Protein AF-A0A812JA97-F1 (afdb_monomer_lite)

Structure (mmCIF, N/CA/C/O backbone):
data_AF-A0A812JA97-F1
#
_entry.id   AF-A0A812JA97-F1
#
loop_
_atom_site.group_PDB
_atom_site.id
_atom_site.type_symbol
_atom_site.label_atom_id
_atom_site.label_alt_id
_atom_site.label_comp_id
_atom_site.label_asym_id
_atom_site.label_entity_id
_atom_site.label_seq_id
_atom_site.pdbx_PDB_ins_code
_atom_site.Cartn_x
_atom_site.Cartn_y
_atom_site.Cartn_z
_atom_site.occupancy
_atom_site.B_iso_or_equiv
_atom_site.auth_seq_id
_atom_site.auth_comp_id
_atom_site.auth_asym_id
_atom_site.auth_atom_id
_atom_site.pdbx_PDB_model_num
ATOM 1 N N . VAL A 1 1 ? -28.683 -11.176 46.491 1.00 26.56 1 VAL A N 1
ATOM 2 C CA . VAL A 1 1 ? -28.700 -12.509 45.840 1.00 26.56 1 VAL A CA 1
ATOM 3 C C . VAL A 1 1 ? -27.892 -12.469 44.552 1.00 26.56 1 VAL A C 1
ATOM 5 O O . VAL A 1 1 ? -26.890 -13.162 44.531 1.00 26.56 1 VAL A O 1
ATOM 8 N N . ALA A 1 2 ? -28.178 -11.548 43.619 1.00 23.78 2 ALA A N 1
ATOM 9 C CA . ALA A 1 2 ? -27.358 -11.279 42.424 1.00 23.78 2 ALA A CA 1
ATOM 10 C C . ALA A 1 2 ? -25.845 -11.127 42.708 1.00 23.78 2 ALA A C 1
ATOM 12 O O . ALA A 1 2 ? -25.032 -11.790 42.089 1.00 23.78 2 ALA A O 1
ATOM 13 N N . MET A 1 3 ? -25.449 -10.365 43.736 1.00 26.72 3 MET A N 1
ATOM 14 C CA . MET A 1 3 ? -24.030 -10.238 44.122 1.00 26.72 3 MET A CA 1
ATOM 15 C C . MET A 1 3 ? -23.382 -11.517 44.690 1.00 26.72 3 MET A C 1
ATOM 17 O O . MET A 1 3 ? -22.161 -11.626 44.670 1.00 26.72 3 MET A O 1
ATOM 21 N N . ARG A 1 4 ? -24.161 -12.469 45.231 1.00 30.06 4 ARG A N 1
ATOM 22 C CA . ARG A 1 4 ? -23.632 -13.764 45.711 1.00 30.06 4 ARG A CA 1
ATOM 23 C C . ARG A 1 4 ? -23.472 -14.753 44.555 1.00 30.06 4 ARG A C 1
ATOM 25 O O . ARG A 1 4 ? -22.499 -15.493 44.564 1.00 30.06 4 ARG A O 1
ATOM 32 N N . THR A 1 5 ? -24.366 -14.714 43.566 1.00 30.75 5 THR A N 1
ATOM 33 C CA . THR A 1 5 ? -24.211 -15.430 42.289 1.00 30.75 5 THR A CA 1
ATOM 34 C C . THR A 1 5 ? -23.038 -14.878 41.479 1.00 30.75 5 THR A C 1
ATOM 36 O O . THR A 1 5 ? -22.199 -15.660 41.062 1.00 30.75 5 THR A O 1
ATOM 39 N N . VAL A 1 6 ? -22.866 -13.551 41.406 1.00 32.00 6 VAL A N 1
ATOM 40 C CA . VAL A 1 6 ? -21.684 -12.899 40.796 1.00 32.00 6 VAL A CA 1
ATOM 41 C C . VAL A 1 6 ? -20.380 -13.386 41.436 1.00 32.00 6 VAL A C 1
ATOM 43 O O . VAL A 1 6 ? -19.402 -13.657 40.749 1.00 32.00 6 VAL A O 1
ATOM 46 N N . GLN A 1 7 ? -20.363 -13.552 42.761 1.00 31.44 7 GLN A N 1
ATOM 47 C CA . GLN A 1 7 ? -19.176 -14.003 43.483 1.00 31.44 7 GLN A CA 1
ATOM 48 C C . GLN A 1 7 ? -18.918 -15.511 43.319 1.00 31.44 7 GLN A C 1
ATOM 50 O O . GLN A 1 7 ? -17.760 -15.912 43.290 1.00 31.44 7 GLN A O 1
ATOM 55 N N . SER A 1 8 ? -19.953 -16.351 43.185 1.00 32.22 8 SER A N 1
ATOM 56 C CA . SER A 1 8 ? -19.759 -17.780 42.904 1.00 32.22 8 SER A CA 1
ATOM 57 C C . SER A 1 8 ? -19.411 -18.054 41.444 1.00 32.22 8 SER A C 1
ATOM 59 O O . SER A 1 8 ? -18.633 -18.962 41.184 1.00 32.22 8 SER A O 1
ATOM 61 N N . GLU A 1 9 ? -19.946 -17.275 40.502 1.00 32.78 9 GLU A N 1
ATOM 62 C CA . GLU A 1 9 ? -19.693 -17.439 39.067 1.00 32.78 9 GLU A CA 1
ATOM 63 C C . GLU A 1 9 ? -18.337 -16.864 38.651 1.00 32.78 9 GLU A C 1
ATOM 65 O O . GLU A 1 9 ? -17.616 -17.537 37.924 1.00 32.78 9 GLU A O 1
ATOM 70 N N . MET A 1 10 ? -17.897 -15.721 39.199 1.00 31.39 10 MET A N 1
ATOM 71 C CA . MET A 1 10 ? -16.519 -15.242 38.988 1.00 31.39 10 MET A CA 1
ATOM 72 C C . MET A 1 10 ? -15.469 -16.207 39.561 1.00 31.39 10 MET A C 1
ATOM 74 O O . MET A 1 10 ? -14.430 -16.423 38.947 1.00 31.39 10 MET A O 1
ATOM 78 N N . VAL A 1 11 ? -15.737 -16.817 40.723 1.00 33.53 11 VAL A N 1
ATOM 79 C CA . VAL A 1 11 ? -14.834 -17.807 41.348 1.00 33.53 11 VAL A CA 1
ATOM 80 C C . VAL A 1 11 ? -14.889 -19.169 40.641 1.00 33.53 11 VAL A C 1
ATOM 82 O O . VAL A 1 11 ? -13.946 -19.950 40.754 1.00 33.53 11 VAL A O 1
ATOM 85 N N . ALA A 1 12 ? -15.974 -19.470 39.923 1.00 33.94 12 ALA A N 1
ATOM 86 C CA . ALA A 1 12 ? -16.111 -20.687 39.124 1.00 33.94 12 ALA A CA 1
ATOM 87 C C . ALA A 1 12 ? -15.550 -20.540 37.698 1.00 33.94 12 ALA A C 1
ATOM 89 O O . ALA A 1 12 ? -15.085 -21.530 37.140 1.00 33.94 12 ALA A O 1
ATOM 90 N N . ALA A 1 13 ? -15.586 -19.333 37.122 1.00 32.34 13 ALA A N 1
ATOM 91 C CA . ALA A 1 13 ? -15.089 -19.040 35.777 1.00 32.34 13 ALA A CA 1
ATOM 92 C C . ALA A 1 13 ? -13.565 -18.840 35.727 1.00 32.34 13 ALA A C 1
ATOM 94 O O . ALA A 1 13 ? -12.945 -19.121 34.707 1.00 32.34 13 ALA A O 1
ATOM 95 N N . ILE A 1 14 ? -12.955 -18.399 36.831 1.00 35.72 14 ILE A N 1
ATOM 96 C CA . ILE A 1 14 ? -11.503 -18.259 36.961 1.00 35.72 14 ILE A CA 1
ATOM 97 C C . ILE A 1 14 ? -11.001 -19.476 37.756 1.00 35.72 14 ILE A C 1
ATOM 99 O O . ILE A 1 14 ? -11.339 -19.594 38.939 1.00 35.72 14 ILE A O 1
ATOM 103 N N . PRO A 1 15 ? -10.210 -20.399 37.175 1.00 35.12 15 PRO A N 1
ATOM 104 C CA . PRO A 1 15 ? -9.576 -21.478 37.913 1.00 35.12 15 PRO A CA 1
ATOM 105 C C . PRO A 1 15 ? -8.450 -20.870 38.753 1.00 35.12 15 PRO A C 1
ATOM 107 O O . PRO A 1 15 ? -7.276 -20.925 38.414 1.00 35.12 15 PRO A O 1
ATOM 110 N N . LEU A 1 16 ? -8.827 -20.238 39.860 1.00 39.66 16 LEU A N 1
ATOM 111 C CA . LEU A 1 16 ? -7.894 -19.752 40.862 1.00 39.66 16 LEU A CA 1
ATOM 112 C C . LEU A 1 16 ? -7.214 -20.979 41.474 1.00 39.66 16 LEU A C 1
ATOM 114 O O . LEU A 1 16 ? -7.883 -21.805 42.110 1.00 39.66 16 LEU A O 1
ATOM 118 N N . GLU A 1 17 ? -5.901 -21.111 41.270 1.00 41.50 17 GLU A N 1
ATOM 119 C CA . GLU A 1 17 ? -5.087 -22.126 41.939 1.00 41.50 17 GLU A CA 1
ATOM 120 C C . GLU A 1 17 ? -5.355 -22.108 43.452 1.00 41.50 17 GLU A C 1
ATOM 122 O O . GLU A 1 17 ? -5.664 -21.069 44.042 1.00 41.50 17 GLU A O 1
ATOM 127 N N . ALA A 1 18 ? -5.229 -23.264 44.111 1.00 41.28 18 ALA A N 1
ATOM 128 C CA . ALA A 1 18 ? -5.525 -23.410 45.540 1.00 41.28 18 ALA A CA 1
ATOM 129 C C . ALA A 1 18 ? -4.784 -22.382 46.424 1.00 41.28 18 ALA A C 1
ATOM 131 O O . ALA A 1 18 ? -5.320 -21.954 47.447 1.00 41.28 18 ALA A O 1
ATOM 132 N N . ASN A 1 19 ? -3.607 -21.929 45.981 1.00 40.84 19 ASN A N 1
ATOM 133 C CA . ASN A 1 19 ? -2.794 -20.904 46.634 1.00 40.84 19 ASN A CA 1
ATOM 134 C C . ASN A 1 19 ? -3.445 -19.506 46.597 1.00 40.84 19 ASN A C 1
ATOM 136 O O . ASN A 1 19 ? -3.345 -18.752 47.561 1.00 40.84 19 ASN A O 1
ATOM 140 N N . MET A 1 20 ? -4.194 -19.174 45.541 1.00 38.03 20 MET A N 1
ATOM 141 C CA . MET A 1 20 ? -4.829 -17.862 45.367 1.00 38.03 20 MET A CA 1
ATOM 142 C C . MET A 1 20 ? -6.091 -17.695 46.236 1.00 38.03 20 MET A C 1
ATOM 144 O O . MET A 1 20 ? -6.443 -16.586 46.633 1.00 38.03 20 MET A O 1
ATOM 148 N N . ARG A 1 21 ? -6.738 -18.803 46.632 1.00 42.78 21 ARG A N 1
ATOM 149 C CA . ARG A 1 21 ? -7.835 -18.786 47.624 1.00 42.78 21 ARG A CA 1
ATOM 150 C C . ARG A 1 21 ? -7.353 -18.462 49.040 1.00 42.78 21 ARG A C 1
ATOM 152 O O . ARG A 1 21 ? -8.129 -17.912 49.817 1.00 42.78 21 ARG A O 1
ATOM 159 N N . ALA A 1 22 ? -6.098 -18.774 49.371 1.00 44.38 22 ALA A N 1
ATOM 160 C CA . ALA A 1 22 ? -5.508 -18.446 50.670 1.00 44.38 22 ALA A CA 1
ATOM 161 C C . ALA A 1 22 ? -5.220 -16.936 50.817 1.00 44.38 22 ALA A C 1
ATOM 163 O O . ALA A 1 22 ? -5.335 -16.388 51.916 1.00 44.38 22 ALA A O 1
ATOM 164 N N . LEU A 1 23 ? -4.943 -16.254 49.699 1.00 41.06 23 LEU A N 1
ATOM 165 C CA . LEU A 1 23 ? -4.690 -14.809 49.619 1.00 41.06 23 LEU A CA 1
ATOM 166 C C . LEU A 1 23 ? -5.962 -13.948 49.753 1.00 41.06 23 LEU A C 1
ATOM 168 O O . LEU A 1 23 ? -5.874 -12.757 50.012 1.00 41.06 23 LEU A O 1
ATOM 172 N N . LEU A 1 24 ? -7.161 -14.527 49.646 1.00 39.78 24 LEU A N 1
ATOM 173 C CA . LEU A 1 24 ? -8.438 -13.811 49.824 1.00 39.78 24 LEU A CA 1
ATOM 174 C C . LEU A 1 24 ? -8.925 -13.793 51.288 1.00 39.78 24 LEU A C 1
ATOM 176 O O . LEU A 1 24 ? -10.111 -13.582 51.558 1.00 39.78 24 LEU A O 1
ATOM 180 N N . THR A 1 25 ? -8.026 -14.040 52.242 1.00 42.72 25 THR A N 1
ATOM 181 C CA . THR A 1 25 ? -8.313 -13.939 53.677 1.00 42.72 25 THR A CA 1
ATOM 182 C C . THR A 1 25 ? -8.145 -12.493 54.169 1.00 42.72 25 THR A C 1
ATOM 184 O O . THR A 1 25 ? -7.349 -11.745 53.607 1.00 42.72 25 THR A O 1
ATOM 187 N N . PRO A 1 26 ? -8.857 -12.061 55.231 1.00 38.78 26 PRO A N 1
ATOM 188 C CA . PRO A 1 26 ? -8.796 -10.680 55.734 1.00 38.78 26 PRO A CA 1
ATOM 189 C C . PRO A 1 26 ? -7.409 -10.218 56.218 1.00 38.78 26 PRO A C 1
ATOM 191 O O . PRO A 1 26 ? -7.248 -9.052 56.559 1.00 38.78 26 PRO A O 1
ATOM 194 N N . SER A 1 27 ? -6.442 -11.134 56.302 1.00 37.09 27 SER A N 1
ATOM 195 C CA . SER A 1 27 ? -5.092 -10.933 56.834 1.00 37.09 27 SER A CA 1
ATOM 196 C C . SER A 1 27 ? -3.990 -10.936 55.766 1.00 37.09 27 SER A C 1
ATOM 198 O O . SER A 1 27 ? -2.819 -10.910 56.132 1.00 37.09 27 SER A O 1
ATOM 200 N N . ALA A 1 28 ? -4.329 -11.043 54.478 1.00 39.31 28 ALA A N 1
ATOM 201 C CA . ALA A 1 28 ? -3.339 -11.114 53.404 1.00 39.31 28 ALA A CA 1
ATOM 202 C C . ALA A 1 28 ? -2.769 -9.731 53.036 1.00 39.31 28 ALA A C 1
ATOM 204 O O . ALA A 1 28 ? -3.482 -8.726 53.089 1.00 39.31 28 ALA A O 1
ATOM 205 N N . ASP A 1 29 ? -1.491 -9.694 52.646 1.00 38.88 29 ASP A N 1
ATOM 206 C CA . ASP A 1 29 ? -0.810 -8.478 52.193 1.00 38.88 29 ASP A CA 1
ATOM 207 C C . ASP A 1 29 ? -1.490 -7.938 50.915 1.00 38.88 29 ASP A C 1
ATOM 209 O O . ASP A 1 29 ? -1.551 -8.648 49.903 1.00 38.88 29 ASP A O 1
ATOM 213 N N . PRO A 1 30 ? -2.000 -6.690 50.920 1.00 37.53 30 PRO A N 1
ATOM 214 C CA . PRO A 1 30 ? -2.665 -6.080 49.768 1.00 37.53 30 PRO A CA 1
ATOM 215 C C . PRO A 1 30 ? -1.823 -6.096 48.487 1.00 37.53 30 PRO A C 1
ATOM 217 O O . PRO A 1 30 ? -2.378 -6.145 47.389 1.00 37.53 30 PRO A O 1
ATOM 220 N N . THR A 1 31 ? -0.496 -6.066 48.620 1.00 37.41 31 THR A N 1
ATOM 221 C CA . THR A 1 31 ? 0.449 -6.028 47.496 1.00 37.41 31 THR A CA 1
ATOM 222 C C . THR A 1 31 ? 0.553 -7.390 46.805 1.00 37.41 31 THR A C 1
ATOM 224 O O . THR A 1 31 ? 0.578 -7.464 45.577 1.00 37.41 31 THR A O 1
ATOM 227 N N . GLU A 1 32 ? 0.539 -8.482 47.573 1.00 43.84 32 GLU A N 1
ATOM 228 C CA . GLU A 1 32 ? 0.528 -9.851 47.039 1.00 43.84 32 GLU A CA 1
ATOM 229 C C . GLU A 1 32 ? -0.822 -10.197 46.404 1.00 43.84 32 GLU A C 1
ATOM 231 O O . GLU A 1 32 ? -0.867 -10.809 45.338 1.00 43.84 32 GLU A O 1
ATOM 236 N N . VAL A 1 33 ? -1.925 -9.736 47.004 1.00 39.47 33 VAL A N 1
ATOM 237 C CA . VAL A 1 33 ? -3.275 -9.876 46.435 1.00 39.47 33 VAL A CA 1
ATOM 238 C C . VAL A 1 33 ? -3.397 -9.106 45.118 1.00 39.47 33 VAL A C 1
ATOM 240 O O . VAL A 1 33 ? -3.969 -9.619 44.158 1.00 39.47 33 VAL A O 1
ATOM 243 N N . TYR A 1 34 ? -2.837 -7.895 45.047 1.00 40.22 34 TYR A N 1
ATOM 244 C CA . TYR A 1 34 ? -2.812 -7.083 43.830 1.00 40.22 34 TYR A CA 1
ATOM 245 C C . TYR A 1 34 ? -2.015 -7.754 42.705 1.00 40.22 34 TYR A C 1
ATOM 247 O O . TYR A 1 34 ? -2.520 -7.859 41.590 1.00 40.22 34 TYR A O 1
ATOM 255 N N . ASN A 1 35 ? -0.815 -8.263 42.999 1.00 42.81 35 ASN A N 1
ATOM 256 C CA . ASN A 1 35 ? 0.018 -8.949 42.008 1.00 42.81 35 ASN A CA 1
ATOM 257 C C . ASN A 1 35 ? -0.624 -10.262 41.526 1.00 42.81 35 ASN A C 1
ATOM 259 O O . ASN A 1 35 ? -0.650 -10.524 40.327 1.00 42.81 35 ASN A O 1
ATOM 263 N N . ALA A 1 36 ? -1.239 -11.036 42.427 1.00 44.28 36 ALA A N 1
ATOM 264 C CA . ALA A 1 36 ? -1.956 -12.260 42.067 1.00 44.28 36 ALA A CA 1
ATOM 265 C C . ALA A 1 36 ? -3.216 -11.991 41.220 1.00 44.28 36 ALA A C 1
ATOM 267 O O . ALA A 1 36 ? -3.541 -12.769 40.326 1.00 44.28 36 ALA A O 1
ATOM 268 N N . LEU A 1 37 ? -3.920 -10.880 41.464 1.00 39.81 37 LEU A N 1
ATOM 269 C CA . LEU A 1 37 ? -5.043 -10.438 40.628 1.00 39.81 37 LEU A CA 1
ATOM 270 C C . LEU A 1 37 ? -4.587 -9.891 39.269 1.00 39.81 37 LEU A C 1
ATOM 272 O O . LEU A 1 37 ? -5.333 -9.995 38.295 1.00 39.81 37 LEU A O 1
ATOM 276 N N . LEU A 1 38 ? -3.378 -9.326 39.191 1.00 40.16 38 LEU A N 1
ATOM 277 C CA . LEU A 1 38 ? -2.754 -8.918 37.935 1.00 40.16 38 LEU A CA 1
ATOM 278 C C . LEU A 1 38 ? -2.474 -10.146 37.054 1.00 40.16 38 LEU A C 1
ATOM 280 O O . LEU A 1 38 ? -2.889 -10.162 35.895 1.00 40.16 38 LEU A O 1
ATOM 284 N N . ASP A 1 39 ? -1.888 -11.199 37.627 1.00 40.78 39 ASP A N 1
ATOM 285 C CA . ASP A 1 39 ? -1.649 -12.479 36.943 1.00 40.78 39 ASP A CA 1
ATOM 286 C C . ASP A 1 39 ? -2.963 -13.191 36.582 1.00 40.78 39 ASP A C 1
ATOM 288 O O . ASP A 1 39 ? -3.126 -13.694 35.470 1.00 40.78 39 ASP A O 1
ATOM 292 N N . ALA A 1 40 ? -3.964 -13.151 37.469 1.00 40.03 40 ALA A N 1
ATOM 293 C CA . ALA A 1 40 ? -5.302 -13.661 37.171 1.00 40.03 40 ALA A CA 1
ATOM 294 C C . ALA A 1 40 ? -6.017 -12.866 36.064 1.00 40.03 40 ALA A C 1
ATOM 296 O O . ALA A 1 40 ? -6.920 -13.403 35.429 1.00 40.03 40 ALA A O 1
ATOM 297 N N . SER A 1 41 ? -5.636 -11.606 35.815 1.00 40.28 41 SER A N 1
ATOM 298 C CA . SER A 1 41 ? -6.204 -10.807 34.723 1.00 40.28 41 SER A CA 1
ATOM 299 C C . SER A 1 41 ? -5.669 -11.222 33.351 1.00 40.28 41 SER A C 1
ATOM 301 O O . SER A 1 41 ? -6.441 -11.241 32.399 1.00 40.28 41 SER A O 1
ATOM 303 N N . VAL A 1 42 ? -4.408 -11.662 33.277 1.00 40.81 42 VAL A N 1
ATOM 304 C CA . VAL A 1 42 ? -3.832 -12.284 32.071 1.00 40.81 42 VAL A CA 1
ATOM 305 C C . VAL A 1 42 ? -4.483 -13.647 31.820 1.00 40.81 42 VAL A C 1
ATOM 307 O O . VAL A 1 42 ? -4.918 -13.930 30.708 1.00 40.81 42 VAL A O 1
ATOM 310 N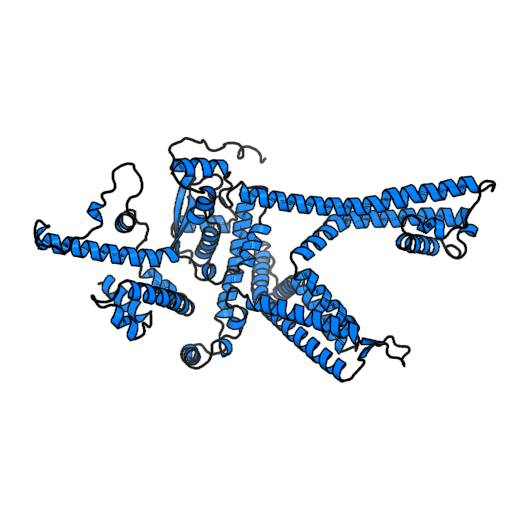 N . LEU A 1 43 ? -4.660 -14.448 32.878 1.00 37.19 43 LEU A N 1
ATOM 311 C CA . LEU A 1 43 ? -5.356 -15.737 32.807 1.00 37.19 43 LEU A CA 1
ATOM 312 C C . LEU A 1 43 ? -6.837 -15.582 32.406 1.00 37.19 43 LEU A C 1
ATOM 314 O O . LEU A 1 43 ? -7.376 -16.404 31.674 1.00 37.19 43 LEU A O 1
ATOM 318 N N . ALA A 1 44 ? -7.516 -14.533 32.880 1.00 41.88 44 ALA A N 1
ATOM 319 C CA . ALA A 1 44 ? -8.905 -14.246 32.524 1.00 41.88 44 ALA A CA 1
ATOM 320 C C . ALA A 1 44 ? -9.053 -13.804 31.060 1.00 41.88 44 ALA A C 1
ATOM 322 O O . ALA A 1 44 ? -10.048 -14.156 30.433 1.00 41.88 44 ALA A O 1
ATOM 323 N N . GLU A 1 45 ? -8.083 -13.066 30.513 1.00 44.59 45 GLU A N 1
ATOM 324 C CA . GLU A 1 45 ? -8.046 -12.710 29.089 1.00 44.59 45 GLU A CA 1
ATOM 325 C C . GLU A 1 45 ? -7.856 -13.955 28.206 1.00 44.59 45 GLU A C 1
ATOM 327 O O . GLU A 1 45 ? -8.601 -14.128 27.244 1.00 44.59 45 GLU A O 1
ATOM 332 N N . GLU A 1 46 ? -6.965 -14.870 28.595 1.00 45.66 46 GLU A N 1
ATOM 333 C CA . GLU A 1 46 ? -6.745 -16.156 27.912 1.00 45.66 46 GLU A CA 1
ATOM 334 C C . GLU A 1 46 ? -7.986 -17.073 27.992 1.00 45.66 46 GLU A C 1
ATOM 336 O O . GLU A 1 46 ? -8.414 -17.661 27.000 1.00 45.66 46 GLU A O 1
ATOM 341 N N . LEU A 1 47 ? -8.658 -17.120 29.149 1.00 44.75 47 LEU A N 1
ATOM 342 C CA . LEU A 1 47 ? -9.899 -17.883 29.335 1.00 44.75 47 LEU A CA 1
ATOM 343 C C . LEU A 1 47 ? -11.088 -17.302 28.557 1.00 44.75 47 LEU A C 1
ATOM 345 O O . LEU A 1 47 ? -11.934 -18.060 28.083 1.00 44.75 47 LEU A O 1
ATOM 349 N N . LEU A 1 48 ? -11.170 -15.974 28.417 1.00 47.91 48 LEU A N 1
ATOM 350 C CA . LEU A 1 48 ? -12.204 -15.308 27.616 1.00 47.91 48 LEU A CA 1
ATOM 351 C C . LEU A 1 48 ? -12.055 -15.616 26.119 1.00 47.91 48 LEU A C 1
ATOM 353 O O . LEU A 1 48 ? -13.062 -15.650 25.410 1.00 47.91 48 LEU A O 1
ATOM 357 N N . GLU A 1 49 ? -10.838 -15.879 25.635 1.00 50.62 49 GLU A N 1
ATOM 358 C CA . GLU A 1 49 ? -10.599 -16.266 24.240 1.00 50.62 49 GLU A CA 1
ATOM 359 C C . GLU A 1 49 ? -11.174 -17.648 23.898 1.00 50.62 49 GLU A C 1
ATOM 361 O O . GLU A 1 49 ? -11.693 -17.851 22.791 1.00 50.62 49 GLU A O 1
ATOM 366 N N . ASP A 1 50 ? -11.182 -18.563 24.868 1.00 50.47 50 ASP A N 1
ATOM 367 C CA . ASP A 1 50 ? -11.696 -19.926 24.715 1.00 50.47 50 ASP A CA 1
ATOM 368 C C . ASP A 1 50 ? -13.201 -20.081 24.993 1.00 50.47 50 ASP A C 1
ATOM 370 O O . ASP A 1 50 ? -13.780 -21.137 24.703 1.00 50.47 50 ASP A O 1
ATOM 374 N N . LEU A 1 51 ? -13.864 -19.044 25.514 1.00 51.19 51 LEU A N 1
ATOM 375 C CA . LEU A 1 51 ? -15.311 -19.057 25.729 1.00 51.19 51 LEU A CA 1
ATOM 376 C C . LEU A 1 51 ? -16.087 -18.942 24.407 1.00 51.19 51 LEU A C 1
ATOM 378 O O . LEU A 1 51 ? -15.692 -18.254 23.456 1.00 51.19 51 LEU A O 1
ATOM 382 N N . SER A 1 52 ? -17.233 -19.629 24.346 1.00 52.72 52 SER A N 1
ATOM 383 C CA . SER A 1 52 ? -18.135 -19.517 23.200 1.00 52.72 52 SER A CA 1
ATOM 384 C C . SER A 1 52 ? -18.793 -18.136 23.175 1.00 52.72 52 SER A C 1
ATOM 386 O O . SER A 1 52 ? -18.998 -17.519 24.217 1.00 52.72 52 SER A O 1
ATOM 388 N N . ASP A 1 53 ? -19.176 -17.645 21.995 1.00 51.50 53 ASP A N 1
ATOM 389 C CA . ASP A 1 53 ? -19.774 -16.307 21.869 1.00 51.50 53 ASP A CA 1
ATOM 390 C C . ASP A 1 53 ? -21.074 -16.164 22.689 1.00 51.50 53 ASP A C 1
ATOM 392 O O . ASP A 1 53 ? -21.400 -15.074 23.151 1.00 51.50 53 ASP A O 1
ATOM 396 N N . ALA A 1 54 ? -21.794 -17.268 22.925 1.00 51.56 54 ALA A N 1
ATOM 397 C CA . ALA A 1 54 ? -22.953 -17.295 23.814 1.00 51.56 54 ALA A CA 1
ATOM 398 C C . ALA A 1 54 ? -22.556 -17.159 25.293 1.00 51.56 54 ALA A C 1
ATOM 400 O O . ALA A 1 54 ? -23.221 -16.443 26.035 1.00 51.56 54 ALA A O 1
ATOM 401 N N . ASP A 1 55 ? -21.462 -17.797 25.712 1.00 48.19 55 ASP A N 1
ATOM 402 C CA . ASP A 1 55 ? -20.956 -17.705 27.085 1.00 48.19 55 ASP A CA 1
ATOM 403 C C . ASP A 1 55 ? -20.388 -16.314 27.375 1.00 48.19 55 ASP A C 1
ATOM 405 O O . ASP A 1 55 ? -20.626 -15.774 28.449 1.00 48.19 55 ASP A O 1
ATOM 409 N N . ILE A 1 56 ? -19.713 -15.697 26.399 1.00 49.56 56 ILE A N 1
ATOM 410 C CA . ILE A 1 56 ? -19.220 -14.315 26.487 1.00 49.56 56 ILE A CA 1
ATOM 411 C C . ILE A 1 56 ? -20.401 -13.342 26.594 1.00 49.56 56 ILE A C 1
ATOM 413 O O . ILE A 1 56 ? -20.420 -12.485 27.477 1.00 49.56 56 ILE A O 1
ATOM 417 N N . ARG A 1 57 ? -21.429 -13.497 25.746 1.00 48.97 57 ARG A N 1
ATOM 418 C CA . ARG A 1 57 ? -22.649 -12.677 25.827 1.00 48.97 57 ARG A CA 1
ATOM 419 C C . ARG A 1 57 ? -23.373 -12.851 27.158 1.00 48.97 57 ARG A C 1
ATOM 421 O O . ARG A 1 57 ? -23.745 -11.852 27.754 1.00 48.97 57 ARG A O 1
ATOM 428 N N . ASN A 1 58 ? -23.514 -14.078 27.657 1.00 47.94 58 ASN A N 1
ATOM 429 C CA . ASN A 1 58 ? -24.117 -14.351 28.967 1.00 47.94 58 ASN A CA 1
ATOM 430 C C . ASN A 1 58 ? -23.276 -13.793 30.128 1.00 47.94 58 ASN A C 1
ATOM 432 O O . ASN A 1 58 ? -23.811 -13.285 31.117 1.00 47.94 58 ASN A O 1
ATOM 436 N N . PHE A 1 59 ? -21.947 -13.858 30.001 1.00 46.50 59 PHE A N 1
ATOM 437 C CA . PHE A 1 59 ? -21.027 -13.274 30.966 1.00 46.50 59 PHE A CA 1
ATOM 438 C C . PHE A 1 59 ? -21.223 -11.764 31.053 1.00 46.50 59 PHE A C 1
ATOM 440 O O . PHE A 1 59 ? -21.285 -11.256 32.158 1.00 46.50 59 PHE A O 1
ATOM 447 N N . PHE A 1 60 ? -21.402 -11.053 29.937 1.00 48.22 60 PHE A N 1
ATOM 448 C CA . PHE A 1 60 ? -21.635 -9.605 29.964 1.00 48.22 60 PHE A CA 1
ATOM 449 C C . PHE A 1 60 ? -23.100 -9.211 30.224 1.00 48.22 60 PHE A C 1
ATOM 451 O O . PHE A 1 60 ? -23.341 -8.197 30.876 1.00 48.22 60 PHE A O 1
ATOM 458 N N . SER A 1 61 ? -24.085 -10.011 29.803 1.00 46.41 61 SER A N 1
ATOM 459 C CA . SER A 1 61 ? -25.514 -9.730 30.029 1.00 46.41 61 SER A CA 1
ATOM 460 C C . SER A 1 61 ? -25.915 -9.836 31.501 1.00 46.41 61 SER A C 1
ATOM 462 O O . SER A 1 61 ? -26.822 -9.142 31.951 1.00 46.41 61 SER A O 1
ATOM 464 N N . SER A 1 62 ? -25.206 -10.652 32.287 1.00 39.88 62 SER A N 1
ATOM 465 C CA . SER A 1 62 ? -25.405 -10.734 33.740 1.00 39.88 62 SER A CA 1
ATOM 466 C C . SER A 1 62 ? -24.929 -9.480 34.498 1.00 39.88 62 SER A C 1
ATOM 468 O O . SER A 1 62 ? -25.195 -9.340 35.695 1.00 39.88 62 SER A O 1
ATOM 470 N N . TRP A 1 63 ? -24.274 -8.537 33.806 1.00 43.19 63 TRP A N 1
ATOM 471 C CA . TRP A 1 63 ? -23.719 -7.299 34.350 1.00 43.19 63 TRP A CA 1
ATOM 472 C C . TRP A 1 63 ? -24.492 -6.089 33.798 1.00 43.19 63 TRP A C 1
ATOM 474 O O . TRP A 1 63 ? -23.930 -5.220 33.140 1.00 43.19 63 TRP A O 1
ATOM 484 N N . GLU A 1 64 ? -25.788 -5.976 34.107 1.00 35.75 64 GLU A N 1
ATOM 485 C CA . GLU A 1 64 ? -26.622 -4.792 33.798 1.00 35.75 64 GLU A CA 1
ATOM 486 C C . GLU A 1 64 ? -26.275 -3.554 34.664 1.00 35.75 64 GLU A C 1
ATOM 488 O O . GLU A 1 64 ? -27.143 -2.825 35.145 1.00 35.75 64 GLU A O 1
ATOM 493 N N . ILE A 1 65 ? -24.993 -3.292 34.920 1.00 39.09 65 ILE A N 1
ATOM 494 C CA . ILE A 1 65 ? -24.553 -2.095 35.639 1.00 39.09 65 ILE A CA 1
ATOM 495 C C . ILE A 1 65 ? -23.744 -1.256 34.665 1.00 39.09 65 ILE A C 1
ATOM 497 O O . ILE A 1 65 ? -22.578 -1.542 34.419 1.00 39.09 65 ILE A O 1
ATOM 501 N N . SER A 1 66 ? -24.355 -0.193 34.133 1.00 37.41 66 SER A N 1
ATOM 502 C CA . SER A 1 66 ? -23.617 0.825 33.384 1.00 37.41 66 SER A CA 1
ATOM 503 C C . SER A 1 66 ? -22.556 1.447 34.306 1.00 37.41 66 SER A C 1
ATOM 505 O O . SER A 1 66 ? -22.922 2.107 35.288 1.00 37.41 66 SER A O 1
ATOM 507 N N . PRO A 1 67 ? -21.251 1.295 34.007 1.00 39.94 67 PRO A N 1
ATOM 508 C CA . PRO A 1 67 ? -20.175 1.840 34.834 1.00 39.94 67 PRO A CA 1
ATOM 509 C C . PRO A 1 67 ? -20.109 3.380 34.825 1.00 39.94 67 PRO A C 1
ATOM 511 O O . PRO A 1 67 ? -19.238 3.955 35.474 1.00 39.94 67 PRO A O 1
ATOM 514 N N . TYR A 1 68 ? -21.029 4.058 34.124 1.00 44.62 68 TYR A N 1
ATOM 515 C CA . TYR A 1 68 ? -21.078 5.517 33.977 1.00 44.62 68 TYR A CA 1
ATOM 516 C C . TYR A 1 68 ? -22.468 6.115 34.222 1.00 44.62 68 TYR A C 1
ATOM 518 O O . TYR A 1 68 ? -22.734 7.254 33.837 1.00 44.62 68 TYR A O 1
ATOM 526 N N . SER A 1 69 ? -23.367 5.400 34.911 1.00 44.19 69 SER A N 1
ATOM 527 C CA . SER A 1 69 ? -24.479 6.086 35.579 1.00 44.19 69 SER A CA 1
ATOM 528 C C . SER A 1 69 ? -23.897 7.249 36.390 1.00 44.19 69 SER A C 1
ATOM 530 O O . SER A 1 69 ? -22.940 7.050 37.137 1.00 44.19 69 SER A O 1
ATOM 532 N N . SER A 1 70 ? -24.461 8.456 36.280 1.00 42.84 70 SER A N 1
ATOM 533 C CA . SER A 1 70 ? -24.003 9.607 37.076 1.00 42.84 70 SER A CA 1
ATOM 534 C C . SER A 1 70 ? -24.036 9.309 38.579 1.00 42.84 70 SER A C 1
ATOM 536 O O . SER A 1 70 ? -23.323 9.931 39.358 1.00 42.84 70 SER A O 1
ATOM 538 N N . THR A 1 71 ? -24.843 8.328 38.993 1.00 39.12 71 THR A N 1
ATOM 539 C CA . THR A 1 71 ? -24.872 7.770 40.342 1.00 39.12 71 THR A CA 1
ATOM 540 C C . THR A 1 71 ? -23.670 6.859 40.612 1.00 39.12 71 THR A C 1
ATOM 542 O O . THR A 1 71 ? -23.075 6.966 41.674 1.00 39.12 71 THR A O 1
ATOM 545 N N . PHE A 1 72 ? -23.276 5.999 39.668 1.00 44.28 72 PHE A N 1
ATOM 546 C CA . PHE A 1 72 ? -22.141 5.075 39.797 1.00 44.28 72 PHE A CA 1
ATOM 547 C C . PHE A 1 72 ? -20.784 5.785 39.689 1.00 44.28 72 PHE A C 1
ATOM 549 O O . PHE A 1 72 ? -19.886 5.509 40.478 1.00 44.28 72 PHE A O 1
ATOM 556 N N . GLU A 1 73 ? -20.646 6.769 38.798 1.00 44.44 73 GLU A N 1
ATOM 557 C CA . GLU A 1 73 ? -19.425 7.575 38.684 1.00 44.44 73 GLU A CA 1
ATOM 558 C C . GLU A 1 73 ? -19.182 8.405 39.955 1.00 44.44 73 GLU A C 1
ATOM 560 O O . GLU A 1 73 ? -18.060 8.422 40.453 1.00 44.44 73 GLU A O 1
ATOM 565 N N . LYS A 1 74 ? -20.242 8.964 40.563 1.00 46.31 74 LYS A N 1
ATOM 566 C CA . LYS A 1 74 ? -20.189 9.604 41.895 1.00 46.31 74 LYS A CA 1
ATOM 567 C C . LYS A 1 74 ? -19.828 8.638 43.032 1.00 46.31 74 LYS A C 1
ATOM 569 O O . LYS A 1 74 ? -19.372 9.082 44.078 1.00 46.31 74 LYS A O 1
ATOM 574 N N . ILE A 1 75 ? -20.065 7.336 42.861 1.00 44.09 75 ILE A N 1
ATOM 575 C CA . ILE A 1 75 ? -19.744 6.293 43.851 1.00 44.09 75 ILE A CA 1
ATOM 576 C C . ILE A 1 75 ? -18.300 5.781 43.686 1.00 44.09 75 ILE A C 1
ATOM 578 O O . ILE A 1 75 ? -17.724 5.277 44.651 1.00 44.09 75 ILE A O 1
ATOM 582 N N . VAL A 1 76 ? -17.720 5.886 42.484 1.00 41.41 76 VAL A N 1
ATOM 583 C CA . VAL A 1 76 ? -16.461 5.221 42.102 1.00 41.41 76 VAL A CA 1
ATOM 584 C C . VAL A 1 76 ? -15.291 6.183 41.864 1.00 41.41 76 VAL A C 1
ATOM 586 O O . VAL A 1 76 ? -14.150 5.828 42.183 1.00 41.41 76 VAL A O 1
ATOM 589 N N . LYS A 1 77 ? -15.537 7.386 41.327 1.00 37.97 77 LYS A N 1
ATOM 590 C CA . LYS A 1 77 ? -14.514 8.419 41.100 1.00 37.97 77 LYS A CA 1
ATOM 591 C C . LYS A 1 77 ? -14.669 9.572 42.101 1.00 37.97 77 LYS A C 1
ATOM 593 O O . LYS A 1 77 ? -15.798 9.970 42.381 1.00 37.97 77 LYS A O 1
ATOM 598 N N . PRO A 1 78 ? -13.562 10.149 42.602 1.00 36.03 78 PRO A N 1
ATOM 599 C CA . PRO A 1 78 ? -13.628 11.391 43.357 1.00 36.03 78 PRO A CA 1
ATOM 600 C C . PRO A 1 78 ? -14.116 12.521 42.444 1.00 36.03 78 PRO A C 1
ATOM 602 O O . PRO A 1 78 ? -13.767 12.588 41.262 1.00 36.03 78 PRO A O 1
ATOM 605 N N . VAL A 1 79 ? -14.931 13.418 42.997 1.00 33.19 79 VAL A N 1
ATOM 606 C CA . VAL A 1 79 ? -15.337 14.657 42.332 1.00 33.19 79 VAL A CA 1
ATOM 607 C C . VAL A 1 79 ? -14.087 15.514 42.130 1.00 33.19 79 VAL A C 1
ATOM 609 O O . VAL A 1 79 ? -13.626 16.179 43.049 1.00 33.19 79 VAL A O 1
ATOM 612 N N . GLN A 1 80 ? -13.533 15.523 40.921 1.00 39.56 80 GLN A N 1
ATOM 613 C CA . GLN A 1 80 ? -12.627 16.582 40.485 1.00 39.56 80 GLN A CA 1
ATOM 614 C C . GLN A 1 80 ? -13.344 17.441 39.453 1.00 39.56 80 GLN A C 1
ATOM 616 O O . GLN A 1 80 ? -13.434 17.059 38.290 1.00 39.56 80 GLN A O 1
ATOM 621 N N . ALA A 1 81 ? -13.875 18.578 39.911 1.00 28.78 81 ALA A N 1
ATOM 622 C CA . ALA A 1 81 ? -13.861 19.870 39.214 1.00 28.78 81 ALA A CA 1
ATOM 623 C C . ALA A 1 81 ? -14.861 20.840 39.863 1.00 28.78 81 ALA A C 1
ATOM 625 O O . ALA A 1 81 ? -16.022 20.875 39.473 1.00 28.78 81 ALA A O 1
ATOM 626 N N . SER A 1 82 ? -14.387 21.640 40.822 1.00 28.31 82 SER A N 1
ATOM 627 C CA . SER A 1 82 ? -14.657 23.087 40.910 1.00 28.31 82 SER A CA 1
ATOM 628 C C . SER A 1 82 ? -14.170 23.616 42.260 1.00 28.31 82 SER A C 1
ATOM 630 O O . SER A 1 82 ? -14.912 23.537 43.230 1.00 28.31 82 SER A O 1
ATOM 632 N N . GLY A 1 83 ? -12.937 24.133 42.321 1.00 33.62 83 GLY A N 1
ATOM 633 C CA . GLY A 1 83 ? -12.499 25.225 43.214 1.00 33.62 83 GLY A CA 1
ATOM 634 C C . GLY A 1 83 ? -12.856 25.234 44.712 1.00 33.62 83 GLY A C 1
ATOM 635 O O . GLY A 1 83 ? -12.655 26.263 45.346 1.00 33.62 83 GLY A O 1
ATOM 636 N N . ALA A 1 84 ? -13.372 24.155 45.287 1.00 27.45 84 ALA A N 1
ATOM 637 C CA . ALA A 1 84 ? -13.648 24.004 46.706 1.00 27.45 84 ALA A CA 1
ATOM 638 C C . ALA A 1 84 ? -12.619 23.025 47.282 1.00 27.45 84 ALA A C 1
ATOM 640 O O . ALA A 1 84 ? -12.256 22.078 46.576 1.00 27.45 84 ALA A O 1
ATOM 641 N N . PRO A 1 85 ? -12.122 23.244 48.515 1.00 29.20 85 PRO A N 1
ATOM 642 C CA . PRO A 1 85 ? -11.192 22.317 49.139 1.00 29.20 85 PRO A CA 1
ATOM 643 C C . PRO A 1 85 ? -11.849 20.939 49.139 1.00 29.20 85 PRO A C 1
ATOM 645 O O . PRO A 1 85 ? -12.924 20.750 49.707 1.00 29.20 85 PRO A O 1
ATOM 648 N N . SER A 1 86 ? -11.234 20.008 48.414 1.00 30.25 86 SER A N 1
ATOM 649 C CA . SER A 1 86 ? -11.602 18.604 48.435 1.00 30.25 86 SER A CA 1
ATOM 650 C C . SER A 1 86 ? -11.549 18.152 49.884 1.00 30.25 86 SER A C 1
ATOM 652 O O . SER A 1 86 ? -10.502 18.242 50.522 1.00 30.25 86 SER A O 1
ATOM 654 N N . SER A 1 87 ? -12.680 17.701 50.410 1.00 35.41 87 SER A N 1
ATOM 655 C CA . SER A 1 87 ? -12.739 17.000 51.680 1.00 35.41 87 SER A CA 1
ATOM 656 C C . SER A 1 87 ? -11.966 15.685 51.543 1.00 35.41 87 SER A C 1
ATOM 658 O O . SER A 1 87 ? -12.551 14.635 51.287 1.00 35.41 87 SER A O 1
ATOM 660 N N . GLU A 1 88 ? -10.649 15.740 51.751 1.00 37.09 88 GLU A N 1
ATOM 661 C CA . GLU A 1 88 ? -9.814 14.585 52.125 1.00 37.09 88 GLU A CA 1
ATOM 662 C C . GLU A 1 88 ? -10.388 13.863 53.370 1.00 37.09 88 GLU A C 1
ATOM 664 O O . GLU A 1 88 ? -10.051 12.718 53.656 1.00 37.09 88 GLU A O 1
ATOM 669 N N . GLU A 1 89 ? -11.325 14.498 54.084 1.00 39.44 89 GLU A N 1
ATOM 670 C CA . GLU A 1 89 ? -12.074 13.947 55.215 1.00 39.44 89 GLU A CA 1
ATOM 671 C C . GLU A 1 89 ? -13.065 12.818 54.850 1.00 39.44 89 GLU A C 1
ATOM 673 O O . GLU A 1 89 ? -13.425 12.043 55.732 1.00 39.44 89 GLU A O 1
ATOM 678 N N . GLU A 1 90 ? -13.490 12.651 53.586 1.00 44.28 90 GLU A N 1
ATOM 679 C CA . GLU A 1 90 ? -14.406 11.551 53.195 1.00 44.28 90 GLU A CA 1
ATOM 680 C C . GLU A 1 90 ? -13.694 10.239 52.794 1.00 44.28 90 GLU A C 1
ATOM 682 O O . GLU A 1 90 ? -14.359 9.222 52.550 1.00 44.28 90 GLU A O 1
ATOM 687 N N . GLU A 1 91 ? -12.358 10.236 52.712 1.00 49.44 91 GLU A N 1
ATOM 688 C CA . GLU A 1 91 ? -11.578 9.110 52.170 1.00 49.44 91 GLU A CA 1
ATOM 689 C C . GLU A 1 91 ? -11.058 8.128 53.232 1.00 49.44 91 GLU A C 1
ATOM 691 O O . GLU A 1 91 ? -10.885 6.940 52.940 1.00 49.44 91 GLU A O 1
ATOM 696 N N . ASN A 1 92 ? -10.873 8.573 54.475 1.00 55.72 92 ASN A N 1
ATOM 697 C CA . ASN A 1 92 ? -10.331 7.737 55.542 1.00 55.72 92 ASN A CA 1
ATOM 698 C C . ASN A 1 92 ? -11.457 7.176 56.413 1.00 55.72 92 ASN A C 1
ATOM 700 O O . ASN A 1 92 ? -11.935 7.828 57.339 1.00 55.72 92 ASN A O 1
ATOM 704 N N . PHE A 1 93 ? -11.871 5.936 56.140 1.00 62.03 93 PHE A N 1
ATOM 705 C CA . PHE A 1 93 ? -12.619 5.170 57.135 1.00 62.03 93 PHE A CA 1
ATOM 706 C C . PHE A 1 93 ? -11.714 4.963 58.356 1.00 62.03 93 PHE A C 1
ATOM 708 O O . PHE A 1 93 ? -10.702 4.267 58.269 1.00 62.03 93 PHE A O 1
ATOM 715 N N . VAL A 1 94 ? -12.063 5.589 59.479 1.00 68.25 94 VAL A N 1
ATOM 716 C CA . VAL A 1 94 ? -11.354 5.404 60.745 1.00 68.25 94 VAL A CA 1
ATOM 717 C C . VAL A 1 94 ? -11.975 4.205 61.452 1.00 68.25 94 VAL A C 1
ATOM 719 O O . VAL A 1 94 ? -13.151 4.228 61.806 1.00 68.25 94 VAL A O 1
ATOM 722 N N . ASP A 1 95 ? -11.196 3.141 61.654 1.00 70.19 95 ASP A N 1
ATOM 723 C CA . ASP A 1 95 ? -11.648 1.914 62.330 1.00 70.19 95 ASP A CA 1
ATOM 724 C C . ASP A 1 95 ? -11.695 2.102 63.862 1.00 70.19 95 ASP A C 1
ATOM 726 O O . ASP A 1 95 ? -11.098 1.346 64.623 1.00 70.19 95 ASP A O 1
ATOM 730 N N . ASP A 1 96 ? -12.372 3.160 64.317 1.00 74.44 96 ASP A N 1
ATOM 731 C CA . ASP A 1 96 ? -12.600 3.468 65.728 1.00 74.44 96 ASP A CA 1
ATOM 732 C C . ASP A 1 96 ? -14.086 3.755 65.974 1.00 74.44 96 ASP A C 1
ATOM 734 O O . ASP A 1 96 ? -14.647 4.743 65.500 1.00 74.44 96 ASP A O 1
ATOM 738 N N . VAL A 1 97 ? -14.734 2.884 66.752 1.00 72.88 97 VAL A N 1
ATOM 739 C CA . VAL A 1 97 ? -16.164 2.973 67.092 1.00 72.88 97 VAL A CA 1
ATOM 740 C C . VAL A 1 97 ? -16.475 4.253 67.879 1.00 72.88 97 VAL A C 1
ATOM 742 O O . VAL A 1 97 ? -17.584 4.778 67.769 1.00 72.88 97 VAL A O 1
ATOM 745 N N . ALA A 1 98 ? -15.505 4.790 68.631 1.00 72.94 98 ALA A N 1
ATOM 746 C CA . ALA A 1 98 ? -15.689 5.959 69.491 1.00 72.94 98 ALA A CA 1
ATOM 747 C C . ALA A 1 98 ? -15.884 7.276 68.719 1.00 72.94 98 ALA A C 1
ATOM 749 O O . ALA A 1 98 ? -16.400 8.243 69.279 1.00 72.94 98 ALA A O 1
ATOM 750 N N . GLN A 1 99 ? -15.503 7.320 67.440 1.00 76.12 99 GLN A N 1
ATOM 751 C CA . GLN A 1 99 ? -15.654 8.509 66.596 1.00 76.12 99 GLN A CA 1
ATOM 752 C C . GLN A 1 99 ? -17.039 8.632 65.945 1.00 76.12 99 GLN A C 1
ATOM 754 O O . GLN A 1 99 ? -17.347 9.658 65.338 1.00 76.12 99 GLN A O 1
ATOM 759 N N . TYR A 1 100 ? -17.901 7.620 66.080 1.00 77.81 100 TYR A N 1
ATOM 760 C CA . TYR A 1 100 ? -19.215 7.599 65.445 1.00 77.81 100 TYR A CA 1
ATOM 761 C C . TYR A 1 100 ? -20.346 7.776 66.460 1.00 77.81 100 TYR A C 1
ATOM 763 O O . TYR A 1 100 ? -20.321 7.245 67.565 1.00 77.81 100 TYR A O 1
ATOM 771 N N . LEU A 1 101 ? -21.405 8.477 66.041 1.00 77.12 101 LEU A N 1
ATOM 772 C CA . LEU A 1 101 ? -22.590 8.788 66.859 1.00 77.12 101 LEU A CA 1
ATOM 773 C C . LEU A 1 101 ? -23.320 7.542 67.408 1.00 77.12 101 LEU A C 1
ATOM 775 O O . LEU A 1 101 ? -24.090 7.644 68.359 1.00 77.12 101 LEU A O 1
ATOM 779 N N . SER A 1 102 ? -23.141 6.376 66.780 1.00 80.00 102 SER A N 1
ATOM 780 C CA . SER A 1 102 ? -23.765 5.106 67.166 1.00 80.00 102 SER A CA 1
ATOM 781 C C . SER A 1 102 ? -22.990 3.925 66.578 1.00 80.00 102 SER A C 1
ATOM 783 O O . SER A 1 102 ? -22.537 4.002 65.435 1.00 80.00 102 SER A O 1
ATOM 785 N N . GLU A 1 103 ? -22.943 2.789 67.285 1.00 76.38 103 GLU A N 1
ATOM 786 C CA . GLU A 1 103 ? -22.420 1.519 66.747 1.00 76.38 103 GLU A CA 1
ATOM 787 C C . GLU A 1 103 ? -23.076 1.149 65.408 1.00 76.38 103 GLU A C 1
ATOM 789 O O . GLU A 1 103 ? -22.413 0.710 64.469 1.00 76.38 103 GLU A O 1
ATOM 794 N N . LYS A 1 104 ? -24.385 1.400 65.266 1.00 73.19 104 LYS A N 1
ATOM 795 C CA . LYS A 1 104 ? -25.109 1.153 64.012 1.00 73.19 104 LYS A CA 1
ATOM 796 C C . LYS A 1 104 ? -24.588 2.026 62.866 1.00 73.19 104 LYS A C 1
ATOM 798 O O . LYS A 1 104 ? -24.543 1.565 61.728 1.00 73.19 104 LYS A O 1
ATOM 803 N N . HIS A 1 105 ? -24.202 3.265 63.161 1.00 73.00 105 HIS A N 1
ATOM 804 C CA . HIS A 1 105 ? -23.648 4.198 62.183 1.00 73.00 105 HIS A CA 1
ATOM 805 C C . HIS A 1 105 ? -22.228 3.783 61.765 1.00 73.00 105 HIS A C 1
ATOM 807 O O . HIS A 1 105 ? -21.929 3.768 60.576 1.00 73.00 105 HIS A O 1
ATOM 813 N N . PHE A 1 106 ? -21.397 3.337 62.714 1.00 75.81 106 PHE A N 1
ATOM 814 C CA . PHE A 1 106 ? -20.075 2.762 62.433 1.00 75.81 106 PHE A CA 1
ATOM 815 C C . PHE A 1 106 ? -20.155 1.570 61.465 1.00 75.81 106 PHE A C 1
ATOM 817 O O . PHE A 1 106 ? -19.487 1.560 60.431 1.00 75.81 106 PHE A O 1
ATOM 824 N N . PHE A 1 107 ? -21.027 0.589 61.737 1.00 72.75 107 PHE A N 1
ATOM 825 C CA . PHE A 1 107 ? -21.180 -0.573 60.853 1.00 72.75 107 PHE A CA 1
ATOM 826 C C . PHE A 1 107 ? -21.717 -0.202 59.462 1.00 72.75 107 PHE A C 1
ATOM 828 O O . PHE A 1 107 ? -21.323 -0.821 58.472 1.00 72.75 107 PHE A O 1
ATOM 835 N N . GLN A 1 108 ? -22.582 0.813 59.362 1.00 70.50 108 GLN A N 1
ATOM 836 C CA . GLN A 1 108 ? -23.067 1.321 58.075 1.00 70.50 108 GLN A CA 1
ATOM 837 C C . GLN A 1 108 ? -21.954 1.993 57.262 1.00 70.50 108 GLN A C 1
ATOM 839 O O . GLN A 1 108 ? -21.826 1.706 56.072 1.00 70.50 108 GLN A O 1
ATOM 844 N N . GLU A 1 109 ? -21.129 2.836 57.884 1.00 66.88 109 GLU A N 1
ATOM 845 C CA . GLU A 1 109 ? -20.003 3.495 57.209 1.00 66.88 109 GLU A CA 1
ATOM 846 C C . GLU A 1 109 ? -18.910 2.498 56.809 1.00 66.88 109 GLU A C 1
ATOM 848 O O . GLU A 1 109 ? -18.451 2.514 55.665 1.00 66.88 109 GLU A O 1
ATOM 853 N N . ARG A 1 110 ? -18.596 1.524 57.673 1.00 72.06 110 ARG A N 1
ATOM 854 C CA . ARG A 1 110 ? -17.697 0.409 57.337 1.00 72.06 110 ARG A CA 1
ATOM 855 C C . ARG A 1 110 ? -18.196 -0.385 56.128 1.00 72.06 110 ARG A C 1
ATOM 857 O O . ARG A 1 110 ? -17.427 -0.727 55.228 1.00 72.06 110 ARG A O 1
ATOM 864 N N . GLN A 1 111 ? -19.498 -0.671 56.074 1.00 62.34 111 GLN A N 1
ATOM 865 C CA . GLN A 1 111 ? -20.106 -1.375 54.946 1.00 62.34 111 GLN A CA 1
ATOM 866 C C . GLN A 1 111 ? -20.046 -0.546 53.654 1.00 62.34 111 GLN A C 1
ATOM 868 O O . GLN A 1 111 ? -19.735 -1.100 52.598 1.00 62.34 111 GLN A O 1
ATOM 873 N N . LYS A 1 112 ? -20.306 0.768 53.719 1.00 61.22 112 LYS A N 1
ATOM 874 C CA . LYS A 1 112 ? -20.181 1.679 52.568 1.00 61.22 112 LYS A CA 1
ATOM 875 C C . LYS A 1 112 ? -18.741 1.755 52.064 1.00 61.22 112 LYS A C 1
ATOM 877 O O . LYS A 1 112 ? -18.538 1.681 50.855 1.00 61.22 112 LYS A O 1
ATOM 882 N N . TYR A 1 113 ? -17.757 1.831 52.959 1.00 65.81 113 TYR A N 1
ATOM 883 C CA . TYR A 1 113 ? -16.338 1.830 52.604 1.00 65.81 113 TYR A CA 1
ATOM 884 C C . TYR A 1 113 ? -15.944 0.554 51.844 1.00 65.81 113 TYR A C 1
ATOM 886 O O . TYR A 1 113 ? -15.451 0.624 50.718 1.00 65.81 113 TYR A O 1
ATOM 894 N N . HIS A 1 114 ? -16.274 -0.628 52.381 1.00 57.41 114 HIS A N 1
ATOM 895 C CA . HIS A 1 114 ? -16.003 -1.893 51.688 1.00 57.41 114 HIS A CA 1
ATOM 896 C C . HIS A 1 114 ? -16.767 -2.029 50.357 1.00 57.41 114 HIS A C 1
ATOM 898 O O . HIS A 1 114 ? -16.233 -2.588 49.397 1.00 57.41 114 HIS A O 1
ATOM 904 N N . MET A 1 115 ? -17.999 -1.513 50.266 1.00 54.66 115 MET A N 1
ATOM 905 C CA . MET A 1 115 ? -18.754 -1.463 49.005 1.00 54.66 115 MET A CA 1
ATOM 906 C C . MET A 1 115 ? -18.059 -0.574 47.964 1.00 54.66 115 MET A C 1
ATOM 908 O O . MET A 1 115 ? -17.933 -0.989 46.815 1.00 54.66 115 MET A O 1
ATOM 912 N N . ARG A 1 116 ? -17.552 0.605 48.354 1.00 58.50 116 ARG A N 1
ATOM 913 C CA . ARG A 1 116 ? -16.800 1.511 47.465 1.00 58.50 116 ARG A CA 1
ATOM 914 C C . ARG A 1 116 ? -15.535 0.844 46.925 1.00 58.50 116 ARG A C 1
ATOM 916 O O . ARG A 1 116 ? -15.316 0.878 45.717 1.00 58.50 116 ARG A O 1
ATOM 923 N N . SER A 1 117 ? -14.759 0.160 47.770 1.00 54.31 117 SER A N 1
ATOM 924 C CA . SER A 1 117 ? -13.567 -0.577 47.318 1.00 54.31 117 SER A CA 1
ATOM 925 C C . SER A 1 117 ? -13.916 -1.687 46.322 1.00 54.31 117 SER A C 1
ATOM 927 O O . SER A 1 117 ? -13.254 -1.827 45.294 1.00 54.31 117 SER A O 1
ATOM 929 N N . ARG A 1 118 ? -15.006 -2.432 46.560 1.00 53.44 118 ARG A N 1
ATOM 930 C CA . ARG A 1 118 ? -15.504 -3.445 45.611 1.00 53.44 118 ARG A CA 1
ATOM 931 C C . ARG A 1 118 ? -15.970 -2.828 44.293 1.00 53.44 118 ARG A C 1
ATOM 933 O O . ARG A 1 118 ? -15.668 -3.377 43.239 1.00 53.44 118 ARG A O 1
ATOM 940 N N . HIS A 1 119 ? -16.673 -1.697 44.332 1.00 56.06 119 HIS A N 1
ATOM 941 C CA . HIS A 1 119 ? -17.103 -0.993 43.123 1.00 56.06 119 HIS A CA 1
ATOM 942 C C . HIS A 1 119 ? -15.920 -0.417 42.339 1.00 56.06 119 HIS A C 1
ATOM 944 O O . HIS A 1 119 ? -15.933 -0.479 41.114 1.00 56.06 119 HIS A O 1
ATOM 950 N N . ARG A 1 120 ? -14.870 0.070 43.015 1.00 58.59 120 ARG A N 1
ATOM 951 C CA . ARG A 1 120 ? -13.634 0.531 42.366 1.00 58.59 120 ARG A CA 1
ATOM 952 C C . ARG A 1 120 ? -12.919 -0.611 41.644 1.00 58.59 120 ARG A C 1
ATOM 954 O O . ARG A 1 120 ? -12.529 -0.435 40.494 1.00 58.59 120 ARG A O 1
ATOM 961 N N . LEU A 1 121 ? -12.808 -1.783 42.275 1.00 57.94 121 LEU A N 1
ATOM 962 C CA . LEU A 1 121 ? -12.244 -2.976 41.633 1.00 57.94 121 LEU A CA 1
ATOM 963 C C . LEU A 1 121 ? -13.087 -3.416 40.428 1.00 57.94 121 LEU A C 1
ATOM 965 O O . LEU A 1 121 ? -12.549 -3.580 39.334 1.00 57.94 121 LEU A O 1
ATOM 969 N N . ALA A 1 122 ? -14.411 -3.507 40.586 1.00 56.34 122 ALA A N 1
ATOM 970 C CA . ALA A 1 122 ? -15.318 -3.841 39.487 1.00 56.34 122 ALA A CA 1
ATOM 971 C C . ALA A 1 122 ? -15.212 -2.839 38.324 1.00 56.34 122 ALA A C 1
ATOM 973 O O . ALA A 1 122 ? -15.154 -3.238 37.166 1.00 56.34 122 ALA A O 1
ATOM 974 N N . TYR A 1 123 ? -15.105 -1.544 38.621 1.00 60.53 123 TYR A N 1
ATOM 975 C CA . TYR A 1 123 ? -14.905 -0.508 37.613 1.00 60.53 123 TYR A CA 1
ATOM 976 C C . TYR A 1 123 ? -13.545 -0.611 36.920 1.00 60.53 123 TYR A C 1
ATOM 978 O O . TYR A 1 123 ? -13.479 -0.504 35.700 1.00 60.53 123 TYR A O 1
ATOM 986 N N . SER A 1 124 ? -12.458 -0.856 37.659 1.00 61.53 124 SER A N 1
ATOM 987 C CA . SER A 1 124 ? -11.128 -1.041 37.059 1.00 61.53 124 SER A CA 1
ATOM 988 C C . SER A 1 124 ? -11.070 -2.240 36.110 1.00 61.53 124 SER A C 1
ATOM 990 O O . SER A 1 124 ? -10.337 -2.207 35.127 1.00 61.53 124 SER A O 1
ATOM 992 N N . PHE A 1 125 ? -11.884 -3.266 36.368 1.00 65.31 125 PHE A N 1
ATOM 993 C CA . PHE A 1 125 ? -12.034 -4.416 35.486 1.00 65.31 125 PHE A CA 1
ATOM 994 C C . PHE A 1 125 ? -12.902 -4.074 34.264 1.00 65.31 125 PHE A C 1
ATOM 996 O O . PHE A 1 125 ? -12.457 -4.220 33.130 1.00 65.31 125 PHE A O 1
ATOM 1003 N N . LEU A 1 126 ? -14.110 -3.538 34.479 1.00 63.25 126 LEU A N 1
ATOM 1004 C CA . LEU A 1 126 ? -15.064 -3.224 33.406 1.00 63.25 126 LEU A CA 1
ATOM 1005 C C . LEU A 1 126 ? -14.587 -2.113 32.464 1.00 63.25 126 LEU A C 1
ATOM 1007 O O . LEU A 1 126 ? -14.854 -2.169 31.267 1.00 63.25 126 LEU A O 1
ATOM 1011 N N . SER A 1 127 ? -13.858 -1.119 32.972 1.00 66.19 127 SER A N 1
ATOM 1012 C CA . SER A 1 127 ? -13.323 -0.011 32.162 1.00 66.19 127 SER A CA 1
ATOM 1013 C C . SER A 1 127 ? -12.329 -0.456 31.080 1.00 66.19 127 SER A C 1
ATOM 1015 O O . SER A 1 127 ? -12.065 0.308 30.155 1.00 66.19 127 SER A O 1
ATOM 1017 N N . ARG A 1 128 ? -11.809 -1.691 31.139 1.00 69.19 128 ARG A N 1
ATOM 1018 C CA . ARG A 1 128 ? -10.991 -2.278 30.063 1.00 69.19 128 ARG A CA 1
ATOM 1019 C C . ARG A 1 128 ? -11.831 -2.665 28.841 1.00 69.19 128 ARG A C 1
ATOM 1021 O O . ARG A 1 128 ? -11.374 -2.492 27.708 1.00 69.19 128 ARG A O 1
ATOM 1028 N N . PHE A 1 129 ? -13.056 -3.131 29.088 1.00 71.94 129 PHE A N 1
ATOM 1029 C CA . PHE A 1 129 ? -13.981 -3.677 28.093 1.00 71.94 129 PHE A CA 1
ATOM 1030 C C . PHE A 1 129 ? -15.057 -2.683 27.658 1.00 71.94 129 PHE A C 1
ATOM 1032 O O . PHE A 1 129 ? -15.631 -2.856 26.594 1.00 71.94 129 PHE A O 1
ATOM 1039 N N . VAL A 1 130 ? -15.344 -1.639 28.435 1.00 75.62 130 VAL A N 1
ATOM 1040 C CA . VAL A 1 130 ? -16.337 -0.621 28.064 1.00 75.62 130 VAL A CA 1
ATOM 1041 C C . VAL A 1 130 ? -15.634 0.617 27.526 1.00 75.62 130 VAL A C 1
ATOM 1043 O O . VAL A 1 130 ? -14.810 1.222 28.212 1.00 75.62 130 VAL A O 1
ATOM 1046 N N . ARG A 1 131 ? -15.985 1.019 26.303 1.00 82.25 131 ARG A N 1
ATOM 1047 C CA . ARG A 1 131 ? -15.468 2.230 25.655 1.00 82.25 131 ARG A CA 1
ATOM 1048 C C . ARG A 1 131 ? -16.563 3.270 25.507 1.00 82.25 131 ARG A C 1
ATOM 1050 O O . ARG A 1 131 ? -17.752 2.972 25.585 1.00 82.25 131 ARG A O 1
ATOM 1057 N N . THR A 1 132 ? -16.138 4.518 25.351 1.00 82.75 132 THR A N 1
ATOM 1058 C CA . THR A 1 132 ? -17.032 5.668 25.205 1.00 82.75 132 THR A CA 1
ATOM 1059 C C . THR A 1 132 ? -16.623 6.452 23.977 1.00 82.75 132 THR A C 1
ATOM 1061 O O . THR A 1 132 ? -15.451 6.785 23.830 1.00 82.75 132 THR A O 1
ATOM 1064 N N . ILE A 1 133 ? -17.594 6.772 23.132 1.00 89.88 133 ILE A N 1
ATOM 1065 C CA . ILE A 1 133 ? -17.400 7.599 21.943 1.00 89.88 133 ILE A CA 1
ATOM 1066 C C . ILE A 1 133 ? -18.381 8.767 21.937 1.00 89.88 133 ILE A C 1
ATOM 1068 O O . ILE A 1 133 ? -19.400 8.764 22.633 1.00 89.88 133 ILE A O 1
ATOM 1072 N N . GLU A 1 134 ? -18.059 9.776 21.139 1.00 90.81 134 GLU A N 1
ATOM 1073 C CA . GLU A 1 134 ? -18.926 10.917 20.883 1.00 90.81 134 GLU A CA 1
ATOM 1074 C C . GLU A 1 134 ? -19.652 10.700 19.553 1.00 90.81 134 GLU A C 1
ATOM 1076 O O . GLU A 1 134 ? -19.035 10.397 18.537 1.00 90.81 134 GLU A O 1
ATOM 1081 N N . VAL A 1 135 ? -20.974 10.838 19.539 1.00 91.44 135 VAL A N 1
ATOM 1082 C CA . VAL A 1 135 ? -21.778 10.635 18.327 1.00 91.44 135 VAL A CA 1
ATOM 1083 C C . VAL A 1 135 ? -22.755 11.779 18.130 1.00 91.44 135 VAL A C 1
ATOM 1085 O O . VAL A 1 135 ? -23.264 12.362 19.090 1.00 91.44 135 VAL A O 1
ATOM 1088 N N . MET A 1 136 ? -23.019 12.094 16.869 1.00 91.12 136 MET A N 1
ATOM 1089 C CA . MET A 1 136 ? -24.037 13.050 16.464 1.00 91.12 136 MET A CA 1
ATOM 1090 C C . MET A 1 136 ? -25.362 12.318 16.259 1.00 91.12 136 MET A C 1
ATOM 1092 O O . MET A 1 136 ? -25.471 11.428 15.416 1.00 91.12 136 MET A O 1
ATOM 1096 N N . THR A 1 137 ? -26.389 12.712 17.007 1.00 85.75 137 THR A N 1
ATOM 1097 C CA . THR A 1 137 ? -27.764 12.222 16.840 1.00 85.75 137 THR A CA 1
ATOM 1098 C C . THR A 1 137 ? -28.690 13.429 16.820 1.00 85.75 137 THR A C 1
ATOM 1100 O O . THR A 1 137 ? -28.608 14.285 17.697 1.00 85.75 137 THR A O 1
ATOM 1103 N N . ASP A 1 138 ? -29.503 13.560 15.769 1.00 82.81 138 ASP A N 1
ATOM 1104 C CA . ASP A 1 138 ? -30.429 14.688 15.576 1.00 82.81 138 ASP A CA 1
ATOM 1105 C C . ASP A 1 138 ? -29.783 16.085 15.723 1.00 82.81 138 ASP A C 1
ATOM 1107 O O . ASP A 1 138 ? -30.390 17.037 16.209 1.00 82.81 138 ASP A O 1
ATOM 1111 N N . GLY A 1 139 ? -28.517 16.219 15.306 1.00 80.69 139 GLY A N 1
ATOM 1112 C CA . GLY A 1 139 ? -27.762 17.479 15.365 1.00 80.69 139 GLY A CA 1
ATOM 1113 C C . GLY A 1 139 ? -27.153 17.815 16.733 1.00 80.69 139 GLY A C 1
ATOM 1114 O O . GLY A 1 139 ? -26.451 18.824 16.852 1.00 80.69 139 GLY A O 1
ATOM 1115 N N . ASN A 1 140 ? -27.355 16.961 17.737 1.00 86.38 140 ASN A N 1
ATOM 1116 C CA . ASN A 1 140 ? -26.788 17.096 19.073 1.00 86.38 140 ASN A CA 1
ATOM 1117 C C . ASN A 1 140 ? -25.682 16.068 19.316 1.00 86.38 140 ASN A C 1
ATOM 1119 O O . ASN A 1 140 ? -25.696 14.965 18.769 1.00 86.38 140 ASN A O 1
ATOM 1123 N N . LEU A 1 141 ? -24.719 16.445 20.156 1.00 88.25 141 LEU A N 1
ATOM 1124 C CA . LEU A 1 141 ? -23.586 15.601 20.500 1.00 88.25 141 LEU A CA 1
ATOM 1125 C C . LEU A 1 141 ? -23.901 14.785 21.760 1.00 88.25 141 LEU A C 1
ATOM 1127 O O . LEU A 1 141 ? -24.199 15.337 22.825 1.00 88.25 141 LEU A O 1
ATOM 1131 N N . HIS A 1 142 ? -23.798 13.465 21.664 1.00 85.94 142 HIS A N 1
ATOM 1132 C CA . HIS A 1 142 ? -24.093 12.523 22.742 1.00 85.94 142 HIS A CA 1
ATOM 1133 C C . HIS A 1 142 ? -22.885 11.635 23.037 1.00 85.94 142 HIS A C 1
ATOM 1135 O O . HIS A 1 142 ? -22.051 11.399 22.169 1.00 85.94 142 HIS A O 1
ATOM 1141 N N . TYR A 1 143 ? -22.781 11.170 24.285 1.00 84.56 143 TYR A N 1
ATOM 1142 C CA . TYR A 1 143 ? -21.848 10.094 24.611 1.00 84.56 143 TYR A CA 1
ATOM 1143 C C . TYR A 1 143 ? -22.580 8.776 24.430 1.00 84.56 143 TYR A C 1
ATOM 1145 O O . TYR A 1 143 ? -23.702 8.632 24.920 1.00 84.56 143 TYR A O 1
ATOM 1153 N N . LEU A 1 144 ? -21.941 7.844 23.738 1.00 84.31 144 LEU A N 1
ATOM 1154 C CA . LEU A 1 144 ? -22.435 6.491 23.564 1.00 84.31 144 LEU A CA 1
ATOM 1155 C C . LEU A 1 144 ? -21.399 5.533 24.146 1.00 84.31 144 LEU A C 1
ATOM 1157 O O . LEU A 1 144 ? -20.199 5.665 23.895 1.00 84.31 144 LEU A O 1
ATOM 1161 N N . HIS A 1 145 ? -21.877 4.615 24.978 1.00 82.12 145 HIS A N 1
ATOM 1162 C CA . HIS A 1 145 ? -21.058 3.624 25.660 1.00 82.12 145 HIS A CA 1
ATOM 1163 C C . HIS A 1 145 ? -21.369 2.254 25.085 1.00 82.12 145 HIS A C 1
ATOM 1165 O O . HIS A 1 145 ? -22.538 1.913 24.942 1.00 82.12 145 HIS A O 1
ATOM 1171 N N . PHE A 1 146 ? -20.336 1.473 24.798 1.00 81.62 146 PHE A N 1
ATOM 1172 C CA . PHE A 1 146 ? -20.498 0.142 24.228 1.00 81.62 146 PHE A CA 1
ATOM 1173 C C . PHE A 1 146 ? -19.441 -0.812 24.784 1.00 81.62 146 PHE A C 1
ATOM 1175 O O . PHE A 1 146 ? -18.384 -0.391 25.272 1.00 81.62 146 PHE A O 1
ATOM 1182 N N . CYS A 1 147 ? -19.741 -2.107 24.716 1.00 79.12 147 CYS A N 1
ATOM 1183 C CA . CYS A 1 147 ? -18.791 -3.155 25.066 1.00 79.12 147 CYS A CA 1
ATOM 1184 C C . CYS A 1 147 ? -17.888 -3.452 23.867 1.00 79.12 147 CYS A C 1
ATOM 1186 O O . CYS A 1 147 ? -18.364 -3.653 22.750 1.00 79.12 147 CYS A O 1
ATOM 1188 N N . LEU A 1 148 ? -16.582 -3.483 24.111 1.00 77.38 148 LEU A N 1
ATOM 1189 C CA . LEU A 1 148 ? -15.560 -3.743 23.116 1.00 77.38 148 LEU A CA 1
ATOM 1190 C C . LEU A 1 148 ? -15.733 -5.171 22.575 1.00 77.38 148 LEU A C 1
ATOM 1192 O O . LEU A 1 148 ? -15.672 -6.126 23.355 1.00 77.38 148 LEU A O 1
ATOM 1196 N N . PRO A 1 149 ? -15.932 -5.343 21.260 1.00 81.56 149 PRO A N 1
ATOM 1197 C CA . PRO A 1 149 ? -16.042 -6.666 20.680 1.00 81.56 149 PRO A CA 1
ATOM 1198 C C . PRO A 1 149 ? -14.679 -7.359 20.696 1.00 81.56 149 PRO A C 1
ATOM 1200 O O . PRO A 1 149 ? -13.633 -6.751 20.453 1.00 81.56 149 PRO A O 1
ATOM 1203 N N . VAL A 1 150 ? -14.705 -8.667 20.937 1.00 75.31 150 VAL A N 1
ATOM 1204 C CA . VAL A 1 150 ? -13.508 -9.516 21.011 1.00 75.31 150 VAL A CA 1
ATOM 1205 C C . VAL A 1 150 ? -12.687 -9.458 19.716 1.00 75.31 150 VAL A C 1
ATOM 1207 O O . VAL A 1 150 ? -11.457 -9.438 19.748 1.00 75.31 150 VAL A O 1
ATOM 1210 N N . THR A 1 151 ? -13.360 -9.367 18.567 1.00 78.38 151 THR A N 1
ATOM 1211 C CA . THR A 1 151 ? -12.712 -9.224 17.254 1.00 78.38 151 THR A CA 1
ATOM 1212 C C . THR A 1 151 ? -11.856 -7.963 17.165 1.00 78.38 151 THR A C 1
ATOM 1214 O O . THR A 1 151 ? -10.729 -8.033 16.685 1.00 78.38 151 THR A O 1
ATOM 1217 N N . ALA A 1 152 ? -12.336 -6.824 17.674 1.00 79.69 152 ALA A N 1
ATOM 1218 C CA . ALA A 1 152 ? -11.579 -5.572 17.668 1.00 79.69 152 ALA A CA 1
ATOM 1219 C C . ALA A 1 152 ? -10.382 -5.599 18.630 1.00 79.69 152 ALA A C 1
ATOM 1221 O O . ALA A 1 152 ? -9.407 -4.876 18.413 1.00 79.69 152 ALA A O 1
ATOM 1222 N N . MET A 1 153 ? -10.463 -6.412 19.689 1.00 74.62 153 MET A N 1
ATOM 1223 C CA . MET A 1 153 ? -9.447 -6.493 20.736 1.00 74.62 153 MET A CA 1
ATOM 1224 C C . MET A 1 153 ? -8.242 -7.346 20.326 1.00 74.62 153 MET A C 1
ATOM 1226 O O . MET A 1 153 ? -7.111 -6.912 20.529 1.00 74.62 153 MET A O 1
ATOM 1230 N N . TRP A 1 154 ? -8.476 -8.520 19.726 1.00 69.62 154 TRP A N 1
ATOM 1231 C CA . TRP A 1 154 ? -7.419 -9.517 19.475 1.00 69.62 154 TRP A CA 1
ATOM 1232 C C . TRP A 1 154 ? -7.167 -9.848 18.001 1.00 69.62 154 TRP A C 1
ATOM 1234 O O . TRP A 1 154 ? -6.137 -10.428 17.674 1.00 69.62 154 TRP A O 1
ATOM 1244 N N . TYR A 1 155 ? -8.089 -9.495 17.100 1.00 71.69 155 TYR A N 1
ATOM 1245 C CA . TYR A 1 155 ? -8.049 -9.937 15.699 1.00 71.69 155 TYR A CA 1
ATOM 1246 C C . TYR A 1 155 ? -7.800 -8.797 14.704 1.00 71.69 155 TYR A C 1
ATOM 1248 O O . TYR A 1 155 ? -7.895 -9.001 13.491 1.00 71.69 155 TYR A O 1
ATOM 1256 N N . VAL A 1 156 ? -7.483 -7.591 15.188 1.00 72.88 156 VAL A N 1
ATOM 1257 C CA . VAL A 1 156 ? -7.178 -6.433 14.338 1.00 72.88 156 VAL A CA 1
ATOM 1258 C C . VAL A 1 156 ? -5.678 -6.172 14.286 1.00 72.88 156 VAL A C 1
ATOM 1260 O O . VAL A 1 156 ? -5.084 -5.663 15.236 1.00 72.88 156 VAL A O 1
ATOM 1263 N N . TYR A 1 157 ? -5.092 -6.413 13.113 1.00 67.06 157 TYR A N 1
ATOM 1264 C CA . TYR A 1 157 ? -3.668 -6.233 12.858 1.00 67.06 157 TYR A CA 1
ATOM 1265 C C . TYR A 1 157 ? -3.191 -4.787 13.064 1.00 67.06 157 TYR A C 1
ATOM 1267 O O . TYR A 1 157 ? -3.775 -3.835 12.542 1.00 67.06 157 TYR A O 1
ATOM 1275 N N . GLY A 1 158 ? -2.052 -4.615 13.744 1.00 69.19 158 GLY A N 1
ATOM 1276 C CA . GLY A 1 158 ? -1.390 -3.308 13.859 1.00 69.19 158 GLY A CA 1
ATOM 1277 C C . GLY A 1 158 ? -0.999 -2.708 12.500 1.00 69.19 158 GLY A C 1
ATOM 1278 O O . GLY A 1 158 ? -1.116 -1.502 12.302 1.00 69.19 158 GLY A O 1
ATOM 1279 N N . GLU A 1 159 ? -0.612 -3.545 11.535 1.00 72.44 159 GLU A N 1
ATOM 1280 C CA . GLU A 1 159 ? -0.347 -3.116 10.154 1.00 72.44 159 GLU A CA 1
ATOM 1281 C C . GLU A 1 159 ? -1.630 -2.665 9.440 1.00 72.44 159 GLU A C 1
ATOM 1283 O O . GLU A 1 159 ? -1.609 -1.663 8.733 1.00 72.44 159 GLU A O 1
ATOM 1288 N N . ALA A 1 160 ? -2.774 -3.315 9.690 1.00 78.81 160 ALA A N 1
ATOM 1289 C CA . ALA A 1 160 ? -4.060 -2.880 9.140 1.00 78.81 160 ALA A CA 1
ATOM 1290 C C . ALA A 1 160 ? -4.493 -1.515 9.698 1.00 78.81 160 ALA A C 1
ATOM 1292 O O . ALA A 1 160 ? -5.005 -0.677 8.957 1.00 78.81 160 ALA A O 1
ATOM 1293 N N . LYS A 1 161 ? -4.218 -1.253 10.982 1.00 86.06 161 LYS A N 1
ATOM 1294 C CA . LYS A 1 161 ? -4.406 0.071 11.594 1.00 86.06 161 LYS A CA 1
ATOM 1295 C C . LYS A 1 161 ? -3.562 1.142 10.894 1.00 86.06 161 LYS A C 1
ATOM 1297 O O . LYS A 1 161 ? -4.087 2.203 10.568 1.00 86.06 161 LYS A O 1
ATOM 1302 N N . GLN A 1 162 ? -2.289 0.861 10.612 1.00 84.69 162 GLN A N 1
ATOM 1303 C CA . GLN A 1 162 ? -1.431 1.792 9.862 1.00 84.69 162 GLN A CA 1
ATOM 1304 C C . GLN A 1 162 ? -1.909 1.978 8.418 1.00 84.69 162 GLN A C 1
ATOM 1306 O O . GLN A 1 162 ? -2.019 3.104 7.949 1.00 84.69 162 GLN A O 1
ATOM 1311 N N . ASN A 1 163 ? -2.323 0.899 7.754 1.00 85.25 163 ASN A N 1
ATOM 1312 C CA . ASN A 1 163 ? -2.878 0.960 6.405 1.00 85.25 163 ASN A CA 1
ATOM 1313 C C . ASN A 1 163 ? -4.125 1.864 6.321 1.00 85.25 163 ASN A C 1
ATOM 1315 O O . ASN A 1 163 ? -4.302 2.579 5.335 1.00 85.25 163 ASN A O 1
ATOM 1319 N N . ILE A 1 164 ? -4.972 1.883 7.361 1.00 89.44 164 ILE A N 1
ATOM 1320 C CA . ILE A 1 164 ? -6.086 2.840 7.461 1.00 89.44 164 ILE A CA 1
ATOM 1321 C C . ILE A 1 164 ? -5.562 4.280 7.486 1.00 89.44 164 ILE A C 1
ATOM 1323 O O . ILE A 1 164 ? -6.049 5.116 6.729 1.00 89.44 164 ILE A O 1
ATOM 1327 N N . LEU A 1 165 ? -4.563 4.578 8.319 1.00 88.44 165 LEU A N 1
ATOM 1328 C CA . LEU A 1 165 ? -4.003 5.929 8.427 1.00 88.44 165 LEU A CA 1
ATOM 1329 C C . LEU A 1 165 ? -3.340 6.399 7.124 1.00 88.44 165 LEU A C 1
ATOM 1331 O O . LEU A 1 165 ? -3.485 7.565 6.755 1.00 88.44 165 LEU A O 1
ATOM 1335 N N . ASP A 1 166 ? -2.671 5.492 6.414 1.00 85.56 166 ASP A N 1
ATOM 1336 C CA . ASP A 1 166 ? -1.962 5.798 5.170 1.00 85.56 166 ASP A CA 1
ATOM 1337 C C . ASP A 1 166 ? -2.912 5.950 3.971 1.00 85.56 166 ASP A C 1
ATOM 1339 O O . ASP A 1 166 ? -2.677 6.771 3.079 1.00 85.56 166 ASP A O 1
ATOM 1343 N N . THR A 1 167 ? -4.000 5.174 3.940 1.00 87.56 167 THR A N 1
ATOM 1344 C CA . THR A 1 167 ? -4.909 5.112 2.782 1.00 87.56 167 THR A CA 1
ATOM 1345 C C . THR A 1 167 ? -6.032 6.142 2.855 1.00 87.56 167 THR A C 1
ATOM 1347 O O . THR A 1 167 ? -6.475 6.638 1.815 1.00 87.56 167 THR A O 1
ATOM 1350 N N . VAL A 1 168 ? -6.508 6.489 4.056 1.00 89.62 168 VAL A N 1
ATOM 1351 C CA . VAL A 1 168 ? -7.632 7.419 4.216 1.00 89.62 168 VAL A CA 1
ATOM 1352 C C . VAL A 1 168 ? -7.288 8.792 3.596 1.00 89.62 168 VAL A C 1
ATOM 1354 O O . VAL A 1 168 ? -6.217 9.353 3.858 1.00 89.62 168 VAL A O 1
ATOM 1357 N N . PRO A 1 169 ? -8.163 9.352 2.738 1.00 88.31 169 PRO A N 1
ATOM 1358 C CA . PRO A 1 169 ? -7.950 10.668 2.143 1.00 88.31 169 PRO A CA 1
ATOM 1359 C C . PRO A 1 169 ? -8.202 11.786 3.164 1.00 88.31 169 PRO A C 1
ATOM 1361 O O . PRO A 1 169 ? -9.140 11.712 3.953 1.00 88.31 169 PRO A O 1
ATOM 1364 N N . PHE A 1 170 ? -7.408 12.857 3.097 1.00 83.62 170 PHE A N 1
ATOM 1365 C CA . PHE A 1 170 ? -7.498 14.022 3.993 1.00 83.62 170 PHE A CA 1
ATOM 1366 C C . PHE A 1 170 ? -8.078 15.279 3.312 1.00 83.62 170 PHE A C 1
ATOM 1368 O O . PHE A 1 170 ? -8.261 16.304 3.953 1.00 83.62 170 PHE A O 1
ATOM 1375 N N . ASN A 1 171 ? -8.436 15.202 2.024 1.00 82.62 171 ASN A N 1
ATOM 1376 C CA . ASN A 1 171 ? -8.906 16.358 1.244 1.00 82.62 171 ASN A CA 1
ATOM 1377 C C . ASN A 1 171 ? -10.227 16.960 1.759 1.00 82.62 171 ASN A C 1
ATOM 1379 O O . ASN A 1 171 ? -10.480 18.146 1.572 1.00 82.62 171 ASN A O 1
ATOM 1383 N N . SER A 1 172 ? -11.105 16.138 2.342 1.00 89.50 172 SER A N 1
ATOM 1384 C CA . SER A 1 172 ? -12.407 16.564 2.862 1.00 89.50 172 SER A CA 1
ATOM 1385 C C . SER A 1 172 ? -12.787 15.732 4.092 1.00 89.50 172 SER A C 1
ATOM 1387 O O . SER A 1 172 ? -12.708 14.501 4.014 1.00 89.50 172 SER A O 1
ATOM 1389 N N . PRO A 1 173 ? -13.260 16.358 5.189 1.00 90.69 173 PRO A N 1
ATOM 1390 C CA . PRO A 1 173 ? -13.670 15.651 6.403 1.00 90.69 173 PRO A CA 1
ATOM 1391 C C . PRO A 1 173 ? -14.768 14.603 6.179 1.00 90.69 173 PRO A C 1
ATOM 1393 O O . PRO A 1 173 ? -14.718 13.518 6.751 1.00 90.69 173 PRO A O 1
ATOM 1396 N N . GLU A 1 174 ? -15.747 14.878 5.312 1.00 90.50 174 GLU A N 1
ATOM 1397 C CA . GLU A 1 174 ? -16.840 13.933 5.041 1.00 90.50 174 GLU A CA 1
ATOM 1398 C C . GLU A 1 174 ? -16.363 12.710 4.251 1.00 90.50 174 GLU A C 1
ATOM 1400 O O . GLU A 1 174 ? -16.766 11.579 4.532 1.00 90.50 174 GLU A O 1
ATOM 1405 N N . ILE A 1 175 ? -15.482 12.928 3.268 1.00 91.81 175 ILE A N 1
ATOM 1406 C CA . ILE A 1 175 ? -14.892 11.844 2.473 1.00 91.81 175 ILE A CA 1
ATOM 1407 C C . ILE A 1 175 ? -13.987 10.993 3.366 1.00 91.81 175 ILE A C 1
ATOM 1409 O O . ILE A 1 175 ? -14.083 9.767 3.322 1.00 91.81 175 ILE A O 1
ATOM 1413 N N . LYS A 1 176 ? -13.175 11.634 4.219 1.00 92.75 176 LYS A N 1
ATOM 1414 C CA . LYS A 1 176 ? -12.342 10.982 5.238 1.00 92.75 176 LYS A CA 1
ATOM 1415 C C . LYS A 1 176 ? -13.181 10.053 6.116 1.00 92.75 176 LYS A C 1
ATOM 1417 O O . LYS A 1 176 ? -12.873 8.871 6.232 1.00 92.75 176 LYS A O 1
ATOM 1422 N N . ALA A 1 177 ? -14.281 10.571 6.660 1.00 92.81 177 ALA A N 1
ATOM 1423 C CA . ALA A 1 177 ? -15.187 9.847 7.543 1.00 92.81 177 ALA A CA 1
ATOM 1424 C C . ALA A 1 177 ? -15.860 8.645 6.851 1.00 92.81 177 ALA A C 1
ATOM 1426 O O . ALA A 1 177 ? -15.840 7.534 7.382 1.00 92.81 177 ALA A O 1
ATOM 1427 N N . ARG A 1 178 ? -16.395 8.826 5.634 1.00 92.81 178 ARG A N 1
ATOM 1428 C CA . ARG A 1 178 ? -16.985 7.725 4.846 1.00 92.81 178 ARG A CA 1
ATOM 1429 C C . ARG A 1 178 ? -15.962 6.641 4.507 1.00 92.81 178 ARG A C 1
ATOM 1431 O O . ARG A 1 178 ? -16.265 5.455 4.620 1.00 92.81 178 ARG A O 1
ATOM 1438 N N . TYR A 1 179 ? -14.760 7.041 4.094 1.00 93.31 179 TYR A N 1
ATOM 1439 C CA . TYR A 1 179 ? -13.705 6.102 3.719 1.00 93.31 179 TYR A CA 1
ATOM 1440 C C . TYR A 1 179 ? -13.192 5.323 4.933 1.00 93.31 179 TYR A C 1
ATOM 1442 O O . TYR A 1 179 ? -13.020 4.110 4.851 1.00 93.31 179 TYR A O 1
ATOM 1450 N N . PHE A 1 180 ? -13.036 5.996 6.076 1.00 94.50 180 PHE A N 1
ATOM 1451 C CA . PHE A 1 180 ? -12.705 5.362 7.349 1.00 94.50 180 PHE A CA 1
ATOM 1452 C C . PHE A 1 180 ? -13.743 4.302 7.743 1.00 94.50 180 PHE A C 1
ATOM 1454 O O . PHE A 1 180 ? -13.363 3.162 7.994 1.00 94.50 180 PHE A O 1
ATOM 1461 N N . ILE A 1 181 ? -15.046 4.628 7.706 1.00 94.06 181 ILE A N 1
ATOM 1462 C CA . ILE A 1 181 ? -16.117 3.661 8.011 1.00 94.06 181 ILE A CA 1
ATOM 1463 C C . ILE A 1 181 ? -16.028 2.440 7.091 1.00 94.06 181 ILE A C 1
ATOM 1465 O O . ILE A 1 181 ? -16.068 1.309 7.572 1.00 94.06 181 ILE A O 1
ATOM 1469 N N . ARG A 1 182 ? -15.879 2.660 5.779 1.00 92.00 182 ARG A N 1
ATOM 1470 C CA . ARG A 1 182 ? -15.764 1.573 4.801 1.00 92.00 182 ARG A CA 1
ATOM 1471 C C . ARG A 1 182 ? -14.580 0.659 5.113 1.00 92.00 182 ARG A C 1
ATOM 1473 O O . ARG A 1 182 ? -14.765 -0.548 5.209 1.00 92.00 182 ARG A O 1
ATOM 1480 N N . MET A 1 183 ? -13.398 1.232 5.344 1.00 91.50 183 MET A N 1
ATOM 1481 C CA . MET A 1 183 ? -12.213 0.447 5.697 1.00 91.50 183 MET A CA 1
ATOM 1482 C C . MET A 1 183 ? -12.394 -0.326 7.007 1.00 91.50 183 MET A C 1
ATOM 1484 O O . MET A 1 183 ? -11.934 -1.458 7.106 1.00 91.50 183 MET A O 1
ATOM 1488 N N . CYS A 1 184 ? -13.077 0.243 8.006 1.00 92.81 184 CYS A N 1
ATOM 1489 C CA . CYS A 1 184 ? -13.388 -0.472 9.244 1.00 92.81 184 CYS A CA 1
ATOM 1490 C C . CYS A 1 184 ? -14.354 -1.643 9.015 1.00 92.81 184 CYS A C 1
ATOM 1492 O O . CYS A 1 184 ? -14.167 -2.692 9.621 1.00 92.81 184 CYS A O 1
ATOM 1494 N N . ILE A 1 185 ? -15.360 -1.499 8.148 1.00 90.44 185 ILE A N 1
ATOM 1495 C CA . ILE A 1 185 ? -16.280 -2.597 7.800 1.00 90.44 185 ILE A CA 1
ATOM 1496 C C . ILE A 1 185 ? -15.528 -3.718 7.072 1.00 90.44 185 ILE A C 1
ATOM 1498 O O . ILE A 1 185 ? -15.700 -4.891 7.409 1.00 90.44 185 ILE A O 1
ATOM 1502 N N . ASP A 1 186 ? -14.670 -3.368 6.114 1.00 87.50 186 ASP A N 1
ATOM 1503 C CA . ASP A 1 186 ? -13.858 -4.340 5.375 1.00 87.50 186 ASP A CA 1
ATOM 1504 C C . ASP A 1 186 ? -12.898 -5.079 6.326 1.00 87.50 186 ASP A C 1
ATOM 1506 O O . ASP A 1 186 ? -12.815 -6.309 6.310 1.00 87.50 186 ASP A O 1
ATOM 1510 N N . LEU A 1 187 ? -12.263 -4.343 7.245 1.00 87.69 187 LEU A N 1
ATOM 1511 C CA . LEU A 1 187 ? -11.397 -4.908 8.279 1.00 87.69 187 LEU A CA 1
ATOM 1512 C C . LEU A 1 187 ? -12.162 -5.801 9.261 1.00 87.69 187 LEU A C 1
ATOM 1514 O O . LEU A 1 187 ? -11.658 -6.847 9.654 1.00 87.69 187 LEU A O 1
ATOM 1518 N N . HIS A 1 188 ? -13.389 -5.433 9.636 1.00 89.50 188 HIS A N 1
ATOM 1519 C CA . HIS A 1 188 ? -14.238 -6.265 10.487 1.00 89.50 188 HIS A CA 1
ATOM 1520 C C . HIS A 1 188 ? -14.527 -7.624 9.838 1.00 89.50 188 HIS A C 1
ATOM 1522 O O . HIS A 1 188 ? -14.425 -8.660 10.499 1.00 89.50 188 HIS A O 1
ATOM 1528 N N . ARG A 1 189 ? -14.856 -7.632 8.538 1.00 86.12 189 ARG A N 1
ATOM 1529 C CA . ARG A 1 189 ? -15.094 -8.867 7.771 1.00 86.12 189 ARG A CA 1
ATOM 1530 C C . ARG A 1 189 ? -13.855 -9.761 7.781 1.00 86.12 189 ARG A C 1
ATOM 1532 O O . ARG A 1 189 ? -13.977 -10.962 8.021 1.00 86.12 189 ARG A O 1
ATOM 1539 N N . GLU A 1 190 ? -12.678 -9.174 7.571 1.00 83.50 190 GLU A N 1
ATOM 1540 C CA . GLU A 1 190 ? -11.400 -9.885 7.631 1.00 83.50 190 GLU A CA 1
ATOM 1541 C C . GLU A 1 190 ? -11.139 -10.459 9.034 1.00 83.50 190 GLU A C 1
ATOM 1543 O O . GLU A 1 190 ? -10.961 -11.669 9.180 1.00 83.50 190 GLU A O 1
ATOM 1548 N N . SER A 1 191 ? -11.214 -9.631 10.081 1.00 84.38 191 SER A N 1
ATOM 1549 C CA . SER A 1 191 ? -11.000 -10.040 11.477 1.00 84.38 191 SER A CA 1
ATOM 1550 C C . SER A 1 191 ? -11.961 -11.138 11.934 1.00 84.38 191 SER A C 1
ATOM 1552 O O . SER A 1 191 ? -11.552 -12.057 12.646 1.00 84.38 191 SER A O 1
ATOM 1554 N N . LYS A 1 192 ? -13.229 -11.092 11.509 1.00 84.12 192 LYS A N 1
ATOM 1555 C CA . LYS A 1 192 ? -14.218 -12.131 11.823 1.00 84.12 192 LYS A CA 1
ATOM 1556 C C . LYS A 1 192 ? -13.840 -13.477 11.205 1.00 84.12 192 LYS A C 1
ATOM 1558 O O . LYS A 1 192 ? -13.882 -14.494 11.888 1.00 84.12 192 LYS A O 1
ATOM 1563 N N . LEU A 1 193 ? -13.405 -13.482 9.947 1.00 82.50 193 LEU A N 1
ATOM 1564 C CA . LEU A 1 193 ? -12.945 -14.702 9.282 1.00 82.50 193 LEU A CA 1
ATOM 1565 C C . LEU A 1 193 ? -11.672 -15.257 9.913 1.00 82.50 193 LEU A C 1
ATOM 1567 O O . LEU A 1 193 ? -11.550 -16.468 10.063 1.00 82.50 193 LEU A O 1
ATOM 1571 N N . ILE A 1 194 ? -10.740 -14.392 10.312 1.00 79.06 194 ILE A N 1
ATOM 1572 C CA . ILE A 1 194 ? -9.527 -14.812 11.023 1.00 79.06 194 ILE A CA 1
ATOM 1573 C C . ILE A 1 194 ? -9.897 -15.475 12.351 1.00 79.06 194 ILE A C 1
ATOM 1575 O O . ILE A 1 194 ? -9.345 -16.529 12.657 1.00 79.06 194 ILE A O 1
ATOM 1579 N N . LYS A 1 195 ? -10.854 -14.913 13.101 1.00 79.25 195 LYS A N 1
ATOM 1580 C CA . LYS A 1 195 ? -11.390 -15.514 14.333 1.00 79.25 195 LYS A CA 1
ATOM 1581 C C . LYS A 1 195 ? -12.042 -16.876 14.071 1.00 79.25 195 LYS A C 1
ATOM 1583 O O . LYS A 1 195 ? -11.805 -17.830 14.810 1.00 79.25 195 LYS A O 1
ATOM 1588 N N . ASP A 1 196 ? -12.845 -16.994 13.018 1.00 80.44 196 ASP A N 1
ATOM 1589 C CA . ASP A 1 196 ? -13.500 -18.260 12.670 1.00 80.44 196 ASP A CA 1
ATOM 1590 C C . ASP A 1 196 ? -12.478 -19.326 12.233 1.00 80.44 196 ASP A C 1
ATOM 1592 O O . ASP A 1 196 ? -12.584 -20.495 12.612 1.00 80.44 196 ASP A O 1
ATOM 1596 N N . LEU A 1 197 ? -11.448 -18.923 11.481 1.00 80.31 197 LEU A N 1
ATOM 1597 C CA . LEU A 1 197 ? -10.350 -19.789 11.049 1.00 80.31 197 LEU A CA 1
ATOM 1598 C C . LEU A 1 197 ? -9.422 -20.176 12.205 1.00 80.31 197 LEU A C 1
ATOM 1600 O O . LEU A 1 197 ? -8.993 -21.325 12.260 1.00 80.31 197 LEU A O 1
ATOM 1604 N N . SER A 1 198 ? -9.117 -19.271 13.139 1.00 76.75 198 SER A N 1
ATOM 1605 C CA . SER A 1 198 ? -8.273 -19.577 14.304 1.00 76.75 198 SER A CA 1
ATOM 1606 C C . SER A 1 198 ? -8.949 -20.592 15.228 1.00 76.75 198 SER A C 1
ATOM 1608 O O . SER A 1 198 ? -8.301 -21.521 15.711 1.00 76.75 198 SER A O 1
ATOM 1610 N N . ARG A 1 199 ? -10.270 -20.469 15.409 1.00 75.56 199 ARG A N 1
ATOM 1611 C CA . ARG A 1 199 ? -11.092 -21.394 16.203 1.00 75.56 199 ARG A CA 1
ATOM 1612 C C . ARG A 1 199 ? -11.435 -22.689 15.466 1.00 75.56 199 ARG A C 1
ATOM 1614 O O . ARG A 1 199 ? -11.933 -23.628 16.095 1.00 75.56 199 ARG A O 1
ATOM 1621 N N . PHE A 1 200 ? -11.174 -22.776 14.159 1.00 80.19 200 PHE A N 1
ATOM 1622 C CA . PHE A 1 200 ? -11.422 -23.985 13.384 1.00 80.19 200 PHE A CA 1
ATOM 1623 C C . PHE A 1 200 ? -10.588 -25.148 13.927 1.00 80.19 200 PHE A C 1
ATOM 1625 O O . PHE A 1 200 ? -9.355 -25.146 13.867 1.00 80.19 200 PHE A O 1
ATOM 1632 N N . SER A 1 201 ? -11.280 -26.177 14.421 1.00 76.50 201 SER A N 1
ATOM 1633 C CA . SER A 1 201 ? -10.650 -27.411 14.865 1.00 76.50 201 SER A CA 1
ATOM 1634 C C . SER A 1 201 ? -10.937 -28.563 13.912 1.00 76.50 201 SER A C 1
ATOM 1636 O O . SER A 1 201 ? -12.069 -28.766 13.479 1.00 76.50 201 SER A O 1
ATOM 1638 N N . ILE A 1 202 ? -9.904 -29.362 13.635 1.00 79.62 202 ILE A N 1
ATOM 1639 C CA . ILE A 1 202 ? -10.020 -30.605 12.855 1.00 79.62 202 ILE A CA 1
ATOM 1640 C C . ILE A 1 202 ? -10.827 -31.661 13.640 1.00 79.62 202 ILE A C 1
ATOM 1642 O O . ILE A 1 202 ? -11.427 -32.567 13.061 1.00 79.62 202 ILE A O 1
ATOM 1646 N N . VAL A 1 203 ? -10.851 -31.556 14.973 1.00 77.75 203 VAL A N 1
ATOM 1647 C CA . VAL A 1 203 ? -11.504 -32.526 15.855 1.00 77.75 203 VAL A CA 1
ATOM 1648 C C . VAL A 1 203 ? -13.017 -32.255 15.921 1.00 77.75 203 VAL A C 1
ATOM 1650 O O . VAL A 1 203 ? -13.426 -31.111 16.119 1.00 77.75 203 VAL A O 1
ATOM 1653 N N . PRO A 1 204 ? -13.881 -33.288 15.824 1.00 77.88 204 PRO A N 1
ATOM 1654 C CA . PRO A 1 204 ? -15.326 -33.118 15.968 1.00 77.88 204 PRO A CA 1
ATOM 1655 C C . PRO A 1 204 ? -15.705 -32.468 17.307 1.00 77.88 204 PRO A C 1
ATOM 1657 O O . PRO A 1 204 ? -15.181 -32.857 18.351 1.00 77.88 204 PRO A O 1
ATOM 1660 N N . GLN A 1 205 ? -16.698 -31.568 17.305 1.00 73.81 205 GLN A N 1
ATOM 1661 C CA . GLN A 1 205 ? -17.121 -30.788 18.487 1.00 73.81 205 GLN A CA 1
ATOM 1662 C C . GLN A 1 205 ? -17.354 -31.624 19.760 1.00 73.81 205 GLN A C 1
ATOM 1664 O O . GLN A 1 205 ? -17.075 -31.167 20.864 1.00 73.81 205 GLN A O 1
ATOM 1669 N N . ARG A 1 206 ? -17.815 -32.875 19.625 1.00 74.31 206 ARG A N 1
ATOM 1670 C CA . ARG A 1 206 ? -18.054 -33.787 20.761 1.00 74.31 206 ARG A CA 1
ATOM 1671 C C . ARG A 1 206 ? -16.784 -34.146 21.536 1.00 74.31 206 ARG A C 1
ATOM 1673 O O . ARG A 1 206 ? -16.861 -34.408 22.730 1.00 74.31 206 ARG A O 1
ATOM 1680 N N . LEU A 1 207 ? -15.638 -34.180 20.859 1.00 75.69 207 LEU A N 1
ATOM 1681 C CA . LEU A 1 207 ? -14.341 -34.529 21.440 1.00 75.69 207 LEU A CA 1
ATOM 1682 C C . LEU A 1 207 ? -13.477 -33.297 21.724 1.00 75.69 207 LEU A C 1
ATOM 1684 O O . LEU A 1 207 ? -12.395 -33.447 22.282 1.00 75.69 207 LEU A O 1
ATOM 1688 N N . LEU A 1 208 ? -13.955 -32.091 21.397 1.00 70.12 208 LEU A N 1
ATOM 1689 C CA . LEU A 1 208 ? -13.184 -30.852 21.504 1.00 70.12 208 LEU A CA 1
ATOM 1690 C C . LEU A 1 208 ? -12.670 -30.613 22.932 1.00 70.12 208 LEU A C 1
ATOM 1692 O O . LEU A 1 208 ? -11.483 -30.384 23.114 1.00 70.12 208 LEU A O 1
ATOM 1696 N N . LYS A 1 209 ? -13.520 -30.798 23.952 1.00 71.12 209 LYS A N 1
ATOM 1697 C CA . LYS A 1 209 ? -13.134 -30.637 25.370 1.00 71.12 209 LYS A CA 1
ATOM 1698 C C . LYS A 1 209 ? -12.093 -31.659 25.844 1.00 71.12 209 LYS A C 1
ATOM 1700 O O . LYS A 1 209 ? -11.319 -31.385 26.754 1.00 71.12 209 LYS A O 1
ATOM 1705 N N . VAL A 1 210 ? -12.086 -32.856 25.253 1.00 71.62 210 VAL A N 1
ATOM 1706 C CA . VAL A 1 210 ? -11.100 -33.906 25.565 1.00 71.62 210 VAL A CA 1
ATOM 1707 C C . VAL A 1 210 ? -9.787 -33.628 24.837 1.00 71.62 210 VAL A C 1
ATOM 1709 O O . VAL A 1 210 ? -8.719 -33.813 25.415 1.00 71.62 210 VAL A O 1
ATOM 1712 N N . ALA A 1 211 ? -9.866 -33.153 23.593 1.00 67.31 211 ALA A N 1
ATOM 1713 C CA . ALA A 1 211 ? -8.713 -32.738 22.807 1.00 67.31 211 ALA A CA 1
ATOM 1714 C C . ALA A 1 211 ? -8.002 -31.539 23.448 1.00 67.31 211 ALA A C 1
ATOM 1716 O O . ALA A 1 211 ? -6.807 -31.644 23.681 1.00 67.31 211 ALA A O 1
ATOM 1717 N N . GLN A 1 212 ? -8.727 -30.489 23.849 1.00 69.31 212 GLN A N 1
ATOM 1718 C CA . GLN A 1 212 ? -8.172 -29.316 24.549 1.00 69.31 212 GLN A CA 1
ATOM 1719 C C . GLN A 1 212 ? -7.377 -29.686 25.809 1.00 69.31 212 GLN A C 1
ATOM 1721 O O . GLN A 1 212 ? -6.403 -29.033 26.153 1.00 69.31 212 GLN A O 1
ATOM 1726 N N . ARG A 1 213 ? -7.773 -30.756 26.509 1.00 72.44 213 ARG A N 1
ATOM 1727 C CA . ARG A 1 213 ? -7.108 -31.182 27.746 1.00 72.44 213 ARG A CA 1
ATOM 1728 C C . ARG A 1 213 ? -5.853 -32.028 27.515 1.00 72.44 213 ARG A C 1
ATOM 1730 O O . ARG A 1 213 ? -4.982 -32.060 28.378 1.00 72.44 213 ARG A O 1
ATOM 1737 N N . ASN A 1 214 ? -5.788 -32.752 26.398 1.00 75.81 214 ASN A N 1
ATOM 1738 C CA . ASN A 1 214 ? -4.800 -33.817 26.185 1.00 75.81 214 ASN A CA 1
ATOM 1739 C C . ASN A 1 214 ? -3.882 -33.585 24.977 1.00 75.81 214 ASN A C 1
ATOM 1741 O O . ASN A 1 214 ? -2.867 -34.268 24.851 1.00 75.81 214 ASN A O 1
ATOM 1745 N N . ILE A 1 215 ? -4.249 -32.688 24.063 1.00 75.94 215 ILE A N 1
ATOM 1746 C CA . ILE A 1 215 ? -3.563 -32.449 22.795 1.00 75.94 215 ILE A CA 1
ATOM 1747 C C . ILE A 1 215 ? -3.149 -30.972 22.750 1.00 75.94 215 ILE A C 1
ATOM 1749 O O . ILE A 1 215 ? -4.003 -30.116 22.962 1.00 75.94 215 ILE A O 1
ATOM 1753 N N . PRO A 1 216 ? -1.884 -30.657 22.420 1.00 76.56 216 PRO A N 1
ATOM 1754 C CA . PRO A 1 216 ? -1.453 -29.278 22.204 1.00 76.56 216 PRO A CA 1
ATOM 1755 C C . PRO A 1 216 ? -2.307 -28.543 21.156 1.00 76.56 216 PRO A C 1
ATOM 1757 O O . PRO A 1 216 ? -2.736 -29.142 20.162 1.00 76.56 216 PRO A O 1
ATOM 1760 N N . ASP A 1 217 ? -2.495 -27.234 21.328 1.00 68.81 217 ASP A N 1
ATOM 1761 C CA . ASP A 1 217 ? -3.363 -26.407 20.471 1.00 68.81 217 ASP A CA 1
ATOM 1762 C C . ASP A 1 217 ? -3.039 -26.516 18.983 1.00 68.81 217 ASP A C 1
ATOM 1764 O O . ASP A 1 217 ? -3.925 -26.702 18.149 1.00 68.81 217 ASP A O 1
ATOM 1768 N N . TRP A 1 218 ? -1.750 -26.555 18.653 1.00 69.88 218 TRP A N 1
ATOM 1769 C CA . TRP A 1 218 ? -1.258 -26.626 17.280 1.00 69.88 218 TRP A CA 1
ATOM 1770 C C . TRP A 1 218 ? -1.687 -27.887 16.507 1.00 69.88 218 TRP A C 1
ATOM 1772 O O . TRP A 1 218 ? -1.763 -27.855 15.279 1.00 69.88 218 TRP A O 1
ATOM 1782 N N . MET A 1 219 ? -1.979 -28.999 17.189 1.00 75.31 219 MET A N 1
ATOM 1783 C CA . MET A 1 219 ? -2.390 -30.248 16.531 1.00 75.31 219 MET A CA 1
ATOM 1784 C C . MET A 1 219 ? -3.875 -30.265 16.171 1.00 75.31 219 MET A C 1
ATOM 1786 O O . MET A 1 219 ? -4.254 -30.880 15.174 1.00 75.31 219 MET A O 1
ATOM 1790 N N . HIS A 1 220 ? -4.724 -29.638 16.987 1.00 76.31 220 HIS A N 1
ATOM 1791 C CA . HIS A 1 220 ? -6.169 -29.670 16.776 1.00 76.31 220 HIS A CA 1
ATOM 1792 C C . HIS A 1 220 ? -6.714 -28.372 16.170 1.00 76.31 220 HIS A C 1
ATOM 1794 O O . HIS A 1 220 ? -7.770 -28.437 15.540 1.00 76.31 220 HIS A O 1
ATOM 1800 N N . ARG A 1 221 ? -5.998 -27.246 16.293 1.00 79.19 221 ARG A N 1
ATOM 1801 C CA . ARG A 1 221 ? -6.265 -25.939 15.667 1.00 79.19 221 ARG A CA 1
ATOM 1802 C C . ARG A 1 221 ? -5.035 -25.504 14.838 1.00 79.19 221 ARG A C 1
ATOM 1804 O O . ARG A 1 221 ? -4.218 -24.705 15.292 1.00 79.19 221 ARG A O 1
ATOM 1811 N N . PRO A 1 222 ? -4.859 -26.019 13.606 1.00 77.00 222 PRO A N 1
ATOM 1812 C CA . PRO A 1 222 ? -3.641 -25.781 12.818 1.00 77.00 222 PRO A CA 1
ATOM 1813 C C . PRO A 1 222 ? -3.465 -24.311 12.404 1.00 77.00 222 PRO A C 1
ATOM 1815 O O . PRO A 1 222 ? -2.343 -23.819 12.301 1.00 77.00 222 PRO A O 1
ATOM 1818 N N . PHE A 1 223 ? -4.570 -23.596 12.172 1.00 79.25 223 PHE A N 1
ATOM 1819 C CA . PHE A 1 223 ? -4.551 -22.194 11.754 1.00 79.25 223 PHE A CA 1
ATOM 1820 C C . PHE A 1 223 ? -4.207 -21.245 12.900 1.00 79.25 223 PHE A C 1
ATOM 1822 O O . PHE A 1 223 ? -3.625 -20.193 12.643 1.00 79.25 223 PHE A O 1
ATOM 1829 N N . GLN A 1 224 ? -4.492 -21.628 14.150 1.00 78.31 224 GLN A N 1
ATOM 1830 C CA . GLN A 1 224 ? -4.177 -20.822 15.328 1.00 78.31 224 GLN A CA 1
ATOM 1831 C C . GLN A 1 224 ? -2.680 -20.493 15.379 1.00 78.31 224 GLN A C 1
ATOM 1833 O O . GLN A 1 224 ? -2.320 -19.344 15.576 1.00 78.31 224 GLN A O 1
ATOM 1838 N N . ILE A 1 225 ? -1.796 -21.438 15.043 1.00 79.31 225 ILE A N 1
ATOM 1839 C CA . ILE 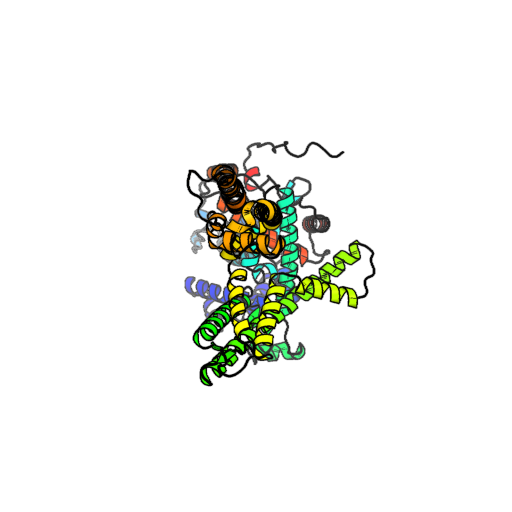A 1 225 ? -0.340 -21.199 15.004 1.00 79.31 225 ILE A CA 1
ATOM 1840 C C . ILE A 1 225 ? 0.019 -20.014 14.100 1.00 79.31 225 ILE A C 1
ATOM 1842 O O . ILE A 1 225 ? 0.870 -19.200 14.446 1.00 79.31 225 ILE A O 1
ATOM 1846 N N . PHE A 1 226 ? -0.595 -19.923 12.921 1.00 77.25 226 PHE A N 1
ATOM 1847 C CA . PHE A 1 226 ? -0.254 -18.898 11.936 1.00 77.25 226 PHE A CA 1
ATOM 1848 C C . PHE A 1 226 ? -0.982 -17.576 12.187 1.00 77.25 226 PHE A C 1
ATOM 1850 O O . PHE A 1 226 ? -0.424 -16.520 11.888 1.00 77.25 226 PHE A O 1
ATOM 1857 N N . LEU A 1 227 ? -2.199 -17.645 12.732 1.00 75.50 227 LEU A N 1
ATOM 1858 C CA . LEU A 1 227 ? -3.095 -16.505 12.926 1.00 75.50 227 LEU A CA 1
ATOM 1859 C C . LEU A 1 227 ? -3.028 -15.890 14.333 1.00 75.50 227 LEU A C 1
ATOM 1861 O O . LEU A 1 227 ? -3.501 -14.770 14.502 1.00 75.50 227 LEU A O 1
ATOM 1865 N N . CYS A 1 228 ? -2.413 -16.567 15.308 1.00 67.50 228 CYS A N 1
ATOM 1866 C CA . CYS A 1 228 ? -2.146 -16.032 16.645 1.00 67.50 228 CYS A CA 1
ATOM 1867 C C . CYS A 1 228 ? -1.350 -14.722 16.603 1.00 67.50 228 CYS A C 1
ATOM 1869 O O . CYS A 1 228 ? -0.549 -14.489 15.689 1.00 67.50 228 CYS A O 1
ATOM 1871 N N . ASP A 1 229 ? -1.544 -13.906 17.643 1.00 64.44 229 ASP A N 1
ATOM 1872 C CA . ASP A 1 229 ? -0.860 -12.632 17.868 1.00 64.44 229 ASP A CA 1
ATOM 1873 C C . ASP A 1 229 ? -0.867 -11.724 16.636 1.00 64.44 229 ASP A C 1
ATOM 1875 O O . ASP A 1 229 ? 0.199 -11.366 16.130 1.00 64.44 229 ASP A O 1
ATOM 1879 N N . ASP A 1 230 ? -2.033 -11.337 16.126 1.00 60.25 230 ASP A N 1
ATOM 1880 C CA . ASP A 1 230 ? -2.122 -10.457 14.955 1.00 60.25 230 ASP A CA 1
ATOM 1881 C C . ASP A 1 230 ? -1.481 -11.069 13.689 1.00 60.25 230 ASP A C 1
ATOM 1883 O O . ASP A 1 230 ? -0.850 -10.350 12.911 1.00 60.25 230 ASP A O 1
ATOM 1887 N N . ALA A 1 231 ? -1.581 -12.391 13.477 1.00 66.25 231 ALA A N 1
ATOM 1888 C CA . ALA A 1 231 ? -0.936 -13.101 12.361 1.00 66.25 231 ALA A CA 1
ATOM 1889 C C . ALA A 1 231 ? 0.540 -12.713 12.157 1.00 66.25 231 ALA A C 1
ATOM 1891 O O . ALA A 1 231 ? 1.095 -12.827 11.057 1.00 66.25 231 ALA A O 1
ATOM 1892 N N . LYS A 1 232 ? 1.229 -12.310 13.236 1.00 72.25 232 LYS A N 1
ATOM 1893 C CA . LYS A 1 232 ? 2.666 -12.004 13.218 1.00 72.25 232 LYS A CA 1
ATOM 1894 C C . LYS A 1 232 ? 3.458 -13.175 12.657 1.00 72.25 232 LYS A C 1
ATOM 1896 O O . LYS A 1 232 ? 4.487 -12.972 12.013 1.00 72.25 232 LYS A O 1
ATOM 1901 N N . ASN A 1 233 ? 2.970 -14.398 12.858 1.00 80.44 233 ASN A N 1
ATOM 1902 C CA . ASN A 1 233 ? 3.567 -15.607 12.312 1.00 80.44 233 ASN A CA 1
ATOM 1903 C C . ASN A 1 233 ? 3.446 -15.703 10.782 1.00 80.44 233 ASN A C 1
ATOM 1905 O O . ASN A 1 233 ? 4.390 -16.182 10.158 1.00 80.44 233 ASN A O 1
ATOM 1909 N N . MET A 1 234 ? 2.396 -15.165 10.150 1.00 80.81 234 MET A N 1
ATOM 1910 C CA . MET A 1 234 ? 2.340 -15.027 8.686 1.00 80.81 234 MET A CA 1
ATOM 1911 C C . MET A 1 234 ? 3.394 -14.041 8.167 1.00 80.81 234 MET A C 1
ATOM 1913 O O . MET A 1 234 ? 4.077 -14.333 7.184 1.00 80.81 234 MET A O 1
ATOM 1917 N N . THR A 1 235 ? 3.598 -12.910 8.846 1.00 81.38 235 THR A N 1
ATOM 1918 C CA . THR A 1 235 ? 4.646 -11.941 8.474 1.00 81.38 235 THR A CA 1
ATOM 1919 C C . THR A 1 235 ? 6.050 -12.500 8.723 1.00 81.38 235 THR A C 1
ATOM 1921 O O . THR A 1 235 ? 6.956 -12.304 7.912 1.00 81.38 235 THR A O 1
ATOM 1924 N N . ARG A 1 236 ? 6.251 -13.255 9.812 1.00 85.81 236 ARG A N 1
ATOM 1925 C CA . ARG A 1 236 ? 7.505 -13.983 10.079 1.00 85.81 236 ARG A CA 1
ATOM 1926 C C . ARG A 1 236 ? 7.768 -15.057 9.029 1.00 85.81 236 ARG A C 1
ATOM 1928 O O . ARG A 1 236 ? 8.904 -15.171 8.582 1.00 85.81 236 ARG A O 1
ATOM 1935 N N . LEU A 1 237 ? 6.743 -15.802 8.612 1.00 88.56 237 LEU A N 1
ATOM 1936 C CA . LEU A 1 237 ? 6.836 -16.788 7.534 1.00 88.56 237 LEU A CA 1
ATOM 1937 C C . LEU A 1 237 ? 7.287 -16.123 6.231 1.00 88.56 237 LEU A C 1
ATOM 1939 O O . LEU A 1 237 ? 8.192 -16.622 5.566 1.00 88.56 237 LEU A O 1
ATOM 1943 N N . LEU A 1 238 ? 6.709 -14.966 5.908 1.00 88.38 238 LEU A N 1
ATOM 1944 C CA . LEU A 1 238 ? 7.071 -14.196 4.725 1.00 88.38 238 LEU A CA 1
ATOM 1945 C C . LEU A 1 238 ? 8.523 -13.691 4.780 1.00 88.38 238 LEU A C 1
ATOM 1947 O O . LEU A 1 238 ? 9.272 -13.825 3.812 1.00 88.38 238 LEU A O 1
ATOM 1951 N N . ARG A 1 239 ? 8.949 -13.186 5.941 1.00 89.44 239 ARG A N 1
ATOM 1952 C CA . ARG A 1 239 ? 10.337 -12.770 6.175 1.00 89.44 239 ARG A CA 1
ATOM 1953 C C . ARG A 1 239 ? 11.306 -13.958 6.114 1.00 89.44 239 ARG A C 1
ATOM 1955 O O . ARG A 1 239 ? 12.402 -13.833 5.579 1.00 89.44 239 ARG A O 1
ATOM 1962 N N . GLY A 1 240 ? 10.897 -15.121 6.619 1.00 91.56 240 GLY A N 1
ATOM 1963 C CA . GLY A 1 240 ? 11.639 -16.377 6.501 1.00 91.56 240 GLY A CA 1
ATOM 1964 C C . GLY A 1 240 ? 11.810 -16.807 5.044 1.00 91.56 240 GLY A C 1
ATOM 1965 O O . GLY A 1 240 ? 12.924 -17.122 4.629 1.00 91.56 240 GLY A O 1
ATOM 1966 N N . ALA A 1 241 ? 10.741 -16.736 4.247 1.00 92.19 241 ALA A N 1
ATOM 1967 C CA . ALA A 1 241 ? 10.796 -16.983 2.809 1.00 92.19 241 ALA A CA 1
ATOM 1968 C C . ALA A 1 241 ? 11.737 -15.999 2.094 1.00 92.19 241 ALA A C 1
ATOM 1970 O O . ALA A 1 241 ? 12.509 -16.421 1.237 1.00 92.19 241 ALA A O 1
ATOM 1971 N N . LEU A 1 242 ? 11.748 -14.721 2.488 1.00 92.25 242 LEU A N 1
ATOM 1972 C CA . LEU A 1 242 ? 12.681 -13.731 1.946 1.00 92.25 242 LEU A CA 1
ATOM 1973 C C . LEU A 1 242 ? 14.141 -14.095 2.234 1.00 92.25 242 LEU A C 1
ATOM 1975 O O . LEU A 1 242 ? 14.967 -14.069 1.324 1.00 92.25 242 LEU A O 1
ATOM 1979 N N . TYR A 1 243 ? 14.470 -14.467 3.476 1.00 93.44 243 TYR A N 1
ATOM 1980 C CA . TYR A 1 243 ? 15.829 -14.893 3.826 1.00 93.44 243 TYR A CA 1
ATOM 1981 C C . TYR A 1 243 ? 16.245 -16.162 3.079 1.00 93.44 243 TYR A C 1
ATOM 1983 O O . TYR A 1 243 ? 17.366 -16.233 2.579 1.00 93.44 243 TYR A O 1
ATOM 1991 N N . LEU A 1 244 ? 15.343 -17.140 2.949 1.00 94.19 244 LEU A N 1
ATOM 1992 C CA . LEU A 1 244 ? 15.580 -18.341 2.145 1.00 94.19 244 LEU A CA 1
ATOM 1993 C C . LEU A 1 244 ? 15.818 -17.990 0.672 1.00 94.19 244 LEU A C 1
ATOM 1995 O O . LEU A 1 244 ? 16.753 -18.511 0.071 1.00 94.19 244 LEU A O 1
ATOM 1999 N N . GLY A 1 245 ? 15.027 -17.073 0.111 1.00 92.81 245 GLY A N 1
ATOM 2000 C CA . GLY A 1 245 ? 15.186 -16.579 -1.254 1.00 92.81 245 GLY A CA 1
ATOM 2001 C C . GLY A 1 245 ? 16.514 -15.853 -1.476 1.00 92.81 245 GLY A C 1
ATOM 2002 O O . GLY A 1 245 ? 17.197 -16.113 -2.463 1.00 92.81 245 GLY A O 1
ATOM 2003 N N . LEU A 1 246 ? 16.929 -15.007 -0.528 1.00 92.75 246 LEU A N 1
ATOM 2004 C CA . LEU A 1 246 ? 18.228 -14.323 -0.543 1.00 92.75 246 LEU A CA 1
ATOM 2005 C C . LEU A 1 246 ? 19.394 -15.318 -0.509 1.00 92.75 246 LEU A C 1
ATOM 2007 O O . LEU A 1 246 ? 20.320 -15.211 -1.314 1.00 92.75 246 LEU A O 1
ATOM 2011 N N . LEU A 1 247 ? 19.337 -16.308 0.387 1.00 94.44 247 LEU A N 1
ATOM 2012 C CA . LEU A 1 247 ? 20.348 -17.364 0.482 1.00 94.44 247 LEU A CA 1
ATOM 2013 C C . LEU A 1 247 ? 20.396 -18.214 -0.790 1.00 94.44 247 LEU A C 1
ATOM 2015 O O . LEU A 1 247 ? 21.481 -18.525 -1.278 1.00 94.44 247 LEU A O 1
ATOM 2019 N N . LEU A 1 248 ? 19.236 -18.559 -1.348 1.00 94.12 248 LEU A N 1
ATOM 2020 C CA . LEU A 1 248 ? 19.130 -19.333 -2.580 1.00 94.12 248 LEU A CA 1
ATOM 2021 C C . LEU A 1 248 ? 19.687 -18.567 -3.785 1.00 94.12 248 LEU A C 1
ATOM 2023 O O . LEU A 1 248 ? 20.427 -19.144 -4.580 1.00 94.12 248 LEU A O 1
ATOM 2027 N N . ALA A 1 249 ? 19.386 -17.273 -3.907 1.00 92.62 249 ALA A N 1
ATOM 2028 C CA . ALA A 1 249 ? 19.926 -16.420 -4.962 1.00 92.62 249 ALA A CA 1
ATOM 2029 C C . ALA A 1 249 ? 21.451 -16.265 -4.833 1.00 92.62 249 ALA A C 1
ATOM 2031 O O . ALA A 1 249 ? 22.167 -16.416 -5.822 1.00 92.62 249 ALA A O 1
ATOM 2032 N N . ALA A 1 250 ? 21.963 -16.050 -3.615 1.00 92.69 250 ALA A N 1
ATOM 2033 C CA . ALA A 1 250 ? 23.401 -15.984 -3.356 1.00 92.69 250 ALA A CA 1
ATOM 2034 C C . ALA A 1 250 ? 24.107 -17.310 -3.690 1.00 92.69 250 ALA A C 1
ATOM 2036 O O . ALA A 1 250 ? 25.149 -17.316 -4.345 1.00 92.69 250 ALA A O 1
ATOM 2037 N N . HIS A 1 251 ? 23.520 -18.443 -3.293 1.00 93.94 251 HIS A N 1
ATOM 2038 C CA . HIS A 1 251 ? 24.027 -19.778 -3.620 1.00 93.94 251 HIS A CA 1
ATOM 2039 C C . HIS A 1 251 ? 24.036 -20.030 -5.131 1.00 93.94 251 HIS A C 1
ATOM 2041 O O . HIS A 1 251 ? 25.030 -20.502 -5.680 1.00 93.94 251 HIS A O 1
ATOM 2047 N N . THR A 1 252 ? 22.958 -19.651 -5.819 1.00 92.56 252 THR A N 1
ATOM 2048 C CA . THR A 1 252 ? 22.858 -19.747 -7.281 1.00 92.56 252 THR A CA 1
ATOM 2049 C C . THR A 1 252 ? 23.940 -18.902 -7.955 1.00 92.56 252 THR A C 1
ATOM 2051 O O . THR A 1 252 ? 24.648 -19.406 -8.818 1.00 92.56 252 THR A O 1
ATOM 2054 N N . GLY A 1 253 ? 24.151 -17.660 -7.513 1.00 91.00 253 GLY A N 1
ATOM 2055 C CA . GLY A 1 253 ? 25.185 -16.783 -8.070 1.00 91.00 253 GLY A CA 1
ATOM 2056 C C . GLY A 1 253 ? 26.622 -17.282 -7.870 1.00 91.00 253 GLY A C 1
ATOM 2057 O O . GLY A 1 253 ? 27.474 -17.015 -8.711 1.00 91.00 253 GLY A O 1
ATOM 2058 N N . MET A 1 254 ? 26.904 -18.018 -6.789 1.00 91.69 254 MET A N 1
ATOM 2059 C CA . MET A 1 254 ? 28.252 -18.532 -6.500 1.00 91.69 254 MET A CA 1
ATOM 2060 C C . MET A 1 254 ? 28.566 -19.880 -7.161 1.00 91.69 254 MET A C 1
ATOM 2062 O O . MET A 1 254 ? 29.725 -20.143 -7.476 1.00 91.69 254 MET A O 1
ATOM 2066 N N . PHE A 1 255 ? 27.571 -20.758 -7.327 1.00 92.75 255 PHE A N 1
ATOM 2067 C CA . PHE A 1 255 ? 27.803 -22.170 -7.672 1.00 92.75 255 PHE A CA 1
ATOM 2068 C C . PHE A 1 255 ? 27.139 -22.637 -8.971 1.00 92.75 255 PHE A C 1
ATOM 2070 O O . PHE A 1 255 ? 27.229 -23.827 -9.294 1.00 92.75 255 PHE A O 1
ATOM 2077 N N . LEU A 1 256 ? 26.470 -21.744 -9.702 1.00 91.44 256 LEU A N 1
ATOM 2078 C CA . LEU A 1 256 ? 25.909 -22.042 -11.014 1.00 91.44 256 LEU A CA 1
ATOM 2079 C C . LEU A 1 256 ? 26.927 -21.710 -12.112 1.00 91.44 256 LEU A C 1
ATOM 2081 O O . LEU A 1 256 ? 27.402 -20.582 -12.206 1.00 91.44 256 LEU A O 1
ATOM 2085 N N . VAL A 1 257 ? 27.259 -22.696 -12.944 1.00 88.56 257 VAL A N 1
ATOM 2086 C CA . VAL A 1 257 ? 28.258 -22.581 -14.020 1.00 88.56 257 VAL A CA 1
ATOM 2087 C C . VAL A 1 257 ? 27.637 -23.070 -15.333 1.00 88.56 257 VAL A C 1
ATOM 2089 O O . VAL A 1 257 ? 26.793 -23.972 -15.299 1.00 88.56 257 VAL A O 1
ATOM 2092 N N . PRO A 1 258 ? 27.994 -22.491 -16.495 1.00 86.19 258 PRO A N 1
ATOM 2093 C CA . PRO A 1 258 ? 27.558 -23.015 -17.790 1.00 86.19 258 PRO A CA 1
ATOM 2094 C C . PRO A 1 258 ? 27.985 -24.480 -17.980 1.00 86.19 258 PRO A C 1
ATOM 2096 O O . PRO A 1 258 ? 29.044 -24.904 -17.508 1.00 86.19 258 PRO A O 1
ATOM 2099 N N . ALA A 1 259 ? 27.156 -25.279 -18.649 1.00 81.19 259 ALA A N 1
ATOM 2100 C CA . ALA A 1 259 ? 27.564 -26.605 -19.092 1.00 81.19 259 ALA A CA 1
ATOM 2101 C C . ALA A 1 259 ? 28.631 -26.465 -20.195 1.00 81.19 259 ALA A C 1
ATOM 2103 O O . ALA A 1 259 ? 28.441 -25.724 -21.150 1.00 81.19 259 ALA A O 1
ATOM 2104 N N . GLU A 1 260 ? 29.770 -27.145 -20.044 1.00 71.94 260 GLU A N 1
ATOM 2105 C CA . GLU A 1 260 ? 30.904 -27.036 -20.982 1.00 71.94 260 GLU A CA 1
ATOM 2106 C C . GLU A 1 260 ? 30.670 -27.788 -22.308 1.00 71.94 260 GLU A C 1
ATOM 2108 O O . GLU A 1 260 ? 31.391 -27.542 -23.269 1.00 71.94 260 GLU A O 1
ATOM 2113 N N . ASP A 1 261 ? 29.654 -28.660 -22.376 1.00 64.56 261 ASP A N 1
ATOM 2114 C CA . ASP A 1 261 ? 29.566 -29.721 -23.393 1.00 64.56 261 ASP A CA 1
ATOM 2115 C C . ASP A 1 261 ? 28.289 -29.697 -24.266 1.00 64.56 261 ASP A C 1
ATOM 2117 O O . ASP A 1 261 ? 28.053 -30.642 -25.019 1.00 64.56 261 ASP A O 1
ATOM 2121 N N . SER A 1 262 ? 27.448 -28.657 -24.197 1.00 54.84 262 SER A N 1
ATOM 2122 C CA . SER A 1 262 ? 26.210 -28.565 -24.994 1.00 54.84 262 SER A CA 1
ATOM 2123 C C . SER A 1 262 ? 26.107 -27.249 -25.767 1.00 54.84 262 SER A C 1
ATOM 2125 O O . SER A 1 262 ? 26.340 -26.181 -25.208 1.00 54.84 262 SER A O 1
ATOM 2127 N N . GLU A 1 263 ? 25.700 -27.316 -27.042 1.00 61.22 263 GLU A N 1
ATOM 2128 C CA . GLU A 1 263 ? 25.235 -26.141 -27.810 1.00 61.22 263 GLU A CA 1
ATOM 2129 C C . GLU A 1 263 ? 24.029 -25.460 -27.130 1.00 61.22 263 GLU A C 1
ATOM 2131 O O . GLU A 1 263 ? 23.763 -24.278 -27.350 1.00 61.22 263 GLU A O 1
ATOM 2136 N N . ASP A 1 264 ? 23.338 -26.193 -26.253 1.00 59.94 264 ASP A N 1
ATOM 2137 C CA . ASP A 1 264 ? 22.287 -25.684 -25.387 1.00 59.94 264 ASP A CA 1
ATOM 2138 C C . ASP A 1 264 ? 22.866 -24.877 -24.217 1.00 59.94 264 ASP A C 1
ATOM 2140 O O . ASP A 1 264 ? 23.763 -25.329 -23.499 1.00 59.94 264 ASP A O 1
ATOM 2144 N N . VAL A 1 265 ? 22.291 -23.691 -23.989 1.00 66.50 265 VAL A N 1
ATOM 2145 C CA . VAL A 1 265 ? 22.586 -22.755 -22.885 1.00 66.50 265 VAL A CA 1
ATOM 2146 C C . VAL A 1 265 ? 22.057 -23.312 -21.547 1.00 66.50 265 VAL A C 1
ATOM 2148 O O . VAL A 1 265 ? 21.289 -22.669 -20.830 1.00 66.50 265 VAL A O 1
ATOM 2151 N N . GLU A 1 266 ? 22.410 -24.552 -21.212 1.00 75.38 266 GLU A N 1
ATOM 2152 C CA . GLU A 1 266 ? 22.062 -25.176 -19.940 1.00 75.38 266 GLU A CA 1
ATOM 2153 C C . GLU A 1 266 ? 23.086 -24.822 -18.860 1.00 75.38 266 GLU A C 1
ATOM 2155 O O . GLU A 1 266 ? 24.301 -24.795 -19.073 1.00 75.38 266 GLU A O 1
ATOM 2160 N N . SER A 1 267 ? 22.587 -24.557 -17.655 1.00 83.38 267 SER A N 1
ATOM 2161 C CA . SER A 1 267 ? 23.416 -24.298 -16.485 1.00 83.38 267 SER A CA 1
ATOM 2162 C C . SER A 1 267 ? 23.462 -25.522 -15.573 1.00 83.38 267 SER A C 1
ATOM 2164 O O . SER A 1 267 ? 22.476 -26.239 -15.397 1.00 83.38 267 SER A O 1
ATOM 2166 N N . ARG A 1 268 ? 24.632 -25.785 -14.984 1.00 87.62 268 ARG A N 1
ATOM 2167 C CA . ARG A 1 268 ? 24.868 -26.908 -14.070 1.00 87.62 268 ARG A CA 1
ATOM 2168 C C . ARG A 1 268 ? 25.453 -26.431 -12.745 1.00 87.62 268 ARG A C 1
ATOM 2170 O O . ARG A 1 268 ? 26.133 -25.410 -12.665 1.00 87.62 268 ARG A O 1
ATOM 2177 N N . TRP A 1 269 ? 25.207 -27.201 -11.692 1.00 90.81 269 TRP A N 1
ATOM 2178 C CA . TRP A 1 269 ? 25.812 -26.968 -10.383 1.00 90.81 269 TRP A CA 1
ATOM 2179 C C . TRP A 1 269 ? 27.266 -27.449 -10.371 1.00 90.81 269 TRP A C 1
ATOM 2181 O O . TRP A 1 269 ? 27.546 -28.559 -10.820 1.00 90.81 269 TRP A O 1
ATOM 2191 N N . VAL A 1 270 ? 28.173 -26.655 -9.791 1.00 91.62 270 VAL A N 1
ATOM 2192 C CA . VAL A 1 270 ? 29.616 -26.979 -9.694 1.00 91.62 270 VAL A CA 1
ATOM 2193 C C . VAL A 1 270 ? 29.885 -28.306 -8.981 1.00 91.62 270 VAL A C 1
ATOM 2195 O O . VAL A 1 270 ? 30.838 -29.009 -9.306 1.00 91.62 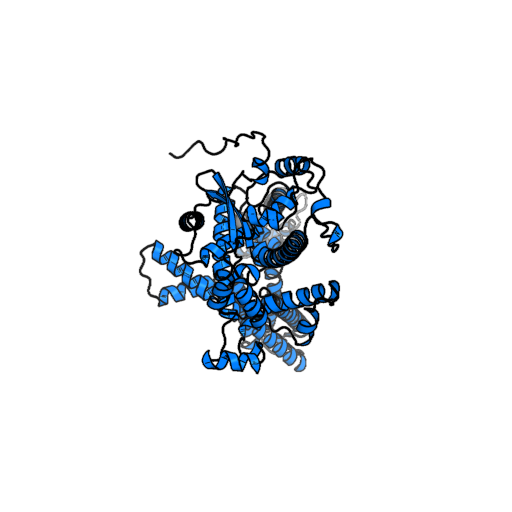270 VAL A O 1
ATOM 2198 N N . SER A 1 271 ? 29.071 -28.659 -7.984 1.00 92.06 271 SER A N 1
ATOM 2199 C CA . SER A 1 271 ? 29.231 -29.907 -7.235 1.00 92.06 271 SER A CA 1
ATOM 2200 C C . SER A 1 271 ? 27.886 -30.545 -6.872 1.00 92.06 271 SER A C 1
ATOM 2202 O O . SER A 1 271 ? 26.894 -29.830 -6.700 1.00 92.06 271 SER A O 1
ATOM 2204 N N . PRO A 1 272 ? 27.839 -31.875 -6.648 1.00 92.44 272 PRO A N 1
ATOM 2205 C CA . PRO A 1 272 ? 26.627 -32.551 -6.182 1.00 92.44 272 PRO A CA 1
ATOM 2206 C C . PRO A 1 272 ? 26.115 -32.009 -4.842 1.00 92.44 272 PRO A C 1
ATOM 2208 O O . PRO A 1 272 ? 24.911 -31.936 -4.616 1.00 92.44 272 PRO A O 1
ATOM 2211 N N . ARG A 1 273 ? 27.020 -31.573 -3.954 1.00 92.50 273 ARG A N 1
ATOM 2212 C CA . ARG A 1 273 ? 26.652 -30.955 -2.669 1.00 92.50 273 ARG A CA 1
ATOM 2213 C C . ARG A 1 273 ? 25.973 -29.601 -2.868 1.00 92.50 273 ARG A C 1
ATOM 2215 O O . ARG A 1 273 ? 24.987 -29.320 -2.195 1.00 92.50 273 ARG A O 1
ATOM 2222 N N . ALA A 1 274 ? 26.471 -28.796 -3.808 1.00 92.31 274 ALA A N 1
ATOM 2223 C CA . ALA A 1 274 ? 25.846 -27.527 -4.164 1.00 92.31 274 ALA A CA 1
ATOM 2224 C C . ALA A 1 274 ? 24.452 -27.738 -4.770 1.00 92.31 274 ALA A C 1
ATOM 2226 O O . ALA A 1 274 ? 23.534 -26.998 -4.429 1.00 92.31 274 ALA A O 1
ATOM 2227 N N . ALA A 1 275 ? 24.272 -28.777 -5.590 1.00 91.88 275 ALA A N 1
ATOM 2228 C CA . ALA A 1 275 ? 22.955 -29.146 -6.098 1.00 91.88 275 ALA A CA 1
ATOM 2229 C C . ALA A 1 275 ? 21.999 -29.510 -4.951 1.00 91.88 275 ALA A C 1
ATOM 2231 O O . ALA A 1 275 ? 20.924 -28.929 -4.853 1.00 91.88 275 ALA A O 1
ATOM 2232 N N . ILE A 1 276 ? 22.404 -30.409 -4.042 1.00 94.00 276 ILE A N 1
ATOM 2233 C CA . ILE A 1 276 ? 21.580 -30.813 -2.887 1.00 94.00 276 ILE A CA 1
ATOM 2234 C C . ILE A 1 276 ? 21.158 -29.591 -2.065 1.00 94.00 276 ILE A C 1
ATOM 2236 O O . ILE A 1 276 ? 19.979 -29.456 -1.754 1.00 94.00 276 ILE A O 1
ATOM 2240 N N . LEU A 1 277 ? 22.089 -28.682 -1.762 1.00 94.19 277 LEU A N 1
ATOM 2241 C CA . LEU A 1 277 ? 21.785 -27.463 -1.011 1.00 94.19 277 LEU A CA 1
ATOM 2242 C C . LEU A 1 277 ? 20.800 -26.541 -1.753 1.00 94.19 277 LEU A C 1
ATOM 2244 O O . LEU A 1 277 ? 19.911 -25.966 -1.132 1.00 94.19 277 LEU A O 1
ATOM 2248 N N . ALA A 1 278 ? 20.918 -26.418 -3.077 1.00 93.50 278 ALA A N 1
ATOM 2249 C CA . ALA A 1 278 ? 19.983 -25.629 -3.875 1.00 93.50 278 ALA A CA 1
ATOM 2250 C C . ALA A 1 278 ? 18.568 -26.229 -3.866 1.00 93.50 278 ALA A C 1
ATOM 2252 O O . ALA A 1 278 ? 17.595 -25.500 -3.683 1.00 93.50 278 ALA A O 1
ATOM 2253 N N . TYR A 1 279 ? 18.446 -27.555 -4.009 1.00 94.06 279 TYR A N 1
ATOM 2254 C CA . TYR A 1 279 ? 17.155 -28.245 -3.938 1.00 94.06 279 TYR A CA 1
ATOM 2255 C C . TYR A 1 279 ? 16.521 -28.143 -2.547 1.00 94.06 279 TYR A C 1
ATOM 2257 O O . TYR A 1 279 ? 15.311 -27.949 -2.449 1.00 94.06 279 TYR A O 1
ATOM 2265 N N . THR A 1 280 ? 17.305 -28.236 -1.465 1.00 94.75 280 THR A N 1
ATOM 2266 C CA . THR A 1 280 ? 16.763 -28.100 -0.104 1.00 94.75 280 THR A CA 1
ATOM 2267 C C . THR A 1 280 ? 16.299 -26.674 0.175 1.00 94.75 280 THR A C 1
ATOM 2269 O O . THR A 1 280 ? 15.177 -26.489 0.641 1.00 94.75 280 THR A O 1
ATOM 2272 N N . LEU A 1 281 ? 17.109 -25.662 -0.158 1.00 94.50 281 LEU A N 1
ATOM 2273 C CA . LEU A 1 281 ? 16.743 -24.250 -0.002 1.00 94.50 281 LEU A CA 1
ATOM 2274 C C . LEU A 1 281 ? 15.543 -23.867 -0.880 1.00 94.50 281 LEU A C 1
ATOM 2276 O O . LEU A 1 281 ? 14.621 -23.211 -0.398 1.00 94.50 281 LEU A O 1
ATOM 2280 N N . GLY A 1 282 ? 15.517 -24.312 -2.138 1.00 93.94 282 GLY A N 1
ATOM 2281 C CA . GLY A 1 282 ? 14.395 -24.093 -3.051 1.00 93.94 282 GLY A CA 1
ATOM 2282 C C . GLY A 1 282 ? 13.112 -24.786 -2.599 1.00 93.94 282 GLY A C 1
ATOM 2283 O O . GLY A 1 282 ? 12.044 -24.178 -2.637 1.00 93.94 282 GLY A O 1
ATOM 2284 N N . GLY A 1 283 ? 13.212 -26.018 -2.093 1.00 94.31 283 GLY A N 1
ATOM 2285 C CA . GLY A 1 283 ? 12.084 -26.743 -1.509 1.00 94.31 283 GLY A CA 1
ATOM 2286 C C . GLY A 1 283 ? 11.529 -26.059 -0.258 1.00 94.31 283 GLY A C 1
ATOM 2287 O O . GLY A 1 283 ? 10.318 -25.892 -0.139 1.00 94.31 283 GLY A O 1
ATOM 2288 N N . LEU A 1 284 ? 12.401 -25.593 0.643 1.00 94.88 284 LEU A N 1
ATOM 2289 C CA . LEU A 1 284 ? 12.011 -24.807 1.820 1.00 94.88 284 LEU A CA 1
ATOM 2290 C C . LEU A 1 284 ? 11.321 -23.497 1.416 1.00 94.88 284 LEU A C 1
ATOM 2292 O O . LEU A 1 284 ? 10.248 -23.189 1.931 1.00 94.88 284 LEU A O 1
ATOM 2296 N N . TYR A 1 285 ? 11.892 -22.757 0.460 1.00 94.81 285 TYR A N 1
ATOM 2297 C CA . TYR A 1 285 ? 11.291 -21.532 -0.072 1.00 94.81 285 TYR A CA 1
ATOM 2298 C C . TYR A 1 285 ? 9.899 -21.790 -0.663 1.00 94.81 285 TYR A C 1
ATOM 2300 O O . TYR A 1 285 ? 8.947 -21.076 -0.335 1.00 94.81 285 TYR A O 1
ATOM 2308 N N . PHE A 1 286 ? 9.764 -22.834 -1.489 1.00 94.75 286 PHE A N 1
ATOM 2309 C CA . PHE A 1 286 ? 8.492 -23.247 -2.080 1.00 94.75 286 PHE A CA 1
ATOM 2310 C C . PHE A 1 286 ? 7.460 -23.585 -1.003 1.00 94.75 286 PHE A C 1
ATOM 2312 O O . PHE A 1 286 ? 6.340 -23.091 -1.056 1.00 94.75 286 PHE A O 1
ATOM 2319 N N . LEU A 1 287 ? 7.831 -24.375 0.009 1.00 93.88 287 LEU A N 1
ATOM 2320 C CA . LEU A 1 287 ? 6.928 -24.745 1.100 1.00 93.88 287 LEU A CA 1
ATOM 2321 C C . LEU A 1 287 ? 6.465 -23.520 1.892 1.00 93.88 287 LEU A C 1
ATOM 2323 O O . LEU A 1 287 ? 5.270 -23.381 2.153 1.00 93.88 287 LEU A O 1
ATOM 2327 N N . CYS A 1 288 ? 7.375 -22.608 2.243 1.00 93.00 288 CYS A N 1
ATOM 2328 C CA . CYS A 1 288 ? 7.025 -21.393 2.976 1.00 93.00 288 CYS A CA 1
ATOM 2329 C C . CYS A 1 288 ? 6.087 -20.483 2.169 1.00 93.00 288 CYS A C 1
ATOM 2331 O O . CYS A 1 288 ? 5.063 -20.041 2.689 1.00 93.00 288 CYS A O 1
ATOM 2333 N N . THR A 1 289 ? 6.406 -20.227 0.896 1.00 92.44 289 THR A N 1
ATOM 2334 C CA . THR A 1 289 ? 5.590 -19.365 0.023 1.00 92.44 289 THR A CA 1
ATOM 2335 C C . THR A 1 289 ? 4.250 -19.995 -0.346 1.00 92.44 289 THR A C 1
ATOM 2337 O O . THR A 1 289 ? 3.234 -19.303 -0.316 1.00 92.44 289 THR A O 1
ATOM 2340 N N . ALA A 1 290 ? 4.209 -21.303 -0.613 1.00 93.56 290 ALA A N 1
ATOM 2341 C CA . ALA A 1 290 ? 2.969 -22.036 -0.851 1.00 93.56 290 ALA A CA 1
ATOM 2342 C C . ALA A 1 290 ? 2.068 -22.035 0.389 1.00 93.56 290 ALA A C 1
ATOM 2344 O O . ALA A 1 290 ? 0.873 -21.780 0.272 1.00 93.56 290 ALA A O 1
ATOM 2345 N N . THR A 1 291 ? 2.631 -22.256 1.582 1.00 91.00 291 THR A N 1
ATOM 2346 C CA . THR A 1 291 ? 1.870 -22.204 2.843 1.00 91.00 291 THR A CA 1
ATOM 2347 C C . THR A 1 291 ? 1.284 -20.813 3.066 1.00 91.00 291 THR A C 1
ATOM 2349 O O . THR A 1 291 ? 0.102 -20.690 3.380 1.00 91.00 291 THR A O 1
ATOM 2352 N N . TRP A 1 292 ? 2.078 -19.761 2.841 1.00 91.12 292 TRP A N 1
ATOM 2353 C CA . TRP A 1 292 ? 1.596 -18.383 2.927 1.00 91.12 292 TRP A CA 1
ATOM 2354 C C . TRP A 1 292 ? 0.451 -18.123 1.936 1.00 91.12 292 TRP A C 1
ATOM 2356 O O . TRP A 1 292 ? -0.599 -17.631 2.340 1.00 91.12 292 TRP A O 1
ATOM 2366 N N . LEU A 1 293 ? 0.603 -18.525 0.667 1.00 91.88 293 LEU A N 1
ATOM 2367 C CA . LEU A 1 293 ? -0.438 -18.371 -0.357 1.00 91.88 293 LEU A CA 1
ATOM 2368 C C . LEU A 1 293 ? -1.724 -19.113 0.013 1.00 91.88 293 LEU A C 1
ATOM 2370 O O . LEU A 1 293 ? -2.804 -18.547 -0.118 1.00 91.88 293 LEU A O 1
ATOM 2374 N N . LEU A 1 294 ? -1.625 -20.351 0.501 1.00 89.44 294 LEU A N 1
ATOM 2375 C CA . LEU A 1 294 ? -2.786 -21.135 0.925 1.00 89.44 294 LEU A CA 1
ATOM 2376 C C . LEU A 1 294 ? -3.540 -20.460 2.076 1.00 89.44 294 LEU A C 1
ATOM 2378 O O . LEU A 1 294 ? -4.766 -20.387 2.030 1.00 89.44 294 LEU A O 1
ATOM 2382 N N . LEU A 1 295 ? -2.821 -19.927 3.069 1.00 86.19 295 LEU A N 1
ATOM 2383 C CA . LEU A 1 295 ? -3.419 -19.176 4.176 1.00 86.19 295 LEU A CA 1
ATOM 2384 C C . LEU A 1 295 ? -4.103 -17.897 3.681 1.00 86.19 295 LEU A C 1
ATOM 2386 O O . LEU A 1 295 ? -5.250 -17.636 4.033 1.00 86.19 295 LEU A O 1
ATOM 2390 N N . THR A 1 296 ? -3.445 -17.125 2.814 1.00 86.00 296 THR A N 1
ATOM 2391 C CA . THR A 1 296 ? -4.032 -15.908 2.239 1.00 86.00 296 THR A CA 1
ATOM 2392 C C . THR A 1 296 ? -5.261 -16.213 1.391 1.00 86.00 296 THR A C 1
ATOM 2394 O O . THR A 1 296 ? -6.253 -15.495 1.485 1.00 86.00 296 THR A O 1
ATOM 2397 N N . ILE A 1 297 ? -5.238 -17.288 0.601 1.00 87.19 297 ILE A N 1
ATOM 2398 C CA . ILE A 1 297 ? -6.402 -17.728 -0.171 1.00 87.19 297 ILE A CA 1
ATOM 2399 C C . ILE A 1 297 ? -7.534 -18.137 0.772 1.00 87.19 297 ILE A C 1
ATOM 2401 O O . ILE A 1 297 ? -8.665 -17.721 0.549 1.00 87.19 297 ILE A O 1
ATOM 2405 N N . ALA A 1 298 ? -7.248 -18.875 1.848 1.00 84.19 298 ALA A N 1
ATOM 2406 C CA . ALA A 1 298 ? -8.260 -19.272 2.827 1.00 84.19 298 ALA A CA 1
ATOM 2407 C C . ALA A 1 298 ? -8.952 -18.069 3.496 1.00 84.19 298 ALA A C 1
ATOM 2409 O O . ALA A 1 298 ? -10.158 -18.122 3.723 1.00 84.19 298 ALA A O 1
ATOM 2410 N N . ILE A 1 299 ? -8.216 -16.982 3.758 1.00 81.25 299 ILE A N 1
ATOM 2411 C CA . ILE A 1 299 ? -8.757 -15.752 4.361 1.00 81.25 299 ILE A CA 1
ATOM 2412 C C . ILE A 1 299 ? -9.505 -14.902 3.326 1.00 81.25 299 ILE A C 1
ATOM 2414 O O . ILE A 1 299 ? -10.643 -14.500 3.554 1.00 81.25 299 ILE A O 1
ATOM 2418 N N . LYS A 1 300 ? -8.889 -14.622 2.172 1.00 83.44 300 LYS A N 1
ATOM 2419 C CA . LYS A 1 300 ? -9.409 -13.639 1.209 1.00 83.44 300 LYS A CA 1
ATOM 2420 C C . LYS A 1 300 ? -10.453 -14.188 0.246 1.00 83.44 300 LYS A C 1
ATOM 2422 O O . LYS A 1 300 ? -11.295 -13.431 -0.226 1.00 83.44 300 LYS A O 1
ATOM 2427 N N . PHE A 1 301 ? -10.433 -15.483 -0.059 1.00 85.31 301 PHE A N 1
ATOM 2428 C CA . PHE A 1 301 ? -11.421 -16.100 -0.945 1.00 85.31 301 PHE A CA 1
ATOM 2429 C C . PHE A 1 301 ? -12.880 -15.916 -0.477 1.00 85.31 301 PHE A C 1
ATOM 2431 O O . PHE A 1 301 ? -13.695 -15.485 -1.298 1.00 85.31 301 PHE A O 1
ATOM 2438 N N . PRO A 1 302 ? -13.249 -16.182 0.796 1.00 83.44 302 PRO A N 1
ATOM 2439 C CA . PRO A 1 302 ? -14.618 -15.950 1.261 1.00 83.44 302 PRO A CA 1
ATOM 2440 C C . PRO A 1 302 ? -15.017 -14.467 1.228 1.00 83.44 302 PRO A C 1
ATOM 2442 O O . PRO A 1 302 ? -16.167 -14.168 0.905 1.00 83.44 302 PRO A O 1
ATOM 2445 N N . ILE A 1 303 ? -14.080 -13.545 1.485 1.00 80.69 303 ILE A N 1
ATOM 2446 C CA . ILE A 1 303 ? -14.311 -12.092 1.378 1.00 80.69 303 ILE A CA 1
ATOM 2447 C C . ILE A 1 303 ? -14.610 -11.720 -0.071 1.00 80.69 303 ILE A C 1
ATOM 2449 O O . ILE A 1 303 ? -15.649 -11.129 -0.358 1.00 80.69 303 ILE A O 1
ATOM 2453 N N . ALA A 1 304 ? -13.741 -12.145 -0.993 1.00 82.31 304 ALA A N 1
ATOM 2454 C CA . ALA A 1 304 ? -13.901 -11.883 -2.413 1.00 82.31 304 ALA A CA 1
ATOM 2455 C C . ALA A 1 304 ? -15.258 -12.395 -2.904 1.00 82.31 304 ALA A C 1
ATOM 2457 O O . ALA A 1 304 ? -15.988 -11.634 -3.528 1.00 82.31 304 ALA A O 1
ATOM 2458 N N . LEU A 1 305 ? -15.635 -13.636 -2.561 1.00 81.56 305 LEU A N 1
ATOM 2459 C CA . LEU A 1 305 ? -16.943 -14.225 -2.879 1.00 81.56 305 LEU A CA 1
ATOM 2460 C C . LEU A 1 305 ? -18.123 -13.388 -2.378 1.00 81.56 305 LEU A C 1
ATOM 2462 O O . LEU A 1 305 ? -19.126 -13.261 -3.085 1.00 81.56 305 LEU A O 1
ATOM 2466 N N . HIS A 1 306 ? -18.028 -12.859 -1.158 1.00 78.12 306 HIS A N 1
ATOM 2467 C CA . HIS A 1 306 ? -19.073 -12.024 -0.582 1.00 78.12 306 HIS A CA 1
ATOM 2468 C C . HIS A 1 306 ? -19.230 -10.716 -1.360 1.00 78.12 306 HIS A C 1
ATOM 2470 O O . HIS A 1 306 ? -20.346 -10.369 -1.739 1.00 78.12 306 HIS A O 1
ATOM 2476 N N . GLU A 1 307 ? -18.120 -10.047 -1.676 1.00 77.25 307 GLU A N 1
ATOM 2477 C CA . GLU A 1 307 ? -18.117 -8.818 -2.476 1.00 77.25 307 GLU A CA 1
ATOM 2478 C C . GLU A 1 307 ? -18.692 -9.048 -3.877 1.00 77.25 307 GLU A C 1
ATOM 2480 O O . GLU A 1 307 ? -19.569 -8.301 -4.301 1.00 77.25 307 GLU A O 1
ATOM 2485 N N . VAL A 1 308 ? -18.292 -10.132 -4.566 1.00 79.00 308 VAL A N 1
ATOM 2486 C CA . VAL A 1 308 ? -18.887 -10.509 -5.866 1.00 79.00 308 VAL A CA 1
ATOM 2487 C C . VAL A 1 308 ? -20.400 -10.588 -5.759 1.00 79.00 308 VAL A C 1
ATOM 2489 O O . VAL A 1 308 ? -21.129 -10.136 -6.642 1.00 79.00 308 VAL A O 1
ATOM 2492 N N . ARG A 1 309 ? -20.881 -11.219 -4.688 1.00 75.69 309 ARG A N 1
ATOM 2493 C CA . ARG A 1 309 ? -22.299 -11.466 -4.489 1.00 75.69 309 ARG A CA 1
ATOM 2494 C C . ARG A 1 309 ? -23.052 -10.174 -4.184 1.00 75.69 309 ARG A C 1
ATOM 2496 O O . ARG A 1 309 ? -24.139 -10.008 -4.731 1.00 75.69 309 ARG A O 1
ATOM 2503 N N . GLU A 1 310 ? -22.491 -9.282 -3.371 1.00 72.88 310 GLU A N 1
ATOM 2504 C CA . GLU A 1 310 ? -23.055 -7.951 -3.106 1.00 72.88 310 GLU A CA 1
ATOM 2505 C C . GLU A 1 310 ? -23.141 -7.116 -4.393 1.00 72.88 310 GLU A C 1
ATOM 2507 O O . GLU A 1 310 ? -24.227 -6.639 -4.732 1.00 72.88 310 GLU A O 1
ATOM 2512 N N . ASP A 1 311 ? -22.053 -7.038 -5.167 1.00 70.50 311 ASP A N 1
ATOM 2513 C CA . ASP A 1 311 ? -21.999 -6.296 -6.437 1.00 70.50 311 ASP A CA 1
ATOM 2514 C C . ASP A 1 311 ? -23.036 -6.823 -7.447 1.00 70.50 311 ASP A C 1
ATOM 2516 O O . ASP A 1 311 ? -23.738 -6.068 -8.124 1.00 70.50 311 ASP A O 1
ATOM 2520 N N . THR A 1 312 ? -23.188 -8.148 -7.511 1.00 66.62 312 THR A N 1
ATOM 2521 C CA . THR A 1 312 ? -24.125 -8.824 -8.418 1.00 66.62 312 THR A CA 1
ATOM 2522 C C . THR A 1 312 ? -25.589 -8.559 -8.044 1.00 66.62 312 THR A C 1
ATOM 2524 O O . THR A 1 312 ? -26.430 -8.338 -8.922 1.00 66.62 312 THR A O 1
ATOM 2527 N N . VAL A 1 313 ? -25.906 -8.558 -6.743 1.00 63.00 313 VAL A N 1
ATOM 2528 C CA . VAL A 1 313 ? -27.254 -8.252 -6.234 1.00 63.00 313 VAL A CA 1
ATOM 2529 C C . VAL A 1 313 ? -27.615 -6.790 -6.508 1.00 63.00 313 VAL A C 1
ATOM 2531 O O . VAL A 1 313 ? -28.743 -6.521 -6.923 1.00 63.00 313 VAL A O 1
ATOM 2534 N N . GLY A 1 314 ? -26.658 -5.866 -6.375 1.00 60.75 314 GLY A N 1
ATOM 2535 C CA . GLY A 1 314 ? -26.847 -4.444 -6.678 1.00 60.75 314 GLY A CA 1
ATOM 2536 C C . GLY A 1 314 ? -27.119 -4.129 -8.155 1.00 60.75 314 GLY A C 1
ATOM 2537 O O . GLY A 1 314 ? -27.651 -3.066 -8.466 1.00 60.75 314 GLY A O 1
ATOM 2538 N N . HIS A 1 315 ? -26.786 -5.033 -9.082 1.00 65.06 315 HIS A N 1
ATOM 2539 C CA . HIS A 1 315 ? -27.018 -4.857 -10.523 1.00 65.06 315 HIS A CA 1
ATOM 2540 C C . HIS A 1 315 ? -28.160 -5.719 -11.090 1.00 65.06 315 HIS A C 1
ATOM 2542 O O . HIS A 1 315 ? -28.371 -5.723 -12.300 1.00 65.06 315 HIS A O 1
ATOM 2548 N N . HIS A 1 316 ? -28.929 -6.425 -10.246 1.00 58.78 316 HIS A N 1
ATOM 2549 C CA . HIS A 1 316 ? -30.014 -7.328 -10.672 1.00 58.78 316 HIS A CA 1
ATOM 2550 C C . HIS A 1 316 ? -29.588 -8.387 -11.717 1.00 58.78 316 HIS A C 1
ATOM 2552 O O . HIS A 1 316 ? -30.407 -8.850 -12.512 1.00 58.78 316 HIS A O 1
ATOM 2558 N N . ILE A 1 317 ? -28.320 -8.811 -11.723 1.00 68.56 317 ILE A N 1
ATOM 2559 C CA . ILE A 1 317 ? -27.818 -9.839 -12.648 1.00 68.56 317 ILE A CA 1
ATOM 2560 C C . ILE A 1 317 ? -27.823 -11.188 -11.920 1.00 68.56 317 ILE A C 1
ATOM 2562 O O . ILE A 1 317 ? -27.213 -11.331 -10.870 1.00 68.56 317 ILE A O 1
ATOM 2566 N N . GLN A 1 318 ? -28.490 -12.215 -12.449 1.00 67.06 318 GLN A N 1
ATOM 2567 C CA . GLN A 1 318 ? -28.427 -13.564 -11.868 1.00 67.06 318 GLN A CA 1
ATOM 2568 C C . GLN A 1 318 ? -27.217 -14.326 -12.420 1.00 67.06 318 GLN A C 1
ATOM 2570 O O . GLN A 1 318 ? -27.304 -15.000 -13.444 1.00 67.06 318 GLN A O 1
ATOM 2575 N N . ILE A 1 319 ? -26.070 -14.217 -11.747 1.00 70.19 319 ILE A N 1
ATOM 2576 C CA . ILE A 1 319 ? -24.854 -14.948 -12.130 1.00 70.19 319 ILE A CA 1
ATOM 2577 C C . ILE A 1 319 ? -24.892 -16.374 -11.536 1.00 70.19 319 ILE A C 1
ATOM 2579 O O . ILE A 1 319 ? -25.147 -16.532 -10.337 1.00 70.19 319 ILE A O 1
ATOM 2583 N N . PRO A 1 320 ? -24.621 -17.437 -12.323 1.00 80.25 320 PRO A N 1
ATOM 2584 C CA . PRO A 1 320 ? -24.493 -18.796 -11.799 1.00 80.25 320 PRO A CA 1
ATOM 2585 C C . PRO A 1 320 ? -23.398 -18.879 -10.728 1.00 80.25 320 PRO A C 1
ATOM 2587 O O . PRO A 1 320 ? -22.319 -18.313 -10.907 1.00 80.25 320 PRO A O 1
ATOM 2590 N N . ARG A 1 321 ? -23.614 -19.658 -9.655 1.00 79.75 321 ARG A N 1
ATOM 2591 C CA . ARG A 1 321 ? -22.641 -19.805 -8.545 1.00 79.75 321 ARG A CA 1
ATOM 2592 C C . ARG A 1 321 ? -21.224 -20.145 -9.023 1.00 79.75 321 ARG A C 1
ATOM 2594 O O . ARG A 1 321 ? -20.257 -19.628 -8.486 1.00 79.75 321 ARG A O 1
ATOM 2601 N N . PHE A 1 322 ? -21.102 -20.975 -10.060 1.00 83.31 322 PHE A N 1
ATOM 2602 C CA . PHE A 1 322 ? -19.810 -21.334 -10.645 1.00 83.31 322 PHE A CA 1
ATOM 2603 C C . PHE A 1 322 ? -19.070 -20.131 -11.254 1.00 83.31 322 PHE A C 1
ATOM 2605 O O . PHE A 1 322 ? -17.872 -19.976 -11.038 1.00 83.31 322 PHE A O 1
ATOM 2612 N N . VAL A 1 323 ? -19.784 -19.256 -11.968 1.00 84.12 323 VAL A N 1
ATOM 2613 C CA . VAL A 1 323 ? -19.204 -18.051 -12.582 1.00 84.12 323 VAL A CA 1
ATOM 2614 C C . VAL A 1 323 ? -18.805 -17.046 -11.502 1.00 84.12 323 VAL A C 1
ATOM 2616 O O . VAL A 1 323 ? -17.717 -16.483 -11.577 1.00 84.12 323 VAL A O 1
ATOM 2619 N N . GLY A 1 324 ? -19.627 -16.888 -10.457 1.00 82.75 324 GLY A N 1
ATOM 2620 C CA . GLY A 1 324 ? -19.283 -16.061 -9.294 1.00 82.75 324 GLY A CA 1
ATOM 2621 C C . GLY A 1 324 ? -18.018 -16.550 -8.581 1.00 82.75 324 GLY A C 1
ATOM 2622 O O . GLY A 1 324 ? -17.129 -15.754 -8.289 1.00 82.75 324 GLY A O 1
ATOM 2623 N N . ASN A 1 325 ? -17.883 -17.867 -8.387 1.00 85.00 325 ASN A N 1
ATOM 2624 C CA . ASN A 1 325 ? -16.677 -18.457 -7.807 1.00 85.00 325 ASN A CA 1
ATOM 2625 C C . ASN A 1 325 ? -15.443 -18.223 -8.684 1.00 85.00 325 ASN A C 1
ATOM 2627 O O . ASN A 1 325 ? -14.389 -17.862 -8.168 1.00 85.00 325 ASN A O 1
ATOM 2631 N N . LEU A 1 326 ? -15.564 -18.399 -10.003 1.00 87.12 326 LEU A N 1
ATOM 2632 C CA . LEU A 1 326 ? -14.453 -18.167 -10.923 1.00 87.12 326 LEU A CA 1
ATOM 2633 C C . LEU A 1 326 ? -14.027 -16.692 -10.933 1.00 87.12 326 LEU A C 1
ATOM 2635 O O . LEU A 1 326 ? -12.833 -16.403 -10.946 1.00 87.12 326 LEU A O 1
ATOM 2639 N N . TRP A 1 327 ? -14.987 -15.767 -10.871 1.00 85.69 327 TRP A N 1
ATOM 2640 C CA . TRP A 1 327 ? -14.701 -14.335 -10.799 1.00 85.69 327 TRP A CA 1
ATOM 2641 C C . TRP A 1 327 ? -14.032 -13.950 -9.473 1.00 85.69 327 TRP A C 1
ATOM 2643 O O . TRP A 1 327 ? -13.071 -13.187 -9.484 1.00 85.69 327 TRP A O 1
ATOM 2653 N N . ALA A 1 328 ? -14.443 -14.545 -8.347 1.00 85.25 328 ALA A N 1
ATOM 2654 C CA . ALA A 1 328 ? -13.770 -14.361 -7.059 1.00 85.25 328 ALA A CA 1
ATOM 2655 C C . ALA A 1 328 ? -12.321 -14.878 -7.076 1.00 85.25 328 ALA A C 1
ATOM 2657 O O . ALA A 1 328 ? -11.416 -14.194 -6.600 1.00 85.25 328 ALA A O 1
ATOM 2658 N N . ILE A 1 329 ? -12.084 -16.058 -7.666 1.00 87.06 329 ILE A N 1
ATOM 2659 C CA . ILE A 1 329 ? -10.731 -16.610 -7.847 1.00 87.06 329 ILE A CA 1
ATOM 2660 C C . ILE A 1 329 ? -9.892 -15.677 -8.722 1.00 87.06 329 ILE A C 1
ATOM 2662 O O . ILE A 1 329 ? -8.752 -15.375 -8.380 1.00 87.06 329 ILE A O 1
ATOM 2666 N N . TRP A 1 330 ? -10.451 -15.196 -9.833 1.00 87.62 330 TRP A N 1
ATOM 2667 C CA . TRP A 1 330 ? -9.756 -14.271 -10.722 1.00 87.62 330 TRP A CA 1
ATOM 2668 C C . TRP A 1 330 ? -9.402 -12.959 -10.011 1.00 87.62 330 TRP A C 1
ATOM 2670 O O . TRP A 1 330 ? -8.255 -12.525 -10.089 1.00 87.62 330 TRP A O 1
ATOM 2680 N N . LYS A 1 331 ? -10.340 -12.380 -9.249 1.00 85.81 331 LYS A N 1
ATOM 2681 C CA . LYS A 1 331 ? -10.110 -11.175 -8.440 1.00 85.81 331 LYS A CA 1
ATOM 2682 C C . LYS A 1 331 ? -8.956 -11.384 -7.458 1.00 85.81 331 LYS A C 1
ATOM 2684 O O . LYS A 1 331 ? -8.041 -10.566 -7.419 1.00 85.81 331 LYS A O 1
ATOM 2689 N N . LEU A 1 332 ? -8.950 -12.514 -6.751 1.00 86.62 332 LEU A N 1
ATOM 2690 C CA . LEU A 1 332 ? -7.904 -12.872 -5.795 1.00 86.62 332 LEU A CA 1
ATOM 2691 C C . LEU A 1 332 ? -6.531 -13.060 -6.456 1.00 86.62 332 LEU A C 1
ATOM 2693 O O . LEU A 1 332 ? -5.532 -12.551 -5.957 1.00 86.62 332 LEU A O 1
ATOM 2697 N N . ILE A 1 333 ? -6.473 -13.768 -7.587 1.00 86.75 333 ILE A N 1
ATOM 2698 C CA . ILE A 1 333 ? -5.223 -13.971 -8.334 1.00 86.75 333 ILE A CA 1
ATOM 2699 C C . ILE A 1 333 ? -4.724 -12.650 -8.930 1.00 86.75 333 ILE A C 1
ATOM 2701 O O . ILE A 1 333 ? -3.519 -12.471 -9.051 1.00 86.75 333 ILE A O 1
ATOM 2705 N N . SER A 1 334 ? -5.622 -11.721 -9.275 1.00 86.00 334 SER A N 1
ATOM 2706 C CA . SER A 1 334 ? -5.266 -10.407 -9.825 1.00 86.00 334 SER A CA 1
ATOM 2707 C C . SER A 1 334 ? -4.705 -9.427 -8.789 1.00 86.00 334 SER A C 1
ATOM 2709 O O . SER A 1 334 ? -4.132 -8.405 -9.170 1.00 86.00 334 SER A O 1
ATOM 2711 N N . GLU A 1 335 ? -4.830 -9.716 -7.488 1.00 86.69 335 GLU A N 1
ATOM 2712 C CA . GLU A 1 335 ? -4.204 -8.887 -6.461 1.00 86.69 335 GLU A CA 1
ATOM 2713 C C . GLU A 1 335 ? -2.679 -8.906 -6.622 1.00 86.69 335 GLU A C 1
ATOM 2715 O O . GLU A 1 335 ? -2.058 -9.968 -6.581 1.00 86.69 335 GLU A O 1
ATOM 2720 N N . GLY A 1 336 ? -2.048 -7.733 -6.740 1.00 84.81 336 GLY A N 1
ATOM 2721 C CA . GLY A 1 336 ? -0.622 -7.625 -7.079 1.00 84.81 336 GLY A CA 1
ATOM 2722 C C . GLY A 1 336 ? 0.309 -8.455 -6.186 1.00 84.81 336 GLY A C 1
ATOM 2723 O O . GLY A 1 336 ? 1.207 -9.126 -6.685 1.00 84.81 336 GLY A O 1
ATOM 2724 N N . HIS A 1 337 ? 0.058 -8.490 -4.874 1.00 84.44 337 HIS A N 1
ATOM 2725 C CA . HIS A 1 337 ? 0.860 -9.263 -3.916 1.00 84.44 337 HIS A CA 1
ATOM 2726 C C . HIS A 1 337 ? 0.685 -10.787 -4.034 1.00 84.44 337 HIS A C 1
ATOM 2728 O O . HIS A 1 337 ? 1.599 -11.538 -3.683 1.00 84.44 337 HIS A O 1
ATOM 2734 N N . VAL A 1 338 ? -0.484 -11.253 -4.478 1.00 88.88 338 VAL A N 1
ATOM 2735 C CA . VAL A 1 338 ? -0.792 -12.677 -4.673 1.00 88.88 338 VAL A CA 1
ATOM 2736 C C . VAL A 1 338 ? -0.282 -13.120 -6.044 1.00 88.88 338 VAL A C 1
ATOM 2738 O O . VAL A 1 338 ? 0.469 -14.093 -6.129 1.00 88.88 338 VAL A O 1
ATOM 2741 N N . ALA A 1 339 ? -0.591 -12.347 -7.091 1.00 90.75 339 ALA A N 1
ATOM 2742 C CA . ALA A 1 339 ? -0.114 -12.543 -8.459 1.00 90.75 339 ALA A CA 1
ATOM 2743 C C . ALA A 1 339 ? 1.413 -12.687 -8.515 1.00 90.75 339 ALA A C 1
ATOM 2745 O O . ALA A 1 339 ? 1.946 -13.621 -9.115 1.00 90.75 339 ALA A O 1
ATOM 2746 N N . TRP A 1 340 ? 2.117 -11.779 -7.836 1.00 90.62 340 TRP A N 1
ATOM 2747 C CA . TRP A 1 340 ? 3.573 -11.757 -7.785 1.00 90.62 340 TRP A CA 1
ATOM 2748 C C . TRP A 1 340 ? 4.163 -13.031 -7.171 1.00 90.62 340 TRP A C 1
ATOM 2750 O O . TRP A 1 340 ? 5.091 -13.622 -7.716 1.00 90.62 340 TRP A O 1
ATOM 2760 N N . ARG A 1 341 ? 3.591 -13.519 -6.068 1.00 91.12 341 ARG A N 1
ATOM 2761 C CA . ARG A 1 341 ? 4.075 -14.740 -5.408 1.00 91.12 341 ARG A CA 1
ATOM 2762 C C . ARG A 1 341 ? 3.759 -16.000 -6.206 1.00 91.12 341 ARG A C 1
ATOM 2764 O O . ARG A 1 341 ? 4.578 -16.915 -6.216 1.00 91.12 341 ARG A O 1
ATOM 2771 N N . PHE A 1 342 ? 2.634 -16.038 -6.923 1.00 92.56 342 PHE A N 1
ATOM 2772 C CA . PHE A 1 342 ? 2.373 -17.098 -7.900 1.00 92.56 342 PHE A CA 1
ATOM 2773 C C . PHE A 1 342 ? 3.416 -17.110 -9.021 1.00 92.56 342 PHE A C 1
ATOM 2775 O O . PHE A 1 342 ? 3.898 -18.184 -9.377 1.00 92.56 342 PHE A O 1
ATOM 2782 N N . LEU A 1 343 ? 3.810 -15.938 -9.534 1.00 92.62 343 LEU A N 1
ATOM 2783 C CA . LEU A 1 343 ? 4.870 -15.824 -10.539 1.00 92.62 343 LEU A CA 1
ATOM 2784 C C . LEU A 1 343 ? 6.205 -16.366 -10.007 1.00 92.62 343 LEU A C 1
ATOM 2786 O O . LEU A 1 343 ? 6.835 -17.184 -10.672 1.00 92.62 343 LEU A O 1
ATOM 2790 N N . LEU A 1 344 ? 6.615 -15.972 -8.797 1.00 92.50 344 LEU A N 1
ATOM 2791 C CA . LEU A 1 344 ? 7.864 -16.445 -8.185 1.00 92.50 344 LEU A CA 1
ATOM 2792 C C . LEU A 1 344 ? 7.861 -17.954 -7.912 1.00 92.50 344 LEU A C 1
ATOM 2794 O O . LEU A 1 344 ? 8.861 -18.632 -8.155 1.00 92.50 344 LEU A O 1
ATOM 2798 N N . LEU A 1 345 ? 6.734 -18.494 -7.447 1.00 93.25 345 LEU A N 1
ATOM 2799 C CA . LEU A 1 345 ? 6.561 -19.930 -7.245 1.00 93.25 345 LEU A CA 1
ATOM 2800 C C . LEU A 1 345 ? 6.605 -20.677 -8.587 1.00 93.25 345 LEU A C 1
ATOM 2802 O O . LEU A 1 345 ? 7.263 -21.711 -8.684 1.00 93.25 345 LEU A O 1
ATOM 2806 N N . GLY A 1 346 ? 6.005 -20.113 -9.639 1.00 93.50 346 GLY A N 1
ATOM 2807 C CA . GLY A 1 346 ? 6.133 -20.596 -11.014 1.00 93.50 346 GLY A CA 1
ATOM 2808 C C . GLY A 1 346 ? 7.586 -20.614 -11.497 1.00 93.50 346 GLY A C 1
ATOM 2809 O O . GLY A 1 346 ? 8.044 -21.639 -11.995 1.00 93.50 346 GLY A O 1
ATOM 2810 N N . CYS A 1 347 ? 8.347 -19.537 -11.275 1.00 92.81 347 CYS A N 1
ATOM 2811 C CA . CYS A 1 347 ? 9.781 -19.485 -11.579 1.00 92.81 347 CYS A CA 1
ATOM 2812 C C . CYS A 1 347 ? 10.568 -20.570 -10.830 1.00 92.81 347 CYS A C 1
ATOM 2814 O O . CYS A 1 347 ? 11.412 -21.230 -11.432 1.00 92.81 347 CYS A O 1
ATOM 2816 N N . CYS A 1 348 ? 10.268 -20.796 -9.546 1.00 93.25 348 CYS A N 1
ATOM 2817 C CA . CYS A 1 348 ? 10.892 -21.844 -8.734 1.00 93.25 348 CYS A CA 1
ATOM 2818 C C . CYS A 1 348 ? 10.603 -23.250 -9.295 1.00 93.25 348 CYS A C 1
ATOM 2820 O O . CYS A 1 348 ? 11.518 -24.052 -9.481 1.00 93.25 348 CYS A O 1
ATOM 2822 N N . VAL A 1 349 ? 9.345 -23.535 -9.641 1.00 93.75 349 VAL A N 1
ATOM 2823 C CA . VAL A 1 349 ? 8.938 -24.818 -10.238 1.00 93.75 349 VAL A CA 1
ATOM 2824 C C . VAL A 1 349 ? 9.592 -25.022 -11.606 1.00 93.75 349 VAL A C 1
ATOM 2826 O O . VAL A 1 349 ? 10.166 -26.082 -11.857 1.00 93.75 349 VAL A O 1
ATOM 2829 N N . CYS A 1 350 ? 9.569 -24.007 -12.472 1.00 92.75 350 CYS A N 1
ATOM 2830 C CA . CYS A 1 350 ? 10.204 -24.065 -13.786 1.00 92.75 350 CYS A CA 1
ATOM 2831 C C . CYS A 1 350 ? 11.721 -24.271 -13.687 1.00 92.75 350 CYS A C 1
ATOM 2833 O O . CYS A 1 350 ? 12.281 -25.033 -14.474 1.00 92.75 350 CYS A O 1
ATOM 2835 N N . ALA A 1 351 ? 12.380 -23.648 -12.704 1.00 91.44 351 ALA A N 1
ATOM 2836 C CA . ALA A 1 351 ? 13.814 -23.802 -12.485 1.00 91.44 351 ALA A CA 1
ATOM 2837 C C . ALA A 1 351 ? 14.210 -25.262 -12.227 1.00 91.44 351 ALA A C 1
ATOM 2839 O O . ALA A 1 351 ? 15.209 -25.736 -12.767 1.00 91.44 351 ALA A O 1
ATOM 2840 N N . PHE A 1 352 ? 13.419 -25.980 -11.424 1.00 89.81 352 PHE A N 1
ATOM 2841 C CA . PHE A 1 352 ? 13.710 -27.365 -11.057 1.00 89.81 352 PHE A CA 1
ATOM 2842 C C . PHE A 1 352 ? 13.180 -28.394 -12.064 1.00 89.81 352 PHE A C 1
ATOM 2844 O O . PHE A 1 352 ? 13.864 -29.385 -12.308 1.00 89.81 352 PHE A O 1
ATOM 2851 N N . LEU A 1 353 ? 12.010 -28.171 -12.676 1.00 90.56 353 LEU A N 1
ATOM 2852 C CA . LEU A 1 353 ? 11.435 -29.105 -13.654 1.00 90.56 353 LEU A CA 1
ATOM 2853 C C . LEU A 1 353 ? 12.148 -29.061 -15.009 1.00 90.56 353 LEU A C 1
ATOM 2855 O O . LEU A 1 353 ? 12.430 -30.111 -15.580 1.00 90.56 353 LEU A O 1
ATOM 2859 N N . PHE A 1 354 ? 12.459 -27.864 -15.510 1.00 88.81 354 PHE A N 1
ATOM 2860 C CA . PHE A 1 354 ? 13.080 -27.672 -16.826 1.00 88.81 354 PHE A CA 1
ATOM 2861 C C . PHE A 1 354 ? 14.597 -27.462 -16.749 1.00 88.81 354 PHE A C 1
ATOM 2863 O O . PHE A 1 354 ? 15.212 -27.096 -17.741 1.00 88.81 354 PHE A O 1
ATOM 2870 N N . ARG A 1 355 ? 15.209 -27.659 -15.570 1.00 85.69 355 ARG A N 1
ATOM 2871 C CA . ARG A 1 355 ? 16.651 -27.453 -15.314 1.00 85.69 355 ARG A CA 1
ATOM 2872 C C . ARG A 1 355 ? 17.161 -26.036 -15.629 1.00 85.69 355 ARG A C 1
ATOM 2874 O O . ARG A 1 355 ? 18.364 -25.808 -15.733 1.00 85.69 355 ARG A O 1
ATOM 2881 N N . HIS A 1 356 ? 16.272 -25.047 -15.705 1.00 89.06 356 HIS A N 1
ATOM 2882 C CA . HIS A 1 356 ? 16.626 -23.639 -15.878 1.00 89.06 356 HIS A CA 1
ATOM 2883 C C . HIS A 1 356 ? 16.929 -22.965 -14.530 1.00 89.06 356 HIS A C 1
ATOM 2885 O O . HIS A 1 356 ? 16.223 -22.055 -14.097 1.00 89.06 356 HIS A O 1
ATOM 2891 N N . PHE A 1 357 ? 18.000 -23.392 -13.852 1.00 89.75 357 PHE A N 1
ATOM 2892 C CA . PHE A 1 357 ? 18.326 -22.939 -12.489 1.00 89.75 357 PHE A CA 1
ATOM 2893 C C . PHE A 1 357 ? 18.564 -21.424 -12.356 1.00 89.75 357 PHE A C 1
ATOM 2895 O O . PHE A 1 357 ? 18.407 -20.874 -11.270 1.00 89.75 357 PHE A O 1
ATOM 2902 N N . TRP A 1 358 ? 18.885 -20.724 -13.449 1.00 88.38 358 TRP A N 1
ATOM 2903 C CA . TRP A 1 358 ? 19.061 -19.267 -13.453 1.00 88.38 358 TRP A CA 1
ATOM 2904 C C . TRP A 1 358 ? 17.776 -18.503 -13.078 1.00 88.38 358 TRP A C 1
ATOM 2906 O O . TRP A 1 358 ? 17.856 -17.393 -12.554 1.00 88.38 358 TRP A O 1
ATOM 2916 N N . LEU A 1 359 ? 16.594 -19.108 -13.271 1.00 91.44 359 LEU A N 1
ATOM 2917 C CA . LEU A 1 359 ? 15.308 -18.527 -12.868 1.00 91.44 359 LEU A CA 1
ATOM 2918 C C . LEU A 1 359 ? 15.202 -18.322 -11.348 1.00 91.44 359 LEU A C 1
ATOM 2920 O O . LEU A 1 359 ? 14.432 -17.472 -10.902 1.00 91.44 359 LEU A O 1
ATOM 2924 N N . LEU A 1 360 ? 16.001 -19.040 -10.547 1.00 90.50 360 LEU A N 1
ATOM 2925 C CA . LEU A 1 360 ? 16.065 -18.848 -9.095 1.00 90.50 360 LEU A CA 1
ATOM 2926 C C . LEU A 1 360 ? 16.573 -17.447 -8.716 1.00 90.50 360 LEU A C 1
ATOM 2928 O O . LEU A 1 360 ? 16.236 -16.951 -7.644 1.00 90.50 360 LEU A O 1
ATOM 2932 N N . CYS A 1 361 ? 17.303 -16.760 -9.601 1.00 89.62 361 CYS A N 1
ATOM 2933 C CA . CYS A 1 361 ? 17.719 -15.374 -9.384 1.00 89.62 361 CYS A CA 1
ATOM 2934 C C . CYS A 1 361 ? 16.524 -14.409 -9.305 1.00 89.62 361 CYS A C 1
ATOM 2936 O O . CYS A 1 361 ? 16.595 -13.412 -8.586 1.00 89.62 361 CYS A O 1
ATOM 2938 N N . PHE A 1 362 ? 15.406 -14.705 -9.981 1.00 90.62 362 PHE A N 1
ATOM 2939 C CA . PHE A 1 362 ? 14.212 -13.855 -9.926 1.00 90.62 362 PHE A CA 1
ATOM 2940 C C . PHE A 1 362 ? 13.529 -13.861 -8.557 1.00 90.62 362 PHE A C 1
ATOM 2942 O O . PHE A 1 362 ? 12.835 -12.901 -8.234 1.00 90.62 362 PHE A O 1
ATOM 2949 N N . ILE A 1 363 ? 13.777 -14.872 -7.718 1.00 90.56 363 ILE A N 1
ATOM 2950 C CA . ILE A 1 363 ? 13.258 -14.926 -6.343 1.00 90.56 363 ILE A CA 1
ATOM 2951 C C . ILE A 1 363 ? 13.739 -13.719 -5.521 1.00 90.56 363 ILE A C 1
ATOM 2953 O O . ILE A 1 363 ? 13.011 -13.233 -4.656 1.00 90.56 363 ILE A O 1
ATOM 2957 N N . LEU A 1 364 ? 14.915 -13.163 -5.839 1.00 89.50 364 LEU A N 1
ATOM 2958 C CA . LEU A 1 364 ? 15.444 -11.959 -5.193 1.00 89.50 364 LEU A CA 1
ATOM 2959 C C . LEU A 1 364 ? 14.521 -10.740 -5.351 1.00 89.50 364 LEU A C 1
ATOM 2961 O O . LEU A 1 364 ? 14.507 -9.855 -4.494 1.00 89.50 364 LEU A O 1
ATOM 2965 N N . MET A 1 365 ? 13.726 -10.697 -6.423 1.00 87.75 365 MET A N 1
ATOM 2966 C CA . MET A 1 365 ? 12.814 -9.586 -6.682 1.00 87.75 365 MET A CA 1
ATOM 2967 C C . MET A 1 365 ? 11.686 -9.494 -5.641 1.00 87.75 365 MET A C 1
ATOM 2969 O O . MET A 1 365 ? 11.105 -8.424 -5.486 1.00 87.75 365 MET A O 1
ATOM 2973 N N . ASP A 1 366 ? 11.428 -10.549 -4.855 1.00 87.94 366 ASP A N 1
ATOM 2974 C CA . ASP A 1 366 ? 10.478 -10.501 -3.733 1.00 87.94 366 ASP A CA 1
ATOM 2975 C C . ASP A 1 366 ? 10.832 -9.422 -2.693 1.00 87.94 366 ASP A C 1
ATOM 2977 O O . ASP A 1 366 ? 9.948 -8.843 -2.061 1.00 87.94 366 ASP A O 1
ATOM 2981 N N . PHE A 1 367 ? 12.118 -9.068 -2.572 1.00 87.94 367 PHE A N 1
ATOM 2982 C CA . PHE A 1 367 ? 12.582 -7.995 -1.689 1.00 87.94 367 PHE A CA 1
ATOM 2983 C C . PHE A 1 367 ? 11.902 -6.645 -1.977 1.00 87.94 367 PHE A C 1
ATOM 2985 O O . PHE A 1 367 ? 11.601 -5.891 -1.049 1.00 87.94 367 PHE A O 1
ATOM 2992 N N . TRP A 1 368 ? 11.612 -6.354 -3.250 1.00 83.69 368 TRP A N 1
ATOM 2993 C CA . TRP A 1 368 ? 10.968 -5.105 -3.666 1.00 83.69 368 TRP A CA 1
ATOM 2994 C C . TRP A 1 368 ? 9.534 -4.985 -3.165 1.00 83.69 368 TRP A C 1
ATOM 2996 O O . TRP A 1 368 ? 9.108 -3.894 -2.795 1.00 83.69 368 TRP A O 1
ATOM 3006 N N . CYS A 1 369 ? 8.804 -6.099 -3.106 1.00 80.31 369 CYS A N 1
ATOM 3007 C CA . CYS A 1 369 ? 7.416 -6.114 -2.659 1.00 80.31 369 CYS A CA 1
ATOM 3008 C C . CYS A 1 369 ? 7.274 -6.141 -1.133 1.00 80.31 369 CYS A C 1
ATOM 3010 O O . CYS A 1 369 ? 6.254 -5.687 -0.622 1.00 80.31 369 CYS A O 1
ATOM 3012 N N . GLN A 1 370 ? 8.260 -6.680 -0.409 1.00 83.81 370 GLN A N 1
ATOM 3013 C CA . GLN A 1 370 ? 8.211 -6.760 1.056 1.00 83.81 370 GLN A CA 1
ATOM 3014 C C . GLN A 1 370 ? 8.675 -5.473 1.757 1.00 83.81 370 GLN A C 1
ATOM 3016 O O . GLN A 1 370 ? 8.331 -5.252 2.917 1.00 83.81 370 GLN A O 1
ATOM 3021 N N . SER A 1 371 ? 9.456 -4.620 1.086 1.00 85.62 371 SER A N 1
ATOM 3022 C CA . SER A 1 371 ? 9.936 -3.357 1.656 1.00 85.62 371 SER A CA 1
ATOM 3023 C C . SER A 1 371 ? 9.002 -2.196 1.316 1.00 85.62 371 SER A C 1
ATOM 3025 O O . SER A 1 371 ? 8.874 -1.818 0.152 1.00 85.62 371 SER A O 1
ATOM 3027 N N . SER A 1 372 ? 8.410 -1.564 2.333 1.00 80.44 372 SER A N 1
ATOM 3028 C CA . SER A 1 372 ? 7.572 -0.365 2.162 1.00 80.44 372 SER A CA 1
ATOM 3029 C C . SER A 1 372 ? 8.347 0.811 1.553 1.00 80.44 372 SER A C 1
ATOM 3031 O O . SER A 1 372 ? 7.822 1.544 0.713 1.00 80.44 372 SER A O 1
ATOM 3033 N N . VAL A 1 373 ? 9.629 0.955 1.903 1.00 85.00 373 VAL A N 1
ATOM 3034 C CA . VAL A 1 373 ? 10.514 1.994 1.357 1.00 85.00 373 VAL A CA 1
ATOM 3035 C C . VAL A 1 373 ? 10.764 1.760 -0.131 1.00 85.00 373 VAL A C 1
ATOM 3037 O O . VAL A 1 373 ? 10.625 2.674 -0.941 1.00 85.00 373 VAL A O 1
ATOM 3040 N N . LEU A 1 374 ? 11.096 0.528 -0.518 1.00 84.69 374 LEU A N 1
ATOM 3041 C CA . LEU A 1 374 ? 11.424 0.223 -1.909 1.00 84.69 374 LEU A CA 1
ATOM 3042 C C . LEU A 1 374 ? 10.174 0.212 -2.806 1.00 84.69 374 LEU A C 1
ATOM 3044 O O . LEU A 1 374 ? 10.228 0.674 -3.946 1.00 84.69 374 LEU A O 1
ATOM 3048 N N . ALA A 1 375 ? 9.024 -0.198 -2.264 1.00 82.31 375 ALA A N 1
ATOM 3049 C CA . ALA A 1 375 ? 7.728 -0.057 -2.922 1.00 82.31 375 ALA A CA 1
ATOM 3050 C C . ALA A 1 375 ? 7.375 1.416 -3.198 1.00 82.31 375 ALA A C 1
ATOM 3052 O O . ALA A 1 375 ? 6.847 1.737 -4.263 1.00 82.31 375 ALA A O 1
ATOM 3053 N N . THR A 1 376 ? 7.721 2.322 -2.277 1.00 83.25 376 THR A N 1
ATOM 3054 C CA . THR A 1 376 ? 7.549 3.775 -2.447 1.00 83.25 376 THR A CA 1
ATOM 3055 C C . THR A 1 376 ? 8.395 4.296 -3.613 1.00 83.25 376 THR A C 1
ATOM 3057 O O . THR A 1 376 ? 7.887 5.024 -4.466 1.00 83.25 376 THR A O 1
ATOM 3060 N N . VAL A 1 377 ? 9.651 3.850 -3.723 1.00 87.25 377 VAL A N 1
ATOM 3061 C CA . VAL A 1 377 ? 10.535 4.179 -4.859 1.00 87.25 377 VAL A CA 1
ATOM 3062 C C . VAL A 1 377 ? 9.958 3.669 -6.182 1.00 87.25 377 VAL A C 1
ATOM 3064 O O . VAL A 1 377 ? 9.905 4.409 -7.163 1.00 87.25 377 VAL A O 1
ATOM 3067 N N . PHE A 1 378 ? 9.479 2.425 -6.220 1.00 86.00 378 PHE A N 1
ATOM 3068 C CA . PHE A 1 378 ? 8.883 1.855 -7.429 1.00 86.00 378 PHE A CA 1
ATOM 3069 C C . PHE A 1 378 ? 7.606 2.596 -7.850 1.00 86.00 378 PHE A C 1
ATOM 3071 O O . PHE A 1 378 ? 7.424 2.903 -9.030 1.00 86.00 378 PHE A O 1
ATOM 3078 N N . ARG A 1 379 ? 6.747 2.949 -6.884 1.00 85.56 379 ARG A N 1
ATOM 3079 C CA . ARG A 1 379 ? 5.543 3.759 -7.116 1.00 85.56 379 ARG A CA 1
ATOM 3080 C C . ARG A 1 379 ? 5.897 5.130 -7.694 1.00 85.56 379 ARG A C 1
ATOM 3082 O O . ARG A 1 379 ? 5.236 5.554 -8.637 1.00 85.56 379 ARG A O 1
ATOM 3089 N N . ALA A 1 380 ? 6.949 5.780 -7.195 1.00 87.19 380 ALA A N 1
ATOM 3090 C CA . ALA A 1 380 ? 7.409 7.067 -7.718 1.00 87.19 380 ALA A CA 1
ATOM 3091 C C . ALA A 1 380 ? 7.834 6.979 -9.197 1.00 87.19 380 ALA A C 1
ATOM 3093 O O . ALA A 1 380 ? 7.530 7.872 -9.984 1.00 87.19 380 ALA A O 1
ATOM 3094 N N . ILE A 1 381 ? 8.477 5.884 -9.610 1.00 89.00 381 ILE A N 1
ATOM 3095 C CA . ILE A 1 381 ? 8.903 5.678 -11.006 1.00 89.00 381 ILE A CA 1
ATOM 3096 C C . ILE A 1 381 ? 7.715 5.305 -11.907 1.00 89.00 381 ILE A C 1
ATOM 3098 O O . ILE A 1 381 ? 7.643 5.739 -13.056 1.00 89.00 381 ILE A O 1
ATOM 3102 N N . CYS A 1 382 ? 6.764 4.518 -11.397 1.00 90.00 382 CYS A N 1
ATOM 3103 C CA . CYS A 1 382 ? 5.609 4.062 -12.173 1.00 90.00 382 CYS A CA 1
ATOM 3104 C C . CYS A 1 382 ? 4.487 5.104 -12.284 1.00 90.00 382 CYS A C 1
ATOM 3106 O O . CYS A 1 382 ? 3.686 5.028 -13.215 1.00 90.00 382 CYS A O 1
ATOM 3108 N N . ALA A 1 383 ? 4.417 6.082 -11.378 1.00 89.25 383 ALA A N 1
ATOM 3109 C CA . ALA A 1 383 ? 3.396 7.130 -11.404 1.00 89.25 383 ALA A CA 1
ATOM 3110 C C . ALA A 1 383 ? 3.352 7.908 -12.743 1.00 89.25 383 ALA A C 1
ATOM 3112 O O . ALA A 1 383 ? 2.276 7.994 -13.339 1.00 89.25 383 ALA A O 1
ATOM 3113 N N . PRO A 1 384 ? 4.479 8.399 -13.299 1.00 92.94 384 PRO A N 1
ATOM 3114 C CA . PRO A 1 384 ? 4.490 9.094 -14.583 1.00 92.94 384 PRO A CA 1
ATOM 3115 C C . PRO A 1 384 ? 4.666 8.153 -15.788 1.00 92.94 384 PRO A C 1
ATOM 3117 O O . PRO A 1 384 ? 5.000 8.635 -16.869 1.00 92.94 384 PRO A O 1
ATOM 3120 N N . LEU A 1 385 ? 4.450 6.832 -15.658 1.00 93.19 385 LEU A N 1
ATOM 3121 C CA . LEU A 1 385 ? 4.781 5.855 -16.711 1.00 93.19 385 LEU A CA 1
ATOM 3122 C C . LEU A 1 385 ? 4.146 6.194 -18.066 1.00 93.19 385 LEU A C 1
ATOM 3124 O O . LEU A 1 385 ? 4.777 6.015 -19.103 1.00 93.19 385 LEU A O 1
ATOM 3128 N N . ARG A 1 386 ? 2.922 6.735 -18.069 1.00 93.62 386 ARG A N 1
ATOM 3129 C CA . ARG A 1 386 ? 2.254 7.177 -19.301 1.00 93.62 386 ARG A CA 1
ATOM 3130 C C . ARG A 1 386 ? 3.003 8.325 -19.977 1.00 93.62 386 ARG A C 1
ATOM 3132 O O . ARG A 1 386 ? 3.239 8.266 -21.180 1.00 93.62 386 ARG A O 1
ATOM 3139 N N . SER A 1 387 ? 3.366 9.356 -19.219 1.00 93.56 387 SER A N 1
ATOM 3140 C CA . SER A 1 387 ? 4.127 10.498 -19.734 1.00 93.56 387 SER A CA 1
ATOM 3141 C C . SER A 1 387 ? 5.505 10.050 -20.210 1.00 93.56 387 SER A C 1
ATOM 3143 O O . SER A 1 387 ? 5.904 10.378 -21.321 1.00 93.56 387 SER A O 1
ATOM 3145 N N . LEU A 1 388 ? 6.175 9.209 -19.423 1.00 93.69 388 LEU A N 1
ATOM 3146 C CA . LEU A 1 388 ? 7.473 8.634 -19.753 1.00 93.69 388 LEU A CA 1
ATOM 3147 C C . LEU A 1 388 ? 7.427 7.812 -21.053 1.00 93.69 388 LEU A C 1
ATOM 3149 O O . LEU A 1 388 ? 8.282 7.981 -21.918 1.00 93.69 388 LEU A O 1
ATOM 3153 N N . ALA A 1 389 ? 6.406 6.968 -21.229 1.00 94.94 389 ALA A N 1
ATOM 3154 C CA . ALA A 1 389 ? 6.207 6.191 -22.450 1.00 94.94 389 ALA A CA 1
ATOM 3155 C C . ALA A 1 389 ? 5.994 7.093 -23.677 1.00 94.94 389 ALA A C 1
ATOM 3157 O O . ALA A 1 389 ? 6.565 6.831 -24.735 1.00 94.94 389 ALA A O 1
ATOM 3158 N N . MET A 1 390 ? 5.235 8.186 -23.535 1.00 94.56 390 MET A N 1
ATOM 3159 C CA . MET A 1 390 ? 5.072 9.179 -24.604 1.00 94.56 390 MET A CA 1
ATOM 3160 C C . MET A 1 390 ? 6.386 9.901 -24.926 1.00 94.56 390 MET A C 1
ATOM 3162 O O . MET A 1 390 ? 6.685 10.128 -26.098 1.00 94.56 390 MET A O 1
ATOM 3166 N N . THR A 1 391 ? 7.205 10.216 -23.919 1.00 93.31 391 THR A N 1
ATOM 3167 C CA . THR A 1 391 ? 8.532 10.814 -24.121 1.00 93.31 391 THR A CA 1
ATOM 3168 C C . THR A 1 391 ? 9.488 9.850 -24.826 1.00 93.31 391 THR A C 1
ATOM 3170 O O . THR A 1 391 ? 10.176 10.264 -25.755 1.00 93.31 391 THR A O 1
ATOM 3173 N N . PHE A 1 392 ? 9.498 8.563 -24.465 1.00 92.94 392 PHE A N 1
ATOM 3174 C CA . PHE A 1 392 ? 10.281 7.542 -25.173 1.00 92.94 392 PHE A CA 1
ATOM 3175 C C . PHE A 1 392 ? 9.792 7.310 -26.606 1.00 92.94 392 PHE A C 1
ATOM 3177 O O . PHE A 1 392 ? 10.607 7.139 -27.508 1.00 92.94 392 PHE A O 1
ATOM 3184 N N . LEU A 1 393 ? 8.481 7.356 -26.852 1.00 94.88 393 LEU A N 1
ATOM 3185 C CA . LEU A 1 393 ? 7.949 7.317 -28.214 1.00 94.88 393 LEU A CA 1
ATOM 3186 C C . LEU A 1 393 ? 8.448 8.520 -29.030 1.00 94.88 393 LEU A C 1
ATOM 3188 O O . LEU A 1 393 ? 8.914 8.351 -30.155 1.00 94.88 393 LEU A O 1
ATOM 3192 N N . GLY A 1 394 ? 8.415 9.720 -28.444 1.00 93.44 394 GLY A N 1
ATOM 3193 C CA . GLY A 1 394 ? 8.990 10.925 -29.044 1.00 93.44 394 GLY A CA 1
ATOM 3194 C C . GLY A 1 394 ? 10.489 10.786 -29.332 1.00 93.44 394 GLY A C 1
ATOM 3195 O O . GLY A 1 394 ? 10.926 11.145 -30.423 1.00 93.44 394 GLY A O 1
ATOM 3196 N N . LEU A 1 395 ? 11.257 10.203 -28.403 1.00 92.06 395 LEU A N 1
ATOM 3197 C CA . LEU A 1 395 ? 12.680 9.889 -28.575 1.00 92.06 395 LEU A CA 1
ATOM 3198 C C . LEU A 1 395 ? 12.905 9.016 -29.816 1.00 92.06 395 LEU A C 1
ATOM 3200 O O . LEU A 1 395 ? 13.698 9.382 -30.677 1.00 92.06 395 LEU A O 1
ATOM 3204 N N . VAL A 1 396 ? 12.169 7.906 -29.945 1.00 93.44 396 VAL A N 1
ATOM 3205 C CA . VAL A 1 396 ? 12.288 6.986 -31.089 1.00 93.44 396 VAL A CA 1
ATOM 3206 C C . VAL A 1 396 ? 11.928 7.681 -32.404 1.00 93.44 396 VAL A C 1
ATOM 3208 O O . VAL A 1 396 ? 12.644 7.518 -33.389 1.00 93.44 396 VAL A O 1
ATOM 3211 N N . ILE A 1 397 ? 10.865 8.493 -32.430 1.00 94.81 397 ILE A N 1
ATOM 3212 C CA . ILE A 1 397 ? 10.456 9.244 -33.628 1.00 94.81 397 ILE A CA 1
ATOM 3213 C C . ILE A 1 397 ? 11.542 10.244 -34.044 1.00 94.81 397 ILE A C 1
ATOM 3215 O O . ILE A 1 397 ? 11.909 10.298 -35.218 1.00 94.81 397 ILE A O 1
ATOM 3219 N N . ILE A 1 398 ? 12.078 11.018 -33.097 1.00 92.94 398 ILE A N 1
ATOM 3220 C CA . ILE A 1 398 ? 13.152 11.982 -33.366 1.00 92.94 398 ILE A CA 1
ATOM 3221 C C . ILE A 1 398 ? 14.387 11.247 -33.892 1.00 92.94 398 ILE A C 1
ATOM 3223 O O . ILE A 1 398 ? 14.922 11.624 -34.934 1.00 92.94 398 ILE A O 1
ATOM 3227 N N . THR A 1 399 ? 14.808 10.165 -33.231 1.00 92.44 399 THR A N 1
ATOM 3228 C CA . THR A 1 399 ? 15.946 9.353 -33.676 1.00 92.44 399 THR A CA 1
ATOM 3229 C C . THR A 1 399 ? 15.726 8.783 -35.075 1.00 92.44 399 THR A C 1
ATOM 3231 O O . THR A 1 399 ? 16.654 8.804 -35.876 1.00 92.44 399 THR A O 1
ATOM 3234 N N . PHE A 1 400 ? 14.512 8.346 -35.415 1.00 94.75 400 PHE A N 1
ATOM 3235 C CA . PHE A 1 400 ? 14.184 7.848 -36.753 1.00 94.75 400 PHE A CA 1
ATOM 3236 C C . PHE A 1 400 ? 14.305 8.936 -37.833 1.00 94.75 400 PHE A C 1
ATOM 3238 O O . PHE A 1 400 ? 14.831 8.685 -38.917 1.00 94.75 400 PHE A O 1
ATOM 3245 N N . VAL A 1 401 ? 13.879 10.170 -37.537 1.00 94.62 401 VAL A N 1
ATOM 3246 C CA . VAL A 1 401 ? 14.057 11.316 -38.448 1.00 94.62 401 VAL A CA 1
ATOM 3247 C C . VAL A 1 401 ? 15.541 11.631 -38.644 1.00 94.62 401 VAL A C 1
ATOM 3249 O O . VAL A 1 401 ? 15.986 11.782 -39.783 1.00 94.62 401 VAL A O 1
ATOM 3252 N N . TYR A 1 402 ? 16.320 11.671 -37.559 1.00 92.38 402 TYR A N 1
ATOM 3253 C CA . TYR A 1 402 ? 17.773 11.854 -37.630 1.00 92.38 402 TYR A CA 1
ATOM 3254 C C . TYR A 1 402 ? 18.444 10.728 -38.425 1.00 92.38 402 TYR A C 1
ATOM 3256 O O . TYR A 1 402 ? 19.243 11.011 -39.312 1.00 92.38 402 TYR A O 1
ATOM 3264 N N . ALA A 1 403 ? 18.055 9.470 -38.208 1.00 92.81 403 ALA A N 1
ATOM 3265 C CA . ALA A 1 403 ? 18.541 8.332 -38.981 1.00 92.81 403 ALA A CA 1
ATOM 3266 C C . ALA A 1 403 ? 18.228 8.478 -40.477 1.00 92.81 403 ALA A C 1
ATOM 3268 O O . ALA A 1 403 ? 19.089 8.206 -41.305 1.00 92.81 403 ALA A O 1
ATOM 3269 N N . GLY A 1 404 ? 17.034 8.954 -40.844 1.00 93.81 404 GLY A N 1
ATOM 3270 C CA . GLY A 1 404 ? 16.671 9.210 -42.240 1.00 93.81 404 GLY A CA 1
ATOM 3271 C C . GLY A 1 404 ? 17.518 10.309 -42.894 1.00 93.81 404 GLY A C 1
ATOM 3272 O O . GLY A 1 404 ? 17.982 10.140 -44.023 1.00 93.81 404 GLY A O 1
ATOM 3273 N N . ILE A 1 405 ? 17.762 11.413 -42.179 1.00 92.25 405 ILE A N 1
ATOM 3274 C CA . ILE A 1 405 ? 18.630 12.509 -42.645 1.00 92.25 405 ILE A CA 1
ATOM 3275 C C . ILE A 1 405 ? 20.078 12.013 -42.776 1.00 92.25 405 ILE A C 1
ATOM 3277 O O . ILE A 1 405 ? 20.694 12.182 -43.830 1.00 92.25 405 ILE A O 1
ATOM 3281 N N . GLY A 1 406 ? 20.592 11.336 -41.748 1.00 90.19 406 GLY A N 1
ATOM 3282 C CA . GLY A 1 406 ? 21.924 10.738 -41.728 1.00 90.19 406 GLY A CA 1
ATOM 3283 C C . GLY A 1 406 ? 22.136 9.723 -42.849 1.00 90.19 406 GLY A C 1
ATOM 3284 O O . GLY A 1 406 ? 23.130 9.795 -43.563 1.00 90.19 406 GLY A O 1
ATOM 3285 N N . PHE A 1 407 ? 21.163 8.843 -43.084 1.00 90.56 407 PHE A N 1
ATOM 3286 C CA . PHE A 1 407 ? 21.201 7.848 -44.155 1.00 90.56 407 PHE A CA 1
ATOM 3287 C C . PHE A 1 407 ? 21.206 8.481 -45.554 1.00 90.56 407 PHE A C 1
ATOM 3289 O O . PHE A 1 407 ? 21.784 7.920 -46.485 1.00 90.56 407 PHE A O 1
ATOM 3296 N N . ARG A 1 408 ? 20.564 9.644 -45.733 1.00 90.62 408 ARG A N 1
ATOM 3297 C CA . ARG A 1 408 ? 20.482 10.313 -47.038 1.00 90.62 408 ARG A CA 1
ATOM 3298 C C . ARG A 1 408 ? 21.708 11.161 -47.370 1.00 90.62 408 ARG A C 1
ATOM 3300 O O . ARG A 1 408 ? 22.098 11.172 -48.541 1.00 90.62 408 ARG A O 1
ATOM 3307 N N . TYR A 1 409 ? 22.237 11.890 -46.386 1.00 88.44 409 TYR A N 1
ATOM 3308 C CA . TYR A 1 409 ? 23.279 12.906 -46.584 1.00 88.44 409 TYR A CA 1
ATOM 3309 C C . TYR A 1 409 ? 24.655 12.484 -46.056 1.00 88.44 409 TYR A C 1
ATOM 3311 O O . TYR A 1 409 ? 25.656 12.811 -46.677 1.00 88.44 409 TYR A O 1
ATOM 3319 N N . PHE A 1 410 ? 24.715 11.717 -44.964 1.00 87.25 410 PHE A N 1
ATOM 3320 C CA . PHE A 1 410 ? 25.957 11.394 -44.245 1.00 87.25 410 PHE A CA 1
ATOM 3321 C C . PHE A 1 410 ? 26.259 9.888 -44.217 1.00 87.25 410 PHE A C 1
ATOM 3323 O O . PHE A 1 410 ? 26.941 9.404 -43.318 1.00 87.25 410 PHE A O 1
ATOM 3330 N N . ARG A 1 411 ? 25.745 9.114 -45.182 1.00 85.50 411 ARG A N 1
ATOM 3331 C CA . ARG A 1 411 ? 25.852 7.643 -45.183 1.00 85.50 411 ARG A CA 1
ATOM 3332 C C . ARG A 1 411 ? 27.291 7.146 -45.047 1.00 85.50 411 ARG A C 1
ATOM 3334 O O . ARG A 1 411 ? 27.541 6.241 -44.258 1.00 85.50 411 ARG A O 1
ATOM 3341 N N . ASP A 1 412 ? 28.213 7.765 -45.777 1.00 85.00 412 ASP A N 1
ATOM 3342 C CA . ASP A 1 412 ? 29.624 7.371 -45.792 1.00 85.00 412 ASP A CA 1
ATOM 3343 C C . ASP A 1 412 ? 30.325 7.670 -44.452 1.00 85.00 412 ASP A C 1
ATOM 3345 O O . ASP A 1 412 ? 31.252 6.957 -44.061 1.00 85.00 412 ASP A O 1
ATOM 3349 N N . ASP A 1 413 ? 29.833 8.663 -43.699 1.00 85.81 413 ASP A N 1
ATOM 3350 C CA . ASP A 1 413 ? 30.351 9.005 -42.371 1.00 85.81 413 ASP A CA 1
ATOM 3351 C C . ASP A 1 413 ? 29.945 7.996 -41.299 1.00 85.81 413 ASP A C 1
ATOM 3353 O O . ASP A 1 413 ? 30.703 7.798 -40.353 1.00 85.81 413 ASP A O 1
ATOM 3357 N N . PHE A 1 414 ? 28.780 7.354 -41.433 1.00 84.50 414 PHE A N 1
ATOM 3358 C CA . PHE A 1 414 ? 28.268 6.359 -40.481 1.00 84.50 414 PHE A CA 1
ATOM 3359 C C . PHE A 1 414 ? 28.945 4.982 -40.600 1.00 84.50 414 PHE A C 1
ATOM 3361 O O . PHE A 1 414 ? 28.529 4.027 -39.935 1.00 84.50 414 PHE A O 1
ATOM 3368 N N . HIS A 1 415 ? 29.985 4.849 -41.429 1.00 82.50 415 HIS A N 1
ATOM 3369 C CA . HIS A 1 415 ? 30.744 3.616 -41.632 1.00 82.50 415 HIS A CA 1
ATOM 3370 C C . HIS A 1 415 ? 29.842 2.386 -41.838 1.00 82.50 415 HIS A C 1
ATOM 3372 O O . HIS A 1 415 ? 29.175 2.272 -42.856 1.00 82.50 415 HIS A O 1
ATOM 3378 N N . HIS A 1 416 ? 29.836 1.437 -40.897 1.00 84.06 416 HIS A N 1
ATOM 3379 C CA . HIS A 1 416 ? 29.049 0.204 -40.962 1.00 84.06 416 HIS A CA 1
ATOM 3380 C C . HIS A 1 416 ? 27.711 0.291 -40.211 1.00 84.06 416 HIS A C 1
ATOM 3382 O O . HIS A 1 416 ? 26.893 -0.615 -40.333 1.00 84.06 416 HIS A O 1
ATOM 3388 N N . PHE A 1 417 ? 27.453 1.374 -39.471 1.00 84.38 417 PHE A N 1
ATOM 3389 C CA . PHE A 1 417 ? 26.275 1.505 -38.609 1.00 84.38 417 PHE A CA 1
ATOM 3390 C C . PHE A 1 417 ? 24.978 1.801 -39.381 1.00 84.38 417 PHE A C 1
ATOM 3392 O O . PHE A 1 417 ? 23.895 1.473 -38.902 1.00 84.38 417 PHE A O 1
ATOM 3399 N N . CYS A 1 418 ? 25.060 2.388 -40.579 1.00 85.38 418 CYS A N 1
ATOM 3400 C CA . CYS A 1 418 ? 23.883 2.804 -41.359 1.00 85.38 418 CYS A CA 1
ATOM 3401 C C . CYS A 1 418 ? 23.911 2.319 -42.820 1.00 85.38 418 CYS A C 1
ATOM 3403 O O . CYS A 1 418 ? 23.424 3.006 -43.717 1.00 85.38 418 CYS A O 1
ATOM 3405 N N . ASN A 1 419 ? 24.471 1.131 -43.078 1.00 81.12 419 ASN A N 1
ATOM 3406 C CA . ASN A 1 419 ? 24.668 0.643 -44.449 1.00 81.12 419 ASN A CA 1
ATOM 3407 C C . ASN A 1 419 ? 23.469 -0.061 -45.083 1.00 81.12 419 ASN A C 1
ATOM 3409 O O . ASN A 1 419 ? 23.357 -0.033 -46.308 1.00 81.12 419 ASN A O 1
ATOM 3413 N N . GLU A 1 420 ? 22.583 -0.672 -44.302 1.00 85.56 420 GLU A N 1
ATOM 3414 C CA . GLU A 1 420 ? 21.513 -1.515 -44.847 1.00 85.56 420 GLU A CA 1
ATOM 3415 C C . GLU A 1 420 ? 20.223 -0.729 -45.091 1.00 85.56 420 GLU A C 1
ATOM 3417 O O . GLU A 1 420 ? 19.823 -0.509 -46.234 1.00 85.56 420 GLU A O 1
ATOM 3422 N N . ASN A 1 421 ? 19.568 -0.288 -44.019 1.00 90.75 421 ASN A N 1
ATOM 3423 C CA . ASN A 1 421 ? 18.298 0.422 -44.075 1.00 90.75 421 ASN A CA 1
ATOM 3424 C C . ASN A 1 421 ? 18.184 1.442 -42.919 1.00 90.75 421 ASN A C 1
ATOM 3426 O O . ASN A 1 421 ? 18.989 1.453 -41.984 1.00 90.75 421 ASN A O 1
ATOM 3430 N N . ILE A 1 422 ? 17.173 2.316 -42.989 1.00 92.69 422 ILE A N 1
ATOM 3431 C CA . ILE A 1 422 ? 16.951 3.380 -41.990 1.00 92.69 422 ILE A CA 1
ATOM 3432 C C . ILE A 1 422 ? 16.573 2.797 -40.620 1.00 92.69 422 ILE A C 1
ATOM 3434 O O . ILE A 1 422 ? 16.913 3.389 -39.599 1.00 92.69 422 ILE A O 1
ATOM 3438 N N . VAL A 1 423 ? 15.915 1.634 -40.571 1.00 93.50 423 VAL A N 1
ATOM 3439 C CA . VAL A 1 423 ? 15.535 0.976 -39.309 1.00 93.50 423 VAL A CA 1
ATOM 3440 C C . VAL A 1 423 ? 16.780 0.527 -38.545 1.00 93.50 423 VAL A C 1
ATOM 3442 O O . VAL A 1 423 ? 16.968 0.951 -37.411 1.00 93.50 423 VAL A O 1
ATOM 3445 N N . THR A 1 424 ? 17.690 -0.201 -39.191 1.00 91.50 424 THR A N 1
ATOM 3446 C CA . THR A 1 424 ? 18.986 -0.616 -38.638 1.00 91.50 424 THR A CA 1
ATOM 3447 C C . THR A 1 424 ? 19.826 0.593 -38.225 1.00 91.50 424 THR A C 1
ATOM 3449 O O . THR A 1 424 ? 20.438 0.593 -37.160 1.00 91.50 424 THR A O 1
ATOM 3452 N N . CYS A 1 425 ? 19.811 1.668 -39.021 1.00 90.75 425 CYS A N 1
ATOM 3453 C CA . CYS A 1 425 ? 20.464 2.923 -38.645 1.00 90.75 425 CYS A CA 1
ATOM 3454 C C . CYS A 1 425 ? 19.838 3.538 -37.375 1.00 90.75 425 CYS A C 1
ATOM 3456 O O . CYS A 1 425 ? 20.557 3.956 -36.472 1.00 90.75 425 CYS A O 1
ATOM 3458 N N . THR A 1 426 ? 18.506 3.539 -37.261 1.00 92.50 426 THR A N 1
ATOM 3459 C CA . THR A 1 426 ? 17.772 4.036 -36.082 1.00 92.50 426 THR A CA 1
ATOM 3460 C C . THR A 1 426 ? 18.093 3.212 -34.836 1.00 92.50 426 THR A C 1
ATOM 3462 O O . THR A 1 426 ? 18.376 3.780 -33.783 1.00 92.50 426 THR A O 1
ATOM 3465 N N . GLU A 1 427 ? 18.088 1.883 -34.952 1.00 92.44 427 GLU A N 1
ATOM 3466 C CA . GLU A 1 427 ? 18.438 0.954 -33.873 1.00 92.44 427 GLU A CA 1
ATOM 3467 C C . GLU A 1 427 ? 19.873 1.175 -33.393 1.00 92.44 427 GLU A C 1
ATOM 3469 O O . GLU A 1 427 ? 20.105 1.285 -32.189 1.00 92.44 427 GLU A O 1
ATOM 3474 N N . ASN A 1 428 ? 20.825 1.324 -34.319 1.00 90.00 428 ASN A N 1
ATOM 3475 C CA . ASN A 1 428 ? 22.219 1.606 -33.985 1.00 90.00 428 ASN A CA 1
ATOM 3476 C C . ASN A 1 428 ? 22.381 2.972 -33.309 1.00 90.00 428 ASN A C 1
ATOM 3478 O O . ASN A 1 428 ? 23.089 3.064 -32.302 1.00 90.00 428 ASN A O 1
ATOM 3482 N N . ILE A 1 429 ? 21.687 4.010 -33.795 1.00 89.44 429 ILE A N 1
ATOM 3483 C CA . ILE A 1 429 ? 21.723 5.336 -33.167 1.00 89.44 429 ILE A CA 1
ATOM 3484 C C . ILE A 1 429 ? 21.156 5.281 -31.745 1.00 89.44 429 ILE A C 1
ATOM 3486 O O . ILE A 1 429 ? 21.768 5.819 -30.821 1.00 89.44 429 ILE A O 1
ATOM 3490 N N . LEU A 1 430 ? 20.032 4.591 -31.538 1.00 90.38 430 LEU A N 1
ATOM 3491 C CA . LEU A 1 430 ? 19.425 4.431 -30.217 1.00 90.38 430 LEU A CA 1
ATOM 3492 C C . LEU A 1 430 ? 20.315 3.600 -29.275 1.00 90.38 430 LEU A C 1
ATOM 3494 O O . LEU A 1 430 ? 20.544 3.986 -28.127 1.00 90.38 430 LEU A O 1
ATOM 3498 N N . TYR A 1 431 ? 20.865 2.485 -29.754 1.00 88.75 431 TYR A N 1
ATOM 3499 C CA . TYR A 1 431 ? 21.736 1.606 -28.974 1.00 88.75 431 TYR A CA 1
ATOM 3500 C C . TYR A 1 431 ? 23.020 2.316 -28.529 1.00 88.75 431 TYR A C 1
ATOM 3502 O O . TYR A 1 431 ? 23.369 2.313 -27.350 1.00 88.75 431 TYR A O 1
ATOM 3510 N N . GLN A 1 432 ? 23.715 2.991 -29.441 1.00 86.62 432 GLN A N 1
ATOM 3511 C CA . GLN A 1 432 ? 24.929 3.725 -29.085 1.00 86.62 432 GLN A CA 1
ATOM 3512 C C . GLN A 1 432 ? 24.619 5.001 -28.294 1.00 86.62 432 GLN A C 1
ATOM 3514 O O . GLN A 1 432 ? 25.371 5.351 -27.385 1.00 86.62 432 GLN A O 1
ATOM 3519 N N . GLY A 1 433 ? 23.490 5.663 -28.570 1.00 83.94 433 GLY A N 1
ATOM 3520 C CA . GLY A 1 433 ? 23.000 6.802 -27.793 1.00 83.94 433 GLY A CA 1
ATOM 3521 C C . GLY A 1 433 ? 22.711 6.443 -26.333 1.00 83.94 433 GLY A C 1
ATOM 3522 O O . GLY A 1 433 ? 23.038 7.209 -25.434 1.00 83.94 433 GLY A O 1
ATOM 3523 N N . THR A 1 434 ? 22.171 5.252 -26.064 1.00 83.94 434 THR A N 1
ATOM 3524 C CA . THR A 1 434 ? 21.968 4.780 -24.681 1.00 83.94 434 THR A CA 1
ATOM 3525 C C . THR A 1 434 ? 23.273 4.367 -23.993 1.00 83.94 434 THR A C 1
ATOM 3527 O O . THR A 1 434 ? 23.401 4.551 -22.786 1.00 83.94 434 THR A O 1
ATOM 3530 N N . ARG A 1 435 ? 24.271 3.863 -24.734 1.00 84.50 435 ARG A N 1
ATOM 3531 C CA . ARG A 1 435 ? 25.569 3.437 -24.172 1.00 84.50 435 ARG A CA 1
ATOM 3532 C C . ARG A 1 435 ? 26.543 4.578 -23.900 1.00 84.50 435 ARG A C 1
ATOM 3534 O O . ARG A 1 435 ? 27.194 4.590 -22.861 1.00 84.50 435 ARG A O 1
ATOM 3541 N N . ALA A 1 436 ? 26.680 5.497 -24.847 1.00 83.12 436 ALA A N 1
ATOM 3542 C CA . ALA A 1 436 ? 27.621 6.615 -24.784 1.00 83.12 436 ALA A CA 1
ATOM 3543 C C . ALA A 1 436 ? 26.937 7.941 -24.396 1.00 83.12 436 ALA A C 1
ATOM 3545 O O . ALA A 1 436 ? 27.560 9.005 -24.417 1.00 83.12 436 ALA A O 1
ATOM 3546 N N . GLY A 1 437 ? 25.652 7.881 -24.033 1.00 78.50 437 GLY A N 1
ATOM 3547 C CA . GLY A 1 437 ? 24.854 9.033 -23.647 1.00 78.50 437 GLY A CA 1
ATOM 3548 C C . GLY A 1 437 ? 24.763 10.065 -24.768 1.00 78.50 437 GLY A C 1
ATOM 3549 O O . GLY A 1 437 ? 24.634 9.746 -25.951 1.00 78.50 437 GLY A O 1
ATOM 3550 N N . ILE A 1 438 ? 24.877 11.336 -24.386 1.00 70.06 438 ILE A N 1
ATOM 3551 C CA . ILE A 1 438 ? 24.697 12.478 -25.287 1.00 70.06 438 ILE A CA 1
ATOM 3552 C C . ILE A 1 438 ? 25.699 12.463 -26.465 1.00 70.06 438 ILE A C 1
ATOM 3554 O O . ILE A 1 438 ? 25.383 12.929 -27.558 1.00 70.06 438 ILE A O 1
ATOM 3558 N N . VAL A 1 439 ? 26.893 11.892 -26.271 1.00 73.00 439 VAL A N 1
ATOM 3559 C CA . VAL A 1 439 ? 27.980 11.881 -27.269 1.00 73.00 439 VAL A CA 1
ATOM 3560 C C . VAL A 1 439 ? 27.825 10.727 -28.273 1.00 73.00 439 VAL A C 1
ATOM 3562 O O . VAL A 1 439 ? 28.529 10.691 -29.280 1.00 73.00 439 VAL A O 1
ATOM 3565 N N . GLY A 1 440 ? 26.872 9.810 -28.055 1.00 74.94 440 GLY A N 1
ATOM 3566 C CA . GLY A 1 440 ? 26.752 8.556 -28.804 1.00 74.94 440 GLY A CA 1
ATOM 3567 C C . GLY A 1 440 ? 26.674 8.708 -30.320 1.00 74.94 440 GLY A C 1
ATOM 3568 O O . GLY A 1 440 ? 27.318 7.935 -31.021 1.00 74.94 440 GLY A O 1
ATOM 3569 N N . LEU A 1 441 ? 25.988 9.737 -30.832 1.00 81.38 441 LEU A N 1
ATOM 3570 C CA . LEU A 1 441 ? 25.943 9.999 -32.274 1.00 81.38 441 LEU A CA 1
ATOM 3571 C C . LEU A 1 441 ? 27.344 10.272 -32.833 1.00 81.38 441 LEU A C 1
ATOM 3573 O O . LEU A 1 441 ? 27.782 9.585 -33.746 1.00 81.38 441 LEU A O 1
ATOM 3577 N N . SER A 1 442 ? 28.094 11.195 -32.233 1.00 78.56 442 SER A N 1
ATOM 3578 C CA . SER A 1 442 ? 29.430 11.569 -32.716 1.00 78.56 442 SER A CA 1
ATOM 3579 C C . SER A 1 442 ? 30.470 10.437 -32.670 1.00 78.56 442 SER A C 1
ATOM 3581 O O . SER A 1 442 ? 31.464 10.522 -33.381 1.00 78.56 442 SER A O 1
ATOM 3583 N N . LEU A 1 443 ? 30.244 9.365 -31.893 1.00 80.69 443 LEU A N 1
ATOM 3584 C CA . LEU A 1 443 ? 31.102 8.169 -31.914 1.00 80.69 443 LEU A CA 1
ATOM 3585 C C . LEU A 1 443 ? 30.890 7.302 -33.161 1.00 80.69 443 LEU A C 1
ATOM 3587 O O . LEU A 1 443 ? 31.793 6.559 -33.540 1.00 80.69 443 LEU A O 1
ATOM 3591 N N . MET A 1 444 ? 29.700 7.342 -33.762 1.00 84.19 444 MET A N 1
ATOM 3592 C CA . MET A 1 444 ? 29.384 6.544 -34.951 1.00 84.19 444 MET A CA 1
ATOM 3593 C C . MET A 1 444 ? 29.838 7.205 -36.243 1.00 84.19 444 MET A C 1
ATOM 3595 O O . MET A 1 444 ? 29.981 6.514 -37.250 1.00 84.19 444 MET A O 1
ATOM 3599 N N . LEU A 1 445 ? 30.031 8.521 -36.220 1.00 84.69 445 LEU A N 1
ATOM 3600 C CA . LEU A 1 445 ? 30.356 9.273 -37.410 1.00 84.69 445 LEU A CA 1
ATOM 3601 C C . LEU A 1 445 ? 31.837 9.658 -37.467 1.00 84.69 445 LEU A C 1
ATOM 3603 O O . LEU A 1 445 ? 32.489 9.914 -36.454 1.00 84.69 445 LEU A O 1
ATOM 3607 N N . SER A 1 446 ? 32.350 9.769 -38.689 1.00 83.56 446 SER A N 1
ATOM 3608 C CA . SER A 1 446 ? 33.718 10.209 -38.954 1.00 83.56 446 SER A CA 1
ATOM 3609 C C . SER A 1 446 ? 33.988 11.640 -38.435 1.00 83.56 446 SER A C 1
ATOM 3611 O O . SER A 1 446 ? 33.106 12.510 -38.408 1.00 83.56 446 SER A O 1
ATOM 3613 N N . SER A 1 447 ? 35.229 11.901 -38.004 1.00 79.94 447 SER A N 1
ATOM 3614 C CA . SER A 1 447 ? 35.659 13.236 -37.564 1.00 79.94 447 SER A CA 1
ATOM 3615 C C . SER A 1 447 ? 35.886 14.162 -38.762 1.00 79.94 447 SER A C 1
ATOM 3617 O O . SER A 1 447 ? 36.830 13.968 -39.528 1.00 79.94 447 SER A O 1
ATOM 3619 N N . THR A 1 448 ? 35.078 15.218 -38.888 1.00 80.75 448 THR A N 1
ATOM 3620 C CA . THR A 1 448 ? 35.213 16.226 -39.957 1.00 80.75 448 THR A CA 1
ATOM 3621 C C . THR A 1 448 ? 35.987 17.455 -39.461 1.00 80.75 448 THR A C 1
ATOM 3623 O O . THR A 1 448 ? 35.696 17.990 -38.392 1.00 80.75 448 THR A O 1
ATOM 3626 N N . LYS A 1 449 ? 36.983 17.927 -40.227 1.00 81.06 449 LYS A N 1
ATOM 3627 C CA . LYS A 1 449 ? 37.831 19.081 -39.862 1.00 81.06 449 LYS A CA 1
ATOM 3628 C C . LYS A 1 449 ? 37.357 20.383 -40.531 1.00 81.06 449 LYS A C 1
ATOM 3630 O O . LYS A 1 449 ? 36.792 20.315 -41.625 1.00 81.06 449 LYS A O 1
ATOM 3635 N N . PRO A 1 450 ? 37.631 21.559 -39.929 1.00 77.69 450 PRO A N 1
ATOM 3636 C CA . PRO A 1 450 ? 37.371 22.847 -40.569 1.00 77.69 450 PRO A CA 1
ATOM 3637 C C . PRO A 1 450 ? 38.119 22.938 -41.907 1.00 77.69 450 PRO A C 1
ATOM 3639 O O . PRO A 1 450 ? 39.334 22.744 -41.942 1.00 77.69 450 PRO A O 1
ATOM 3642 N N . GLY A 1 451 ? 37.392 23.205 -42.996 1.00 77.38 451 GLY A N 1
ATOM 3643 C CA . GLY A 1 451 ? 37.939 23.293 -44.359 1.00 77.38 451 GLY A CA 1
ATOM 3644 C C . GLY A 1 451 ? 37.340 22.304 -45.366 1.00 77.38 451 GLY A C 1
ATOM 3645 O O . GLY A 1 451 ? 37.488 22.522 -46.565 1.00 77.38 451 GLY A O 1
ATOM 3646 N N . ASN A 1 452 ? 36.630 21.266 -44.910 1.00 83.00 452 ASN A N 1
ATOM 3647 C CA . ASN A 1 452 ? 35.837 20.403 -45.794 1.00 83.00 452 ASN A CA 1
ATOM 3648 C C . ASN A 1 452 ? 34.514 21.087 -46.194 1.00 83.00 452 ASN A C 1
ATOM 3650 O O . ASN A 1 452 ? 33.945 21.800 -45.363 1.00 83.00 452 ASN A O 1
ATOM 3654 N N . PRO A 1 453 ? 33.996 20.851 -47.417 1.00 82.00 453 PRO A N 1
ATOM 3655 C CA . PRO A 1 453 ? 32.748 21.465 -47.884 1.00 82.00 453 PRO A CA 1
ATOM 3656 C C . PRO A 1 453 ? 31.544 21.099 -47.000 1.00 82.00 453 PRO A C 1
ATOM 3658 O O . PRO A 1 453 ? 30.724 21.961 -46.704 1.00 82.00 453 PRO A O 1
ATOM 3661 N N . ASP A 1 454 ? 31.509 19.872 -46.476 1.00 82.12 454 ASP A N 1
ATOM 3662 C CA . ASP A 1 454 ? 30.385 19.356 -45.680 1.00 82.12 454 ASP A CA 1
ATOM 3663 C C . ASP A 1 454 ? 30.484 19.715 -44.185 1.00 82.12 454 ASP A C 1
ATOM 3665 O O . ASP A 1 454 ? 29.614 19.368 -43.386 1.00 82.12 454 ASP A O 1
ATOM 3669 N N . TRP A 1 455 ? 31.543 20.428 -43.773 1.00 86.44 455 TRP A N 1
ATOM 3670 C CA . TRP A 1 455 ? 31.811 20.720 -42.360 1.00 86.44 455 TRP A CA 1
ATOM 3671 C C . TRP A 1 455 ? 30.674 21.504 -41.697 1.00 86.44 455 TRP A C 1
ATOM 3673 O O . TRP A 1 455 ? 30.302 21.213 -40.561 1.00 86.44 455 TRP A O 1
ATOM 3683 N N . THR A 1 456 ? 30.101 22.483 -42.400 1.00 87.00 456 THR A N 1
ATOM 3684 C CA . THR A 1 456 ? 29.018 23.317 -41.864 1.00 87.00 456 THR A CA 1
ATOM 3685 C C . THR A 1 456 ? 27.730 22.520 -41.682 1.00 87.00 456 THR A C 1
ATOM 3687 O O . THR A 1 456 ? 27.110 22.602 -40.622 1.00 87.00 456 THR A O 1
ATOM 3690 N N . GLU A 1 457 ? 27.343 21.725 -42.680 1.00 87.38 457 GLU A N 1
ATOM 3691 C CA . GLU A 1 457 ? 26.144 20.881 -42.615 1.00 87.38 457 GLU A CA 1
ATOM 3692 C C . GLU A 1 457 ? 26.283 19.839 -41.508 1.00 87.38 457 GLU A C 1
ATOM 3694 O O . GLU A 1 457 ? 25.359 19.622 -40.719 1.00 87.38 457 GLU A O 1
ATOM 3699 N N . ARG A 1 458 ? 27.484 19.269 -41.381 1.00 87.06 458 ARG A N 1
ATOM 3700 C CA . ARG A 1 458 ? 27.765 18.261 -40.377 1.00 87.06 458 ARG A CA 1
ATOM 3701 C C . ARG A 1 458 ? 27.797 18.811 -38.953 1.00 87.06 458 ARG A C 1
ATOM 3703 O O . ARG A 1 458 ? 27.218 18.211 -38.051 1.00 87.06 458 ARG A O 1
ATOM 3710 N N . MET A 1 459 ? 28.416 19.974 -38.750 1.00 87.31 459 MET A N 1
ATOM 3711 C CA . MET A 1 459 ? 28.411 20.671 -37.460 1.00 87.31 459 MET A CA 1
ATOM 3712 C C . MET A 1 459 ? 26.978 20.978 -37.009 1.00 87.31 459 MET A C 1
ATOM 3714 O O . MET A 1 459 ? 26.635 20.756 -35.850 1.00 87.31 459 MET A O 1
ATOM 3718 N N . MET A 1 460 ? 26.124 21.454 -37.921 1.00 89.62 460 MET A N 1
ATOM 3719 C CA . MET A 1 460 ? 24.719 21.739 -37.615 1.00 89.62 460 MET A CA 1
ATOM 3720 C C . MET A 1 460 ? 23.939 20.469 -37.260 1.00 89.62 460 MET A C 1
ATOM 3722 O O . MET A 1 460 ? 23.141 20.481 -36.319 1.00 89.62 460 MET A O 1
ATOM 3726 N N . TYR A 1 461 ? 24.187 19.366 -37.969 1.00 90.56 461 TYR A N 1
ATOM 3727 C CA . TYR A 1 461 ? 23.579 18.070 -37.679 1.00 90.56 461 TYR A CA 1
ATOM 3728 C C . TYR A 1 461 ? 23.957 17.564 -36.276 1.00 90.56 461 TYR A C 1
ATOM 3730 O O . TYR A 1 461 ? 23.063 17.336 -35.456 1.00 90.56 461 TYR A O 1
ATOM 3738 N N . ASP A 1 462 ? 25.252 17.503 -35.954 1.00 88.81 462 ASP A N 1
ATOM 3739 C CA . ASP A 1 462 ? 25.748 17.015 -34.658 1.00 88.81 462 ASP A CA 1
ATOM 3740 C C . ASP A 1 462 ? 25.300 17.923 -33.493 1.00 88.81 462 ASP A C 1
ATOM 3742 O O . ASP A 1 462 ? 24.840 17.432 -32.459 1.00 88.81 462 ASP A O 1
ATOM 3746 N N . MET A 1 463 ? 25.351 19.251 -33.668 1.00 88.94 463 MET A N 1
ATOM 3747 C CA . MET A 1 463 ? 24.889 20.215 -32.658 1.00 88.94 463 MET A CA 1
ATOM 3748 C C . MET A 1 463 ? 23.382 20.132 -32.416 1.00 88.94 463 MET A C 1
ATOM 3750 O O . MET A 1 463 ? 22.936 20.150 -31.268 1.00 88.94 463 MET A O 1
ATOM 3754 N N . SER A 1 464 ? 22.582 20.034 -33.482 1.00 91.44 464 SER A N 1
ATOM 3755 C CA . SER A 1 464 ? 21.127 19.931 -33.342 1.00 91.44 464 SER A CA 1
ATOM 3756 C C . SER A 1 464 ? 20.729 18.642 -32.621 1.00 91.44 464 SER A C 1
ATOM 3758 O O . SER A 1 464 ? 19.882 18.690 -31.730 1.00 91.44 464 SER A O 1
ATOM 3760 N N . TYR A 1 465 ? 21.393 17.520 -32.925 1.00 89.56 465 TYR A N 1
ATOM 3761 C CA . TYR A 1 465 ? 21.170 16.262 -32.220 1.00 89.56 465 TYR A CA 1
ATOM 3762 C C . TYR A 1 465 ? 21.554 16.377 -30.743 1.00 89.56 465 TYR A C 1
ATOM 3764 O O . TYR A 1 465 ? 20.764 16.012 -29.876 1.00 89.56 465 TYR A O 1
ATOM 3772 N N . PHE A 1 466 ? 22.729 16.937 -30.437 1.00 88.50 466 PHE A N 1
ATOM 3773 C CA . PHE A 1 466 ? 23.181 17.149 -29.060 1.00 88.50 466 PHE A CA 1
ATOM 3774 C C . PHE A 1 466 ? 22.165 17.957 -28.237 1.00 88.50 466 PHE A C 1
ATOM 3776 O O . PHE A 1 466 ? 21.821 17.572 -27.117 1.00 88.50 466 PHE A O 1
ATOM 3783 N N . ILE A 1 467 ? 21.645 19.052 -28.800 1.00 90.56 467 ILE A N 1
ATOM 3784 C CA . ILE A 1 467 ? 20.670 19.914 -28.124 1.00 90.56 467 ILE A CA 1
ATOM 3785 C C . ILE A 1 467 ? 19.320 19.201 -27.982 1.00 90.56 467 ILE A C 1
ATOM 3787 O O . ILE A 1 467 ? 18.778 19.125 -26.882 1.00 90.56 467 ILE A O 1
ATOM 3791 N N . ILE A 1 468 ? 18.766 18.663 -29.070 1.00 90.50 468 ILE A N 1
ATOM 3792 C CA . ILE A 1 468 ? 17.411 18.099 -29.064 1.00 90.50 468 ILE A CA 1
ATOM 3793 C C . ILE A 1 468 ? 17.379 16.772 -28.299 1.00 90.50 468 ILE A C 1
ATOM 3795 O O . ILE A 1 468 ? 16.621 16.633 -27.342 1.00 90.50 468 ILE A O 1
ATOM 3799 N N . PHE A 1 469 ? 18.210 15.800 -28.670 1.00 87.31 469 PHE A N 1
ATOM 3800 C CA . PHE A 1 469 ? 18.227 14.485 -28.027 1.00 87.31 469 PHE A CA 1
ATOM 3801 C C . PHE A 1 469 ? 18.823 14.562 -26.617 1.00 87.31 469 PHE A C 1
ATOM 3803 O O . PHE A 1 469 ? 18.216 14.096 -25.653 1.00 87.31 469 PHE A O 1
ATOM 3810 N N . GLY A 1 470 ? 20.004 15.170 -26.489 1.00 83.69 470 GLY A N 1
ATOM 3811 C CA . GLY A 1 470 ? 20.759 15.185 -25.241 1.00 83.69 470 GLY A CA 1
ATOM 3812 C C . GLY A 1 470 ? 20.223 16.168 -24.211 1.00 83.69 470 GLY A C 1
ATOM 3813 O O . GLY A 1 470 ? 19.871 15.781 -23.101 1.00 83.69 470 GLY A O 1
ATOM 3814 N N . VAL A 1 471 ? 20.168 17.451 -24.569 1.00 89.06 471 VAL A N 1
ATOM 3815 C CA . VAL A 1 471 ? 19.807 18.507 -23.611 1.00 89.06 471 VAL A CA 1
ATOM 3816 C C . VAL A 1 471 ? 18.304 18.560 -23.358 1.00 89.06 471 VAL A C 1
ATOM 3818 O O . VAL A 1 471 ? 17.908 18.777 -22.217 1.00 89.06 471 VAL A O 1
ATOM 3821 N N . ILE A 1 472 ? 17.460 18.371 -24.373 1.00 91.81 472 ILE A N 1
ATOM 3822 C CA . ILE A 1 472 ? 16.006 18.489 -24.206 1.00 91.81 472 ILE A CA 1
ATOM 3823 C C . ILE A 1 472 ? 15.394 17.149 -23.786 1.00 91.81 472 ILE A C 1
ATOM 3825 O O . ILE A 1 472 ? 14.833 17.059 -22.693 1.00 91.81 472 ILE A O 1
ATOM 3829 N N . VAL A 1 473 ? 15.491 16.096 -24.607 1.00 90.62 473 VAL A N 1
ATOM 3830 C CA . VAL A 1 473 ? 14.722 14.860 -24.362 1.00 90.62 473 VAL A CA 1
ATOM 3831 C C . VAL A 1 473 ? 15.226 14.084 -23.138 1.00 90.62 473 VAL A C 1
ATOM 3833 O O . VAL A 1 473 ? 14.413 13.747 -22.275 1.00 90.62 473 VAL A O 1
ATOM 3836 N N . LEU A 1 474 ? 16.536 13.835 -23.001 1.00 88.31 474 LEU A N 1
ATOM 3837 C CA . LEU A 1 474 ? 17.059 13.092 -21.840 1.00 88.31 474 LEU A CA 1
ATOM 3838 C C . LEU A 1 474 ? 16.828 13.835 -20.514 1.00 88.31 474 LEU A C 1
ATOM 3840 O O . LEU A 1 474 ? 16.399 13.216 -19.538 1.00 88.31 474 LEU A O 1
ATOM 3844 N N . ASN A 1 475 ? 17.034 15.156 -20.471 1.00 90.56 475 ASN A N 1
ATOM 3845 C CA . ASN A 1 475 ? 16.762 15.930 -19.253 1.00 90.56 475 ASN A CA 1
ATOM 3846 C C . ASN A 1 475 ? 15.263 16.018 -18.940 1.00 90.56 475 ASN A C 1
ATOM 3848 O O . ASN A 1 475 ? 14.902 16.065 -17.768 1.00 90.56 475 ASN A O 1
ATOM 3852 N N . THR A 1 476 ? 14.385 15.980 -19.950 1.00 92.44 476 THR A N 1
ATOM 3853 C CA . THR A 1 476 ? 12.932 15.884 -19.729 1.00 92.44 476 THR A CA 1
ATOM 3854 C C . THR A 1 476 ? 12.568 14.567 -19.043 1.00 92.44 476 THR A C 1
ATOM 3856 O O . THR A 1 476 ? 11.765 14.573 -18.115 1.00 92.44 476 THR A O 1
ATOM 3859 N N . ILE A 1 477 ? 13.181 13.442 -19.436 1.00 91.25 477 ILE A N 1
ATOM 3860 C CA . ILE A 1 477 ? 12.958 12.139 -18.784 1.00 91.25 477 ILE A CA 1
ATOM 3861 C C . ILE A 1 477 ? 13.350 12.195 -17.302 1.00 91.25 477 ILE A C 1
ATOM 3863 O O . ILE A 1 477 ? 12.567 11.790 -16.443 1.00 91.25 477 ILE A O 1
ATOM 3867 N N . VAL A 1 478 ? 14.539 12.726 -16.994 1.00 91.25 478 VAL A N 1
ATOM 3868 C CA . VAL A 1 478 ? 14.989 12.895 -15.602 1.00 91.25 478 VAL A CA 1
ATOM 3869 C C . VAL A 1 478 ? 14.068 13.855 -14.846 1.00 91.25 478 VAL A C 1
ATOM 3871 O O . VAL A 1 478 ? 13.687 13.553 -13.718 1.00 91.25 478 VAL A O 1
ATOM 3874 N N . GLY A 1 479 ? 13.655 14.959 -15.475 1.00 93.62 479 GLY A N 1
ATOM 3875 C CA . GLY A 1 479 ? 12.717 15.930 -14.911 1.00 93.62 479 GLY A CA 1
ATOM 3876 C C . GLY A 1 479 ? 11.390 15.295 -14.497 1.00 93.62 479 GLY A C 1
ATOM 3877 O O . GLY A 1 479 ? 10.993 15.428 -13.347 1.00 93.62 479 GLY A O 1
ATOM 3878 N N . LEU A 1 480 ? 10.766 14.500 -15.375 1.00 93.56 480 LEU A N 1
ATOM 3879 C CA . LEU A 1 480 ? 9.513 13.792 -15.069 1.00 93.56 480 LEU A CA 1
ATOM 3880 C C . LEU A 1 480 ? 9.641 12.838 -13.871 1.00 93.56 480 LEU A C 1
ATOM 3882 O O . LEU A 1 480 ? 8.706 12.699 -13.081 1.00 93.56 480 LEU A O 1
ATOM 3886 N N . ILE A 1 481 ? 10.786 12.164 -13.736 1.00 92.00 481 ILE A N 1
ATOM 3887 C CA . ILE A 1 481 ? 11.051 11.269 -12.603 1.00 92.00 481 ILE A CA 1
ATOM 3888 C C . ILE A 1 481 ? 11.226 12.086 -11.315 1.00 92.00 481 ILE A C 1
ATOM 3890 O O . ILE A 1 481 ? 10.614 11.757 -10.299 1.00 92.00 481 ILE A O 1
ATOM 3894 N N . VAL A 1 482 ? 12.026 13.157 -11.352 1.00 93.69 482 VAL A N 1
ATOM 3895 C CA . VAL A 1 482 ? 12.260 14.044 -10.199 1.00 93.69 482 VAL A CA 1
ATOM 3896 C C . VAL A 1 482 ? 10.963 14.702 -9.733 1.00 93.69 482 VAL A C 1
ATOM 3898 O O . VAL A 1 482 ? 10.703 14.713 -8.532 1.00 93.69 482 VAL A O 1
ATOM 3901 N N . ASP A 1 483 ? 10.121 15.168 -10.654 1.00 94.50 483 ASP A N 1
ATOM 3902 C CA . ASP A 1 483 ? 8.820 15.763 -10.336 1.00 94.50 483 ASP A CA 1
ATOM 3903 C C . ASP A 1 483 ? 7.902 14.763 -9.622 1.00 94.50 483 ASP A C 1
ATOM 3905 O O . ASP A 1 483 ? 7.238 15.117 -8.649 1.00 94.50 483 ASP A O 1
ATOM 3909 N N . SER A 1 484 ? 7.906 13.494 -10.041 1.00 92.62 484 SER A N 1
ATOM 3910 C CA . SER A 1 484 ? 7.132 12.439 -9.376 1.00 92.62 484 SER A CA 1
ATOM 3911 C C . SER A 1 484 ? 7.641 12.138 -7.961 1.00 92.62 484 SER A C 1
ATOM 3913 O O . SER A 1 484 ? 6.848 12.030 -7.023 1.00 92.62 484 SER A O 1
ATOM 3915 N N . PHE A 1 485 ? 8.964 12.065 -7.765 1.00 91.25 485 PHE A N 1
ATOM 3916 C CA . PHE A 1 485 ? 9.541 11.950 -6.419 1.00 91.25 485 PHE A CA 1
ATOM 3917 C C . PHE A 1 485 ? 9.220 13.177 -5.555 1.00 91.25 485 PHE A C 1
ATOM 3919 O O . PHE A 1 485 ? 8.949 13.033 -4.362 1.00 91.25 485 PHE A O 1
ATOM 3926 N N . GLY A 1 486 ? 9.219 14.371 -6.155 1.00 92.88 486 GLY A N 1
ATOM 3927 C CA . GLY A 1 486 ? 8.817 15.617 -5.511 1.00 92.88 486 GLY A CA 1
ATOM 3928 C C . GLY A 1 486 ? 7.363 15.577 -5.046 1.00 92.88 486 GLY A C 1
ATOM 3929 O O . GLY A 1 486 ? 7.096 15.843 -3.877 1.00 92.88 486 GLY A O 1
ATOM 3930 N N . ALA A 1 487 ? 6.440 15.172 -5.921 1.00 90.75 487 ALA A N 1
ATOM 3931 C CA . ALA A 1 487 ? 5.021 15.032 -5.600 1.00 90.75 487 ALA A CA 1
ATOM 3932 C C . ALA A 1 487 ? 4.785 14.025 -4.465 1.00 90.75 487 ALA A C 1
ATOM 3934 O O . ALA A 1 487 ? 4.085 14.334 -3.505 1.00 90.75 487 ALA A O 1
ATOM 3935 N N . LEU A 1 488 ? 5.437 12.859 -4.514 1.00 88.38 488 LEU A N 1
ATOM 3936 C CA . LEU A 1 488 ? 5.302 11.845 -3.467 1.00 88.38 488 LEU A CA 1
ATOM 3937 C C . LEU A 1 488 ? 5.802 12.343 -2.104 1.00 88.38 488 LEU A C 1
ATOM 3939 O O . LEU A 1 488 ? 5.185 12.061 -1.080 1.00 88.38 488 LEU A O 1
ATOM 3943 N N . ARG A 1 489 ? 6.897 13.112 -2.082 1.00 90.12 489 ARG A N 1
ATOM 3944 C CA . ARG A 1 489 ? 7.405 13.730 -0.852 1.00 90.12 489 ARG A CA 1
ATOM 3945 C C . ARG A 1 489 ? 6.445 14.785 -0.307 1.00 90.12 489 ARG A C 1
ATOM 3947 O O . ARG A 1 489 ? 6.213 14.798 0.898 1.00 90.12 489 ARG A O 1
ATOM 3954 N N . LEU A 1 490 ? 5.900 15.641 -1.172 1.00 92.25 490 LEU A N 1
ATOM 3955 C CA . LEU A 1 490 ? 4.913 16.649 -0.779 1.00 92.25 490 LEU A CA 1
ATOM 3956 C C . LEU A 1 490 ? 3.657 15.996 -0.196 1.00 92.25 490 LEU A C 1
ATOM 3958 O O . LEU A 1 490 ? 3.164 16.455 0.828 1.00 92.25 490 LEU A O 1
ATOM 3962 N N . ASP A 1 491 ? 3.189 14.895 -0.786 1.00 87.81 491 ASP A N 1
ATOM 3963 C CA . ASP A 1 491 ? 2.052 14.133 -0.264 1.00 87.81 491 ASP A CA 1
ATOM 3964 C C . ASP A 1 491 ? 2.350 13.527 1.115 1.00 87.81 491 ASP A C 1
ATOM 3966 O O . ASP A 1 491 ? 1.507 13.585 2.012 1.00 87.81 491 ASP A O 1
ATOM 3970 N N . MET A 1 492 ? 3.546 12.958 1.311 1.00 85.75 492 MET A N 1
ATOM 3971 C CA . MET A 1 492 ? 3.966 12.418 2.611 1.00 85.75 492 MET A CA 1
ATOM 3972 C C . MET A 1 492 ? 4.057 13.516 3.680 1.00 85.75 492 MET A C 1
ATOM 3974 O O . MET A 1 492 ? 3.535 13.345 4.780 1.00 85.75 492 MET A O 1
ATOM 3978 N N . GLU A 1 493 ? 4.670 14.655 3.351 1.00 91.12 493 GLU A N 1
ATOM 3979 C CA . GLU A 1 493 ? 4.808 15.798 4.260 1.00 91.12 493 GLU A CA 1
ATOM 3980 C C . GLU A 1 493 ? 3.450 16.435 4.586 1.00 91.12 493 GLU A C 1
ATOM 3982 O O . GLU A 1 493 ? 3.176 16.753 5.743 1.00 91.12 493 GLU A O 1
ATOM 3987 N N . ALA A 1 494 ? 2.558 16.557 3.598 1.00 90.38 494 ALA A N 1
ATOM 3988 C CA . ALA A 1 494 ? 1.201 17.053 3.800 1.00 90.38 494 ALA A CA 1
ATOM 3989 C C . ALA A 1 494 ? 0.403 16.157 4.758 1.00 90.38 494 ALA A C 1
ATOM 3991 O O . ALA A 1 494 ? -0.272 16.674 5.649 1.00 90.38 494 ALA A O 1
ATOM 3992 N N . ARG A 1 495 ? 0.519 14.828 4.628 1.00 88.00 495 ARG A N 1
ATOM 3993 C CA . ARG A 1 495 ? -0.118 13.863 5.543 1.00 88.00 495 ARG A CA 1
ATOM 3994 C C . ARG A 1 495 ? 0.434 13.954 6.960 1.00 88.00 495 ARG A C 1
ATOM 3996 O O . ARG A 1 495 ? -0.340 13.986 7.912 1.00 88.00 495 ARG A O 1
ATOM 4003 N N . GLU A 1 496 ? 1.756 14.011 7.107 1.00 89.25 496 GLU A N 1
ATOM 4004 C CA . GLU A 1 496 ? 2.397 14.146 8.420 1.00 89.25 496 GLU A CA 1
ATOM 4005 C C . GLU A 1 496 ? 2.002 15.470 9.095 1.00 89.25 496 GLU A C 1
ATOM 4007 O O . GLU A 1 496 ? 1.749 15.514 10.301 1.00 89.25 496 GLU A O 1
ATOM 4012 N N . ASN A 1 497 ? 1.891 16.549 8.317 1.00 91.44 497 ASN A N 1
ATOM 4013 C CA . ASN A 1 497 ? 1.425 17.838 8.810 1.00 91.44 497 ASN A CA 1
ATOM 4014 C C . ASN A 1 497 ? -0.062 17.809 9.210 1.00 91.44 497 ASN A C 1
ATOM 4016 O O . ASN A 1 497 ? -0.404 18.333 10.269 1.00 91.44 497 ASN A O 1
ATOM 4020 N N . ASP A 1 498 ? -0.941 17.168 8.433 1.00 89.94 498 ASP A N 1
ATOM 4021 C CA . ASP A 1 498 ? -2.363 16.998 8.784 1.00 89.94 498 ASP A CA 1
ATOM 4022 C C . ASP A 1 498 ? -2.520 16.255 10.119 1.00 89.94 498 ASP A C 1
ATOM 4024 O O . ASP A 1 498 ? -3.154 16.764 11.040 1.00 89.94 498 ASP A O 1
ATOM 4028 N N . GLN A 1 499 ? -1.826 15.123 10.288 1.00 87.75 499 GLN A N 1
ATOM 4029 C CA . GLN A 1 499 ? -1.852 14.339 11.531 1.00 87.75 499 GLN A CA 1
ATOM 4030 C C . GLN A 1 499 ? -1.325 15.111 12.752 1.00 87.75 499 GLN A C 1
ATOM 4032 O O . GLN A 1 499 ? -1.727 14.835 13.882 1.00 87.75 499 GLN A O 1
ATOM 4037 N N . ARG A 1 500 ? -0.419 16.076 12.549 1.00 89.56 500 ARG A N 1
ATOM 4038 C CA . ARG A 1 500 ? 0.110 16.932 13.623 1.00 89.56 500 ARG A CA 1
ATOM 4039 C C . ARG A 1 500 ? -0.774 18.129 13.948 1.00 89.56 500 ARG A C 1
ATOM 4041 O O . ARG A 1 500 ? -0.661 18.657 15.055 1.00 89.56 500 ARG A O 1
ATOM 4048 N N . THR A 1 501 ? -1.570 18.597 12.989 1.00 91.19 501 THR A N 1
ATOM 4049 C CA . THR A 1 501 ? -2.299 19.871 13.077 1.00 91.19 501 THR A CA 1
ATOM 4050 C C . THR A 1 501 ? -3.793 19.697 13.269 1.00 91.19 501 THR A C 1
ATOM 4052 O O . THR A 1 501 ? -4.418 20.605 13.803 1.00 91.19 501 THR A O 1
ATOM 4055 N N . GLN A 1 502 ? -4.379 18.563 12.894 1.00 91.88 502 GLN A N 1
ATOM 4056 C CA . GLN A 1 502 ? -5.807 18.305 13.034 1.00 91.88 502 GLN A CA 1
ATOM 4057 C C . GLN A 1 502 ? -6.071 16.948 13.682 1.00 91.88 502 GLN A C 1
ATOM 4059 O O . GLN A 1 502 ? -5.320 15.989 13.520 1.00 91.88 502 GLN A O 1
ATOM 4064 N N . THR A 1 503 ? -7.174 16.863 14.420 1.00 91.88 503 THR A N 1
ATOM 4065 C CA . THR A 1 503 ? -7.661 15.597 14.987 1.00 91.88 503 THR A CA 1
ATOM 4066 C C . THR A 1 503 ? -8.187 14.664 13.895 1.00 91.88 503 THR A C 1
ATOM 4068 O O . THR A 1 503 ? -8.727 15.092 12.872 1.00 91.88 503 THR A O 1
ATOM 4071 N N . PHE A 1 504 ? -8.055 13.355 14.095 1.00 92.31 504 PHE A N 1
ATOM 4072 C CA . PHE A 1 504 ? -8.365 12.361 13.077 1.00 92.31 504 PHE A CA 1
ATOM 4073 C C . PHE A 1 504 ? -9.871 12.248 12.808 1.00 92.31 504 PHE A C 1
ATOM 4075 O O . PHE A 1 504 ? -10.276 12.249 11.646 1.00 92.31 504 PHE A O 1
ATOM 4082 N N . ILE A 1 505 ? -10.691 12.167 13.864 1.00 93.31 505 ILE A N 1
ATOM 4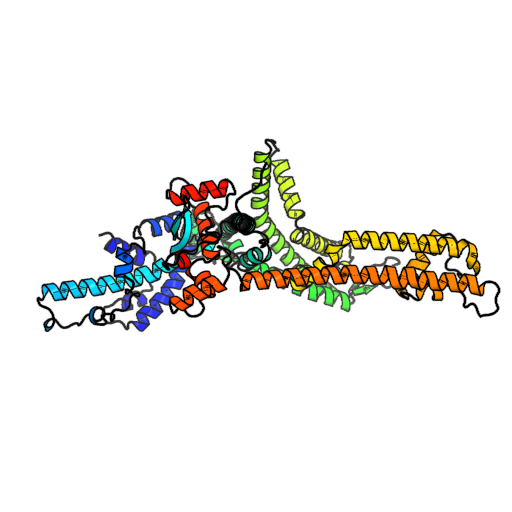083 C CA . ILE A 1 505 ? -12.139 11.923 13.756 1.00 93.31 505 ILE A CA 1
ATOM 4084 C C . ILE A 1 505 ? -12.913 13.215 13.487 1.00 93.31 505 ILE A C 1
ATOM 4086 O O . ILE A 1 505 ? -13.626 13.312 12.489 1.00 93.31 505 ILE A O 1
ATOM 4090 N N . SER A 1 506 ? -12.772 14.219 14.354 1.00 91.19 506 SER A N 1
ATOM 4091 C CA . SER A 1 506 ? -13.533 15.466 14.240 1.00 91.19 506 SER A CA 1
ATOM 4092 C C . SER A 1 506 ? -12.896 16.500 13.307 1.00 91.19 506 SER A C 1
ATOM 4094 O O . SER A 1 506 ? -13.567 17.464 12.953 1.00 91.19 506 SER A O 1
ATOM 4096 N N . CYS A 1 507 ? -11.653 16.312 12.846 1.00 91.81 507 CYS A N 1
ATOM 4097 C CA . CYS A 1 507 ? -10.951 17.257 11.958 1.00 91.81 507 CYS A CA 1
ATOM 4098 C C . CYS A 1 507 ? -10.856 18.682 12.539 1.00 91.81 507 CYS A C 1
ATOM 4100 O O . CYS A 1 507 ? -10.918 19.680 11.823 1.00 91.81 507 CYS A O 1
ATOM 4102 N N . ILE A 1 508 ? -10.744 18.784 13.863 1.00 92.62 508 ILE A N 1
ATOM 4103 C CA . ILE A 1 508 ? -10.572 20.047 14.584 1.00 92.62 508 ILE A CA 1
ATOM 4104 C C . ILE A 1 508 ? -9.087 20.387 14.667 1.00 92.62 508 ILE A C 1
ATOM 4106 O O . ILE A 1 508 ? -8.278 19.520 15.001 1.00 92.62 508 ILE A O 1
ATOM 4110 N N . ASP A 1 509 ? -8.753 21.655 14.413 1.00 92.88 509 ASP A N 1
ATOM 4111 C CA . ASP A 1 509 ? -7.396 22.193 14.536 1.00 92.88 509 ASP A CA 1
ATOM 4112 C C . ASP A 1 509 ? -6.868 22.050 15.974 1.00 92.88 509 ASP A C 1
ATOM 4114 O O . ASP A 1 509 ? -7.522 22.429 16.954 1.00 92.88 509 ASP A O 1
ATOM 4118 N N . ARG A 1 510 ? -5.646 21.535 16.083 1.00 92.44 510 ARG A N 1
ATOM 4119 C CA . ARG A 1 510 ? -4.870 21.345 17.304 1.00 92.44 510 ARG A CA 1
ATOM 4120 C C . ARG A 1 510 ? -4.849 22.593 18.170 1.00 92.44 510 ARG A C 1
ATOM 4122 O O . ARG A 1 510 ? -5.000 22.478 19.383 1.00 92.44 510 ARG A O 1
ATOM 4129 N N . ARG A 1 511 ? -4.738 23.778 17.564 1.00 91.69 511 ARG A N 1
ATOM 4130 C CA . ARG A 1 511 ? -4.714 25.058 18.294 1.00 91.69 511 ARG A CA 1
ATOM 4131 C C . ARG A 1 511 ? -5.960 25.257 19.155 1.00 91.69 511 ARG A C 1
ATOM 4133 O O . ARG A 1 511 ? -5.854 25.680 20.303 1.00 91.69 511 ARG A O 1
ATOM 4140 N N . ASN A 1 512 ? -7.130 24.909 18.621 1.00 90.25 512 ASN A N 1
ATOM 4141 C CA . ASN A 1 512 ? -8.401 25.055 19.330 1.00 90.25 512 ASN A CA 1
ATOM 4142 C C . ASN A 1 512 ? -8.493 24.064 20.499 1.00 90.25 512 ASN A C 1
ATOM 4144 O O . ASN A 1 512 ? -8.969 24.409 21.580 1.00 90.25 512 ASN A O 1
ATOM 4148 N N . VAL A 1 513 ? -8.007 22.838 20.290 1.00 89.88 513 VAL A N 1
ATOM 4149 C CA . VAL A 1 513 ? -7.990 21.783 21.312 1.00 89.88 513 VAL A CA 1
ATOM 4150 C C . VAL A 1 513 ? -7.030 22.139 22.447 1.00 89.88 513 VAL A C 1
ATOM 4152 O O . VAL A 1 513 ? -7.410 22.072 23.616 1.00 89.88 513 VAL A O 1
ATOM 4155 N N . GLU A 1 514 ? -5.810 22.565 22.117 1.00 90.62 514 GLU A N 1
ATOM 4156 C CA . GLU A 1 514 ? -4.798 22.970 23.096 1.00 90.62 514 GLU A CA 1
ATOM 4157 C C . GLU A 1 514 ? -5.250 24.181 23.913 1.00 90.62 514 GLU A C 1
ATOM 4159 O O . GLU A 1 514 ? -5.090 24.182 25.132 1.00 90.62 514 GLU A O 1
ATOM 4164 N N . GLN A 1 515 ? -5.887 25.170 23.279 1.00 88.69 515 GLN A N 1
ATOM 4165 C CA . GLN A 1 515 ? -6.422 26.340 23.974 1.00 88.69 515 GLN A CA 1
ATOM 4166 C C . GLN A 1 515 ? -7.433 25.945 25.063 1.00 88.69 515 GLN A C 1
ATOM 4168 O O . GLN A 1 515 ? -7.333 26.409 26.201 1.00 88.69 515 GLN A O 1
ATOM 4173 N N . VAL A 1 516 ? -8.393 25.071 24.744 1.00 85.88 516 VAL A N 1
ATOM 4174 C CA . VAL A 1 516 ? -9.399 24.613 25.719 1.00 85.88 516 VAL A CA 1
ATOM 4175 C C . VAL A 1 516 ? -8.781 23.699 26.778 1.00 85.88 516 VAL A C 1
ATOM 4177 O O . VAL A 1 516 ? -9.149 23.770 27.952 1.00 85.88 516 VAL A O 1
ATOM 4180 N N . ALA A 1 517 ? -7.813 22.865 26.406 1.00 86.88 517 ALA A N 1
ATOM 4181 C CA . ALA A 1 517 ? -7.116 22.004 27.353 1.00 86.88 517 ALA A CA 1
ATOM 4182 C C . ALA A 1 517 ? -6.281 22.793 28.367 1.00 86.88 517 ALA A C 1
ATOM 4184 O O . ALA A 1 517 ? -6.318 22.482 29.559 1.00 86.88 517 ALA A O 1
ATOM 4185 N N . GLN A 1 518 ? -5.605 23.853 27.920 1.00 86.38 518 GLN A N 1
ATOM 4186 C CA . GLN A 1 518 ? -4.839 24.737 28.789 1.00 86.38 518 GLN A CA 1
ATOM 4187 C C . GLN A 1 518 ? -5.747 25.449 29.799 1.00 86.38 518 GLN A C 1
ATOM 4189 O O . GLN A 1 518 ? -5.404 25.520 30.978 1.00 86.38 518 GLN A O 1
ATOM 4194 N N . MET A 1 519 ? -6.940 25.893 29.383 1.00 81.75 519 MET A N 1
ATOM 4195 C CA . MET A 1 519 ? -7.944 26.445 30.308 1.00 81.75 519 MET A CA 1
ATOM 4196 C C . MET A 1 519 ? -8.390 25.433 31.373 1.00 81.75 519 MET A C 1
ATOM 4198 O O . MET A 1 519 ? -8.774 25.826 32.471 1.00 81.75 519 MET A O 1
ATOM 4202 N N . ARG A 1 520 ? -8.334 24.133 31.065 1.00 81.06 520 ARG A N 1
ATOM 4203 C CA . ARG A 1 520 ? -8.687 23.035 31.979 1.00 81.06 520 ARG A CA 1
ATOM 4204 C C . ARG A 1 520 ? -7.497 22.488 32.773 1.00 81.06 520 ARG A C 1
ATOM 4206 O O . ARG A 1 520 ? -7.672 21.527 33.514 1.00 81.06 520 ARG A O 1
ATOM 4213 N N . GLY A 1 521 ? -6.305 23.073 32.627 1.00 82.69 521 GLY A N 1
ATOM 4214 C CA . GLY A 1 521 ? -5.091 22.627 33.315 1.00 82.69 521 GLY A CA 1
ATOM 4215 C C . GLY A 1 521 ? -4.549 21.276 32.834 1.00 82.69 521 GLY A C 1
ATOM 4216 O O . GLY A 1 521 ? -3.794 20.635 33.559 1.00 82.69 521 GLY A O 1
ATOM 4217 N N . ILE A 1 522 ? -4.933 20.824 31.635 1.00 84.25 522 ILE A N 1
ATOM 4218 C CA . ILE A 1 522 ? -4.470 19.556 31.059 1.00 84.25 522 ILE A CA 1
ATOM 4219 C C . ILE A 1 522 ? -3.195 19.824 30.253 1.00 84.25 522 ILE A C 1
ATOM 4221 O O . ILE A 1 522 ? -3.213 20.594 29.292 1.00 84.25 522 ILE A O 1
ATOM 4225 N N . ALA A 1 523 ? -2.093 19.179 30.638 1.00 80.00 523 ALA A N 1
ATOM 4226 C CA . ALA A 1 523 ? -0.870 19.160 29.843 1.00 80.00 523 ALA A CA 1
ATOM 4227 C C . ALA A 1 523 ? -1.060 18.252 28.614 1.00 80.00 523 ALA A C 1
ATOM 4229 O O . ALA A 1 523 ? -1.624 17.170 28.738 1.00 80.00 523 ALA A O 1
ATOM 4230 N N . ASP A 1 524 ? -0.599 18.708 27.446 1.00 85.25 524 ASP A N 1
ATOM 4231 C CA . ASP A 1 524 ? -0.758 18.027 26.149 1.00 85.25 524 ASP A CA 1
ATOM 4232 C C . ASP A 1 524 ? -2.218 17.683 25.784 1.00 85.25 524 ASP A C 1
ATOM 4234 O O . ASP A 1 524 ? -2.640 16.535 25.632 1.00 85.25 524 ASP A O 1
ATOM 4238 N N . GLY A 1 525 ? -3.028 18.736 25.657 1.00 86.88 525 GLY A N 1
ATOM 4239 C CA . GLY A 1 525 ? -4.454 18.629 25.364 1.00 86.88 525 GLY A CA 1
ATOM 4240 C C . GLY A 1 525 ? -4.815 17.904 24.073 1.00 86.88 525 GLY A C 1
ATOM 4241 O O . GLY A 1 525 ? -5.868 17.271 24.006 1.00 86.88 525 GLY A O 1
ATOM 4242 N N . PHE A 1 526 ? -3.962 18.013 23.054 1.00 89.75 526 PHE A N 1
ATOM 4243 C CA . PHE A 1 526 ? -4.196 17.392 21.755 1.00 89.75 526 PHE A CA 1
ATOM 4244 C C . PHE A 1 526 ? -4.100 15.870 21.845 1.00 89.75 526 PHE A C 1
ATOM 4246 O O . PHE A 1 526 ? -5.055 15.179 21.489 1.00 89.75 526 PHE A O 1
ATOM 4253 N N . GLU A 1 527 ? -3.004 15.356 22.409 1.00 90.62 527 GLU A N 1
ATOM 4254 C CA . GLU A 1 527 ? -2.824 13.918 22.612 1.00 90.62 527 GLU A CA 1
ATOM 4255 C C . GLU A 1 527 ? -3.895 13.363 23.555 1.00 90.62 527 GLU A C 1
ATOM 4257 O O . GLU A 1 527 ? -4.479 12.311 23.290 1.00 90.62 527 GLU A O 1
ATOM 4262 N N . TYR A 1 528 ? -4.242 14.100 24.618 1.00 88.56 528 TYR A N 1
ATOM 4263 C CA . TYR A 1 528 ? -5.340 13.721 25.509 1.00 88.56 528 TYR A CA 1
ATOM 4264 C C . TYR A 1 528 ? -6.677 13.590 24.764 1.00 88.56 528 TYR A C 1
ATOM 4266 O O . TYR A 1 528 ? -7.436 12.646 25.005 1.00 88.56 528 TYR A O 1
ATOM 4274 N N . HIS A 1 529 ? -6.977 14.512 23.845 1.00 89.81 529 HIS A N 1
ATOM 4275 C CA . HIS A 1 529 ? -8.202 14.457 23.056 1.00 89.81 529 HIS A CA 1
ATOM 4276 C C . HIS A 1 529 ? -8.223 13.242 22.118 1.00 89.81 529 HIS A C 1
ATOM 4278 O O . HIS A 1 529 ? -9.216 12.511 22.115 1.00 89.81 529 HIS A O 1
ATOM 4284 N N . GLU A 1 530 ? -7.136 12.988 21.388 1.00 90.12 530 GLU A N 1
ATOM 4285 C CA . GLU A 1 530 ? -7.005 11.848 20.467 1.00 90.12 530 GLU A CA 1
ATOM 4286 C C . GLU A 1 530 ? -7.017 10.492 21.181 1.00 90.12 530 GLU A C 1
ATOM 4288 O O . GLU A 1 530 ? -7.508 9.515 20.630 1.00 90.12 530 GLU A O 1
ATOM 4293 N N . THR A 1 531 ? -6.492 10.394 22.401 1.00 87.19 531 THR A N 1
ATOM 4294 C CA . THR A 1 531 ? -6.347 9.102 23.096 1.00 87.19 531 THR A CA 1
ATOM 4295 C C . THR A 1 531 ? -7.510 8.770 24.027 1.00 87.19 531 THR A C 1
ATOM 4297 O O . THR A 1 531 ? -7.908 7.607 24.102 1.00 87.19 531 THR A O 1
ATOM 4300 N N . HIS A 1 532 ? -8.072 9.766 24.723 1.00 81.50 532 HIS A N 1
ATOM 4301 C CA . HIS A 1 532 ? -9.046 9.562 25.808 1.00 81.50 532 HIS A CA 1
ATOM 4302 C C . HIS A 1 532 ? -10.449 10.112 25.525 1.00 81.50 532 HIS A C 1
ATOM 4304 O O . HIS A 1 532 ? -11.352 9.922 26.345 1.00 81.50 532 HIS A O 1
ATOM 4310 N N . ARG A 1 533 ? -10.647 10.873 24.443 1.00 86.12 533 ARG A N 1
ATOM 4311 C CA . ARG A 1 533 ? -11.954 11.475 24.118 1.00 86.12 533 ARG A CA 1
ATOM 4312 C C . ARG A 1 533 ? -12.471 11.027 22.761 1.00 86.12 533 ARG A C 1
ATOM 4314 O O . ARG A 1 533 ? -13.587 10.534 22.677 1.00 86.12 533 ARG A O 1
ATOM 4321 N N . GLN A 1 534 ? -11.667 11.179 21.715 1.00 90.69 534 GLN A N 1
ATOM 4322 C CA . GLN A 1 534 ? -12.015 10.788 20.352 1.00 90.69 534 GLN A CA 1
ATOM 4323 C C . GLN A 1 534 ? -10.975 9.824 19.787 1.00 90.69 534 GLN A C 1
ATOM 4325 O O . GLN A 1 534 ? -10.340 10.080 18.767 1.00 90.69 534 GLN A O 1
ATOM 4330 N N . ASN A 1 535 ? -10.821 8.683 20.454 1.00 91.06 535 ASN A N 1
ATOM 4331 C CA . ASN A 1 535 ? -9.909 7.652 19.995 1.00 91.06 535 ASN A CA 1
ATOM 4332 C C . ASN A 1 535 ? -10.438 6.968 18.739 1.00 91.06 535 ASN A C 1
ATOM 4334 O O . ASN A 1 535 ? -11.427 6.241 18.775 1.00 91.06 535 ASN A O 1
ATOM 4338 N N . LYS A 1 536 ? -9.734 7.164 17.625 1.00 92.56 536 LYS A N 1
ATOM 4339 C CA . LYS A 1 536 ? -10.009 6.519 16.334 1.00 92.56 536 LYS A CA 1
ATOM 4340 C C . LYS A 1 536 ? -10.207 5.001 16.421 1.00 92.56 536 LYS A C 1
ATOM 4342 O O . LYS A 1 536 ? -11.047 4.458 15.710 1.00 92.56 536 LYS A O 1
ATOM 4347 N N . TRP A 1 537 ? -9.503 4.316 17.320 1.00 92.19 537 TRP A N 1
ATOM 4348 C CA . TRP A 1 537 ? -9.652 2.872 17.505 1.00 92.19 537 TRP A CA 1
ATOM 4349 C C . TRP A 1 537 ? -10.907 2.499 18.294 1.00 92.19 537 TRP A C 1
ATOM 4351 O O . TRP A 1 537 ? -11.479 1.445 18.030 1.00 92.19 537 TRP A O 1
ATOM 4361 N N . ASP A 1 538 ? -11.382 3.375 19.180 1.00 90.56 538 ASP A N 1
ATOM 4362 C CA . ASP A 1 538 ? -12.672 3.191 19.847 1.00 90.56 538 ASP A CA 1
ATOM 4363 C C . ASP A 1 538 ? -13.820 3.368 18.838 1.00 90.56 538 ASP A C 1
ATOM 4365 O O . ASP A 1 538 ? -14.762 2.583 18.848 1.00 90.56 538 ASP A O 1
ATOM 4369 N N . TYR A 1 539 ? -13.716 4.305 17.884 1.00 94.56 539 TYR A N 1
ATOM 4370 C CA . TYR A 1 539 ? -14.682 4.396 16.773 1.00 94.56 539 TYR A CA 1
ATOM 4371 C C . TYR A 1 539 ? -14.655 3.156 15.871 1.00 94.56 539 TYR A C 1
ATOM 4373 O O . TYR A 1 539 ? -15.711 2.648 15.501 1.00 94.56 539 TYR A O 1
ATOM 4381 N N . MET A 1 540 ? -13.468 2.638 15.538 1.00 94.44 540 MET A N 1
ATOM 4382 C CA . MET A 1 540 ? -13.337 1.377 14.798 1.00 94.44 540 MET A CA 1
ATOM 4383 C C . MET A 1 540 ? -14.007 0.222 15.557 1.00 94.44 540 MET A C 1
ATOM 4385 O O . MET A 1 540 ? -14.780 -0.536 14.977 1.00 94.44 540 MET A O 1
ATOM 4389 N N . ALA A 1 541 ? -13.753 0.100 16.860 1.00 90.50 541 ALA A N 1
ATOM 4390 C CA . ALA A 1 541 ? -14.346 -0.951 17.674 1.00 90.50 541 ALA A CA 1
ATOM 4391 C C . ALA A 1 541 ? -15.865 -0.796 17.835 1.00 90.50 541 ALA A C 1
ATOM 4393 O O . ALA A 1 541 ? -16.578 -1.796 17.889 1.00 90.50 541 ALA A O 1
ATOM 4394 N N . PHE A 1 542 ? -16.376 0.436 17.853 1.00 93.31 542 PHE A N 1
ATOM 4395 C CA . PHE A 1 542 ? -17.813 0.690 17.834 1.00 93.31 542 PHE A CA 1
ATOM 4396 C C . PHE A 1 542 ? -1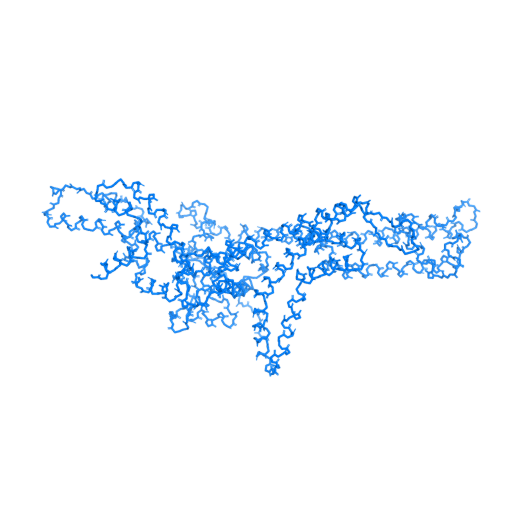8.458 0.236 16.522 1.00 93.31 542 PHE A C 1
ATOM 4398 O O . PHE A 1 542 ? -19.513 -0.392 16.537 1.00 93.31 542 PHE A O 1
ATOM 4405 N N . ILE A 1 543 ? -17.804 0.483 15.383 1.00 94.50 543 ILE A N 1
ATOM 4406 C CA . ILE A 1 543 ? -18.261 -0.026 14.081 1.00 94.50 543 ILE A CA 1
ATOM 4407 C C . ILE A 1 543 ? -18.336 -1.558 14.106 1.00 94.50 543 ILE A C 1
ATOM 4409 O O . ILE A 1 543 ? -19.311 -2.126 13.618 1.00 94.50 543 ILE A O 1
ATOM 4413 N N . PHE A 1 544 ? -17.354 -2.228 14.716 1.00 92.69 544 PHE A N 1
ATOM 4414 C CA . PHE A 1 544 ? -17.363 -3.685 14.874 1.00 92.69 544 PHE A CA 1
ATOM 4415 C C . PHE A 1 544 ? -18.521 -4.132 15.770 1.00 92.69 544 PHE A C 1
ATOM 4417 O O . PHE A 1 544 ? -19.236 -5.060 15.409 1.00 92.69 544 PHE A O 1
ATOM 4424 N N . HIS A 1 545 ? -18.752 -3.441 16.891 1.00 89.75 545 HIS A N 1
ATOM 4425 C CA . HIS A 1 545 ? -19.866 -3.723 17.795 1.00 89.75 545 HIS A CA 1
ATOM 4426 C C . HIS A 1 545 ? -21.207 -3.642 17.058 1.00 89.75 545 HIS A C 1
ATOM 4428 O O . HIS A 1 545 ? -21.988 -4.588 17.093 1.00 89.75 545 HIS A O 1
ATOM 4434 N N . LEU A 1 546 ? -21.436 -2.563 16.303 1.00 91.88 546 LEU A N 1
ATOM 4435 C CA . LEU A 1 546 ? -22.644 -2.420 15.496 1.00 91.88 546 LEU A CA 1
ATOM 4436 C C . LEU A 1 546 ? -22.779 -3.524 14.447 1.00 91.88 546 LEU A C 1
ATOM 4438 O O . LEU A 1 546 ? -23.906 -3.888 14.130 1.00 91.88 546 LEU A O 1
ATOM 4442 N N . CYS A 1 547 ? -21.671 -4.028 13.890 1.00 90.38 547 CYS A N 1
ATOM 4443 C CA . CYS A 1 547 ? -21.663 -5.111 12.903 1.00 90.38 547 CYS A CA 1
ATOM 4444 C C . CYS A 1 547 ? -21.967 -6.494 13.500 1.00 90.38 547 CYS A C 1
ATOM 4446 O O . CYS A 1 547 ? -22.560 -7.322 12.807 1.00 90.38 547 CYS A O 1
ATOM 4448 N N . GLU A 1 548 ? -21.557 -6.745 14.744 1.00 85.81 548 GLU A N 1
ATOM 4449 C CA . GLU A 1 548 ? -21.716 -8.034 15.428 1.00 85.81 548 GLU A CA 1
ATOM 4450 C C . GLU A 1 548 ? -23.054 -8.193 16.144 1.00 85.81 548 GLU A C 1
ATOM 4452 O O . GLU A 1 548 ? -23.570 -9.310 16.203 1.00 85.81 548 GLU A O 1
ATOM 4457 N N . THR A 1 549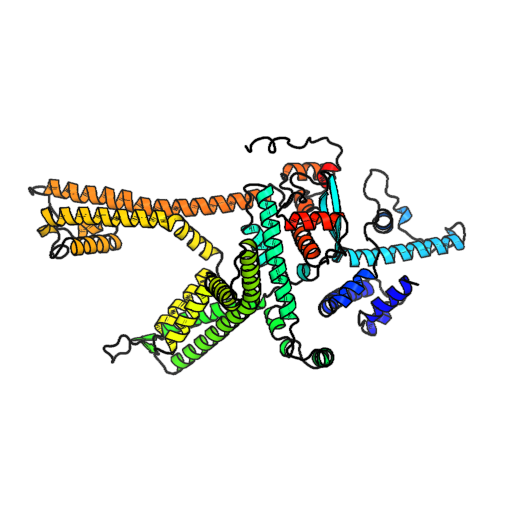 ? -23.593 -7.102 16.684 1.00 85.25 549 THR A N 1
ATOM 4458 C CA . THR A 1 549 ? -24.853 -7.105 17.428 1.00 85.25 549 THR A CA 1
ATOM 4459 C C . THR A 1 549 ? -26.045 -7.261 16.483 1.00 85.25 549 THR A C 1
ATOM 4461 O O . THR A 1 549 ? -26.092 -6.670 15.398 1.00 85.25 549 THR A O 1
ATOM 4464 N N . GLU A 1 550 ? -27.027 -8.065 16.890 1.00 84.75 550 GLU A N 1
ATOM 4465 C CA . GLU A 1 550 ? -28.257 -8.258 16.125 1.00 84.75 550 GLU A CA 1
ATOM 4466 C C . GLU A 1 550 ? -29.115 -6.984 16.140 1.00 84.75 550 GLU A C 1
ATOM 4468 O O . GLU A 1 550 ? -29.163 -6.258 17.130 1.00 84.75 550 GLU A O 1
ATOM 4473 N N . LEU A 1 551 ? -29.829 -6.707 15.042 1.00 84.31 551 LEU A N 1
ATOM 4474 C CA . LEU A 1 551 ? -30.605 -5.465 14.875 1.00 84.31 551 LEU A CA 1
ATOM 4475 C C . LEU A 1 551 ? -31.658 -5.235 15.974 1.00 84.31 551 LEU A C 1
ATOM 4477 O O . LEU A 1 551 ? -32.025 -4.086 16.218 1.00 84.31 551 LEU A O 1
ATOM 4481 N N . GLU A 1 552 ? -32.144 -6.313 16.593 1.00 83.00 552 GLU A N 1
ATOM 4482 C CA . GLU A 1 552 ? -33.167 -6.321 17.645 1.00 83.00 552 GLU A CA 1
ATOM 4483 C C . GLU A 1 552 ? -32.595 -6.000 19.037 1.00 83.00 552 GLU A C 1
ATOM 4485 O O . GLU A 1 552 ? -33.328 -5.521 19.901 1.00 83.00 552 GLU A O 1
ATOM 4490 N N . GLU A 1 553 ? -31.293 -6.226 19.246 1.00 80.62 553 GLU A N 1
ATOM 4491 C CA . GLU A 1 553 ? -30.588 -5.966 20.510 1.00 80.62 553 GLU A CA 1
ATOM 4492 C C . GLU A 1 553 ? -30.007 -4.543 20.579 1.00 80.62 553 GLU A C 1
ATOM 4494 O O . GLU A 1 553 ? -29.629 -4.076 21.654 1.00 80.62 553 GLU A O 1
ATOM 4499 N N . LEU A 1 554 ? -29.946 -3.838 19.443 1.00 83.06 554 LEU A N 1
ATOM 4500 C CA . LEU A 1 554 ? -29.432 -2.471 19.368 1.00 83.06 554 LEU A CA 1
ATOM 4501 C C . LEU A 1 554 ? -30.341 -1.489 20.113 1.00 83.06 554 LEU A C 1
ATOM 4503 O O . LEU A 1 554 ? -31.566 -1.483 19.968 1.00 83.06 554 LEU A O 1
ATOM 4507 N N . THR A 1 555 ? -29.726 -0.565 20.845 1.00 86.06 555 THR A N 1
ATOM 4508 C CA . THR A 1 555 ? -30.442 0.573 21.426 1.00 86.06 555 THR A CA 1
ATOM 4509 C C . THR A 1 555 ? -30.934 1.532 20.333 1.00 86.06 555 THR A C 1
ATOM 4511 O O . THR A 1 555 ? -30.440 1.538 19.206 1.00 86.06 555 THR A O 1
ATOM 4514 N N . GLY A 1 556 ? -31.903 2.400 20.651 1.00 86.69 556 GLY A N 1
ATOM 4515 C CA . GLY A 1 556 ? -32.461 3.360 19.683 1.00 86.69 556 GLY A CA 1
ATOM 4516 C C . GLY A 1 556 ? -31.406 4.189 18.918 1.00 86.69 556 GLY A C 1
ATOM 4517 O O . GLY A 1 556 ? -31.454 4.221 17.685 1.00 86.69 556 GLY A O 1
ATOM 4518 N N . PRO A 1 557 ? -30.429 4.825 19.601 1.00 87.00 557 PRO A N 1
ATOM 4519 C CA . PRO A 1 557 ? -29.343 5.553 18.938 1.00 87.00 557 PRO A CA 1
ATOM 4520 C C . PRO A 1 557 ? -28.437 4.659 18.081 1.00 87.00 557 PRO A C 1
ATOM 4522 O O . PRO A 1 557 ? -28.064 5.047 16.975 1.00 87.00 557 PRO A O 1
ATOM 4525 N N . GLU A 1 558 ? -28.107 3.453 18.547 1.00 90.75 558 GLU A N 1
ATOM 4526 C CA . GLU A 1 558 ? -27.270 2.503 17.802 1.00 90.75 558 GLU A CA 1
ATOM 4527 C C . GLU A 1 558 ? -27.961 2.017 16.527 1.00 90.75 558 GLU A C 1
ATOM 4529 O O . GLU A 1 558 ? -27.344 1.985 15.463 1.00 90.75 558 GLU A O 1
ATOM 4534 N N . HIS A 1 559 ? -29.260 1.720 16.600 1.00 91.00 559 HIS A N 1
ATOM 4535 C CA . HIS A 1 559 ? -30.067 1.331 15.447 1.00 91.00 559 HIS A CA 1
ATOM 4536 C C . HIS A 1 559 ? -30.128 2.450 14.392 1.00 91.00 559 HIS A C 1
ATOM 4538 O O . HIS A 1 559 ? -30.013 2.201 13.186 1.00 91.00 559 HIS A O 1
ATOM 4544 N N . HIS A 1 560 ? -30.251 3.706 14.837 1.00 90.69 560 HIS A N 1
ATOM 4545 C CA . HIS A 1 560 ? -30.198 4.865 13.948 1.00 90.69 560 HIS A CA 1
ATOM 4546 C C . HIS A 1 560 ? -28.840 4.976 13.238 1.00 90.69 560 HIS A C 1
ATOM 4548 O O . HIS A 1 560 ? -28.795 5.125 12.015 1.00 90.69 560 HIS A O 1
ATOM 4554 N N . ILE A 1 561 ? -27.735 4.843 13.979 1.00 92.75 561 ILE A N 1
ATOM 4555 C CA . ILE A 1 561 ? -26.378 4.890 13.415 1.00 92.75 561 ILE A CA 1
ATOM 4556 C C . ILE A 1 561 ? -26.146 3.729 12.445 1.00 92.75 561 ILE A C 1
ATOM 4558 O O . ILE A 1 561 ? -25.629 3.953 11.349 1.00 92.75 561 ILE A O 1
ATOM 4562 N N . ARG A 1 562 ? -26.587 2.512 12.788 1.00 91.88 562 ARG A N 1
ATOM 4563 C CA . ARG A 1 562 ? -26.476 1.345 11.907 1.00 91.88 562 ARG A CA 1
ATOM 4564 C C . ARG A 1 562 ? -27.183 1.580 10.572 1.00 91.88 562 ARG A C 1
ATOM 4566 O O . ARG A 1 562 ? -26.603 1.339 9.519 1.00 91.88 562 ARG A O 1
ATOM 4573 N N . THR A 1 563 ? -28.377 2.168 10.610 1.00 90.81 563 THR A N 1
ATOM 4574 C CA . THR A 1 563 ? -29.128 2.534 9.399 1.00 90.81 563 THR A CA 1
ATOM 4575 C C . THR A 1 563 ? -28.396 3.579 8.547 1.00 90.81 563 THR A C 1
ATOM 4577 O O . THR A 1 563 ? -28.445 3.520 7.319 1.00 90.81 563 THR A O 1
ATOM 4580 N N . LEU A 1 564 ? -27.719 4.554 9.167 1.00 91.00 564 LEU A N 1
ATOM 4581 C CA . LEU A 1 564 ? -26.908 5.544 8.445 1.00 91.00 564 LEU A CA 1
ATOM 4582 C C . LEU A 1 564 ? -25.671 4.905 7.803 1.00 91.00 564 LEU A C 1
ATOM 4584 O O . LEU A 1 564 ? -25.358 5.211 6.653 1.00 91.00 564 LEU A O 1
ATOM 4588 N N . MET A 1 565 ? -25.005 3.993 8.514 1.00 92.12 565 MET A N 1
ATOM 4589 C CA . MET A 1 565 ? -23.862 3.242 7.992 1.00 92.12 565 MET A CA 1
ATOM 4590 C C . MET A 1 565 ? -24.246 2.385 6.786 1.00 92.12 565 MET A C 1
ATOM 4592 O O . MET A 1 565 ? -23.553 2.438 5.773 1.00 92.12 565 MET A O 1
ATOM 4596 N N . ASP A 1 566 ? -25.376 1.675 6.852 1.00 88.25 566 ASP A N 1
ATOM 4597 C CA . ASP A 1 566 ? -25.875 0.853 5.742 1.00 88.25 566 ASP A CA 1
ATOM 4598 C C . ASP A 1 566 ? -26.220 1.709 4.500 1.00 88.25 566 ASP A C 1
ATOM 4600 O O . ASP A 1 566 ? -26.160 1.231 3.368 1.00 88.25 566 ASP A O 1
ATOM 4604 N N . ARG A 1 567 ? -26.531 3.002 4.687 1.00 89.19 567 ARG A N 1
ATOM 4605 C CA . ARG A 1 567 ? -26.739 3.986 3.604 1.00 89.19 567 ARG A CA 1
ATOM 4606 C C . ARG A 1 567 ? -25.449 4.652 3.110 1.00 89.19 567 ARG A C 1
ATOM 4608 O O . ARG A 1 567 ? -25.502 5.421 2.153 1.00 89.19 567 ARG A O 1
ATOM 4615 N N . GLY A 1 568 ? -24.305 4.400 3.748 1.00 87.00 568 GLY A N 1
ATOM 4616 C CA . GLY A 1 568 ? -23.031 5.061 3.439 1.00 87.00 568 GLY A CA 1
ATOM 4617 C C . GLY A 1 568 ? -22.938 6.515 3.926 1.00 87.00 568 GLY A C 1
ATOM 4618 O O . GLY A 1 568 ? -22.108 7.290 3.437 1.00 87.00 568 GLY A O 1
ATOM 4619 N N . ASP A 1 569 ? -23.779 6.909 4.884 1.00 90.31 569 ASP A N 1
ATOM 4620 C CA . ASP A 1 569 ? -23.792 8.252 5.457 1.00 90.31 569 ASP A CA 1
ATOM 4621 C C . ASP A 1 569 ? -22.962 8.333 6.745 1.00 90.31 569 ASP A C 1
ATOM 4623 O O . ASP A 1 569 ? -23.208 7.639 7.729 1.00 90.31 569 ASP A O 1
ATOM 4627 N N . ALA A 1 570 ? -22.004 9.264 6.770 1.00 90.50 570 ALA A N 1
ATOM 4628 C CA . ALA A 1 570 ? -21.101 9.492 7.901 1.00 90.50 570 ALA A CA 1
ATOM 4629 C C . ALA A 1 570 ? -21.576 10.605 8.861 1.00 90.50 570 ALA A C 1
ATOM 4631 O O . ALA A 1 570 ? -20.794 11.103 9.664 1.00 90.50 570 ALA A O 1
ATOM 4632 N N . LYS A 1 571 ? -22.853 11.015 8.796 1.00 90.81 571 LYS A N 1
ATOM 4633 C CA . LYS A 1 571 ? -23.398 12.159 9.564 1.00 90.81 571 LYS A CA 1
ATOM 4634 C C . LYS A 1 571 ? -23.351 11.983 11.084 1.00 90.81 571 LYS A C 1
ATOM 4636 O O . LYS A 1 571 ? -23.430 12.970 11.807 1.00 90.81 571 LYS A O 1
ATOM 4641 N N . TRP A 1 572 ? -23.259 10.743 11.557 1.00 93.00 572 TRP A N 1
ATOM 4642 C CA . TRP A 1 572 ? -23.162 10.423 12.979 1.00 93.00 572 TRP A CA 1
ATOM 4643 C C . TRP A 1 572 ? -21.764 10.693 13.558 1.00 93.00 572 TRP A C 1
ATOM 4645 O O . TRP A 1 572 ? -21.620 10.791 14.776 1.00 93.00 572 TRP A O 1
ATOM 4655 N N . ILE A 1 573 ? -20.738 10.837 12.710 1.00 94.00 573 ILE A N 1
ATOM 4656 C CA . ILE A 1 573 ? -19.387 11.206 13.138 1.00 94.00 573 ILE A CA 1
ATOM 4657 C C . ILE A 1 573 ? -19.378 12.697 13.519 1.00 94.00 573 ILE A C 1
ATOM 4659 O O . ILE A 1 573 ? -19.906 13.521 12.767 1.00 94.00 573 ILE A O 1
ATOM 4663 N N . PRO A 1 574 ? -18.780 13.081 14.662 1.00 93.25 574 PRO A N 1
ATOM 4664 C CA . PRO A 1 574 ? -18.789 14.460 15.148 1.00 93.25 574 PRO A CA 1
ATOM 4665 C C . PRO A 1 574 ? -17.778 15.354 14.414 1.00 93.25 574 PRO A C 1
ATOM 4667 O O . PRO A 1 574 ? -16.804 15.839 14.984 1.00 93.25 574 PRO A O 1
ATOM 4670 N N . ILE A 1 575 ? -18.009 15.597 13.124 1.00 91.81 575 ILE A N 1
ATOM 4671 C CA . ILE A 1 575 ? -17.161 16.467 12.300 1.00 91.81 575 ILE A CA 1
ATOM 4672 C C . ILE A 1 575 ? -17.248 17.912 12.817 1.00 91.81 575 ILE A C 1
ATOM 4674 O O . ILE A 1 575 ? -18.329 18.493 12.919 1.00 91.81 575 ILE A O 1
ATOM 4678 N N . GLY A 1 576 ? -16.098 18.496 13.146 1.00 88.88 576 GLY A N 1
ATOM 4679 C CA . GLY A 1 576 ? -15.944 19.862 13.642 1.00 88.88 576 GLY A CA 1
ATOM 4680 C C . GLY A 1 576 ? -16.479 20.099 15.056 1.00 88.88 576 GLY A C 1
ATOM 4681 O O . GLY A 1 576 ? -16.508 21.247 15.497 1.00 88.88 576 GLY A O 1
ATOM 4682 N N . ARG A 1 577 ? -16.930 19.053 15.763 1.00 90.06 577 ARG A N 1
ATOM 4683 C CA . ARG A 1 577 ? -17.577 19.167 17.077 1.00 90.06 577 ARG A CA 1
ATOM 4684 C C . ARG A 1 577 ? -16.981 18.174 18.068 1.00 90.06 577 ARG A C 1
ATOM 4686 O O . ARG A 1 577 ? -16.518 17.096 17.710 1.00 90.06 577 ARG A O 1
ATOM 4693 N N . SER A 1 578 ? -16.966 18.562 19.335 1.00 89.44 578 SER A N 1
ATOM 4694 C CA . SER A 1 578 ? -16.449 17.736 20.424 1.00 89.44 578 SER A CA 1
ATOM 4695 C C . SER A 1 578 ? -17.012 18.236 21.745 1.00 89.44 578 SER A C 1
ATOM 4697 O O . SER A 1 578 ? -17.036 19.447 21.987 1.00 89.44 578 SER A O 1
ATOM 4699 N N . LYS A 1 579 ? -17.430 17.331 22.638 1.00 85.06 579 LYS A N 1
ATOM 4700 C CA . LYS A 1 579 ? -17.953 17.740 23.956 1.00 85.06 579 LYS A CA 1
ATOM 4701 C C . LYS A 1 579 ? -16.855 18.344 24.808 1.00 85.06 579 LYS A C 1
ATOM 4703 O O . LYS A 1 579 ? -17.120 19.179 25.674 1.00 85.06 579 LYS A O 1
ATOM 4708 N N . PHE A 1 580 ? -15.612 17.948 24.544 1.00 82.50 580 PHE A N 1
ATOM 4709 C CA . PHE A 1 580 ? -14.449 18.569 25.148 1.00 82.50 580 PHE A CA 1
ATOM 4710 C C . PHE A 1 580 ? -14.418 20.082 24.889 1.00 82.50 580 PHE A C 1
ATOM 4712 O O . PHE A 1 580 ? -14.133 20.830 25.817 1.00 82.50 580 PHE A O 1
ATOM 4719 N N . LEU A 1 581 ? -14.799 20.532 23.691 1.00 83.12 581 LEU A N 1
ATOM 4720 C CA . LEU A 1 581 ? -14.822 21.949 23.309 1.00 83.12 581 LEU A CA 1
ATOM 4721 C C . LEU A 1 581 ? -16.140 22.643 23.684 1.00 83.12 581 LEU A C 1
ATOM 4723 O O . LEU A 1 581 ? -16.127 23.787 24.125 1.00 83.12 581 LEU A O 1
ATOM 4727 N N . GLU A 1 582 ? -17.277 21.956 23.556 1.00 79.69 582 GLU A N 1
ATOM 4728 C CA . GLU A 1 582 ? -18.603 22.534 23.839 1.00 79.69 582 GLU A CA 1
ATOM 4729 C C . GLU A 1 582 ? -18.919 22.651 25.334 1.00 79.69 582 GLU A C 1
ATOM 4731 O O . GLU A 1 582 ? -19.736 23.472 25.730 1.00 79.69 582 GLU A O 1
ATOM 4736 N N . GLY A 1 583 ? -18.255 21.864 26.188 1.00 61.56 583 GLY A N 1
ATOM 4737 C CA . GLY A 1 583 ? -18.394 21.968 27.645 1.00 61.56 583 GLY A CA 1
ATOM 4738 C C . GLY A 1 583 ? -17.733 23.209 28.261 1.00 61.56 583 GLY A C 1
ATOM 4739 O O . GLY A 1 583 ? -17.811 23.400 29.470 1.00 61.56 583 GLY A O 1
ATOM 4740 N N . SER A 1 584 ? -17.038 24.025 27.463 1.00 47.97 584 SER A N 1
ATOM 4741 C CA . SER A 1 584 ? -16.630 25.380 27.841 1.00 47.97 584 SER A CA 1
ATOM 4742 C C . SER A 1 584 ? -17.675 26.344 27.309 1.00 47.97 584 SER A C 1
ATOM 4744 O O . SER A 1 584 ? -17.835 26.454 26.099 1.00 47.97 584 SER A O 1
ATOM 4746 N N . ASP A 1 585 ? -18.367 27.035 28.207 1.00 40.56 585 ASP A N 1
ATOM 4747 C CA . ASP A 1 585 ? -19.372 28.056 27.913 1.00 40.56 585 ASP A CA 1
ATOM 4748 C C . ASP A 1 585 ? -18.720 29.285 27.238 1.00 40.56 585 ASP A C 1
ATOM 4750 O O . ASP A 1 585 ? -18.523 30.348 27.819 1.00 40.56 585 ASP A O 1
ATOM 4754 N N . MET A 1 586 ? -18.295 29.105 25.991 1.00 37.53 586 MET A N 1
ATOM 4755 C CA . MET A 1 586 ? -17.796 30.121 25.079 1.00 37.53 586 MET A CA 1
ATOM 4756 C C . MET A 1 586 ? -18.385 29.792 23.717 1.00 37.53 586 MET A C 1
ATOM 4758 O O . MET A 1 586 ? -18.007 28.813 23.077 1.00 37.53 586 MET A O 1
ATOM 4762 N N . GLY A 1 587 ? -19.335 30.621 23.286 1.00 34.91 587 GLY A N 1
ATOM 4763 C CA . GLY A 1 587 ? -19.970 30.550 21.978 1.00 34.91 587 GLY A CA 1
ATOM 4764 C C . GLY A 1 587 ? -18.976 30.728 20.832 1.00 34.91 587 GLY A C 1
ATOM 4765 O O . GLY A 1 587 ? -18.929 31.781 20.199 1.00 34.91 587 GLY A O 1
ATOM 4766 N N . VAL A 1 588 ? -18.236 29.674 20.501 1.00 35.91 588 VAL A N 1
ATOM 4767 C CA . VAL A 1 588 ? -17.687 29.503 19.162 1.00 35.91 588 VAL A CA 1
ATOM 4768 C C . VAL A 1 588 ? -18.860 29.052 18.307 1.00 35.91 588 VAL A C 1
ATOM 4770 O O . VAL A 1 588 ? -19.269 27.892 18.326 1.00 35.91 588 VAL A O 1
ATOM 4773 N N . ARG A 1 589 ? -19.470 30.013 17.607 1.00 32.72 589 ARG A N 1
ATOM 4774 C CA . ARG A 1 589 ? -20.454 29.708 16.566 1.00 32.72 589 ARG A CA 1
ATOM 4775 C C . ARG A 1 589 ? -19.846 28.653 15.632 1.00 32.72 589 ARG A C 1
ATOM 4777 O O . ARG A 1 589 ? -18.671 28.795 15.284 1.00 32.72 589 ARG A O 1
ATOM 4784 N N . PRO A 1 590 ? -20.617 27.646 15.188 1.00 34.81 590 PRO A N 1
ATOM 4785 C CA . PRO A 1 590 ? -20.151 26.754 14.137 1.00 34.81 590 PRO A CA 1
ATOM 4786 C C . PRO A 1 590 ? -19.691 27.609 12.954 1.00 34.81 590 PRO A C 1
ATOM 4788 O O . PRO A 1 590 ? -20.346 28.605 12.627 1.00 34.81 590 PRO A O 1
ATOM 4791 N N . GLN A 1 591 ? -18.566 27.252 12.327 1.00 35.94 591 GLN A N 1
ATOM 4792 C CA . GLN A 1 591 ? -18.187 27.818 11.035 1.00 35.94 591 GLN A CA 1
ATOM 4793 C C . GLN A 1 591 ? -19.265 27.432 10.013 1.00 35.94 591 GLN A C 1
ATOM 4795 O O . GLN A 1 591 ? -19.177 26.434 9.304 1.00 35.94 591 GLN A O 1
ATOM 4800 N N . ALA A 1 592 ? -20.322 28.237 9.954 1.00 32.28 592 ALA A N 1
ATOM 4801 C CA . ALA A 1 592 ? -21.286 28.269 8.876 1.00 32.28 592 ALA A CA 1
ATOM 4802 C C . ALA A 1 592 ? -20.576 28.862 7.651 1.00 32.28 592 ALA A C 1
ATOM 4804 O O . ALA A 1 592 ? -20.695 30.050 7.369 1.00 32.28 592 ALA A O 1
ATOM 4805 N N . GLY A 1 593 ? -19.760 28.045 6.985 1.00 30.08 593 GLY A N 1
ATOM 4806 C CA . GLY A 1 593 ? -18.987 28.458 5.812 1.00 30.08 593 GLY A CA 1
ATOM 4807 C C . GLY A 1 593 ? -18.812 27.388 4.734 1.00 30.08 593 GLY A C 1
ATOM 4808 O O . GLY A 1 593 ? -18.281 27.705 3.681 1.00 30.08 593 GLY A O 1
ATOM 4809 N N . MET A 1 594 ? -19.265 26.145 4.948 1.00 32.31 594 MET A N 1
ATOM 4810 C CA . MET A 1 594 ? -19.050 25.051 3.982 1.00 32.31 594 MET A CA 1
ATOM 4811 C C . MET A 1 594 ? -20.296 24.194 3.683 1.00 32.31 594 MET A C 1
ATOM 4813 O O . MET A 1 594 ? -20.170 23.056 3.253 1.00 32.31 594 MET A O 1
ATOM 4817 N N . MET A 1 595 ? -21.515 24.714 3.898 1.00 31.78 595 MET A N 1
ATOM 4818 C CA . MET A 1 595 ? -22.760 23.957 3.640 1.00 31.78 595 MET A CA 1
ATOM 4819 C C . MET A 1 595 ? -23.920 24.777 3.029 1.00 31.78 595 MET A C 1
ATOM 4821 O O . MET A 1 595 ? -25.088 24.510 3.294 1.00 31.78 595 MET A O 1
ATOM 4825 N N . ARG A 1 596 ? -23.618 25.783 2.203 1.00 30.25 596 ARG A N 1
ATOM 4826 C CA . ARG A 1 596 ? -24.539 26.438 1.243 1.00 30.25 596 ARG A CA 1
ATOM 4827 C C . ARG A 1 596 ? -23.622 26.995 0.151 1.00 30.25 596 ARG A C 1
ATOM 4829 O O . ARG A 1 596 ? -22.717 27.730 0.510 1.00 30.25 596 ARG A O 1
ATOM 4836 N N . GLU A 1 597 ? -23.635 26.654 -1.127 1.00 28.34 597 GLU A N 1
ATOM 4837 C CA . GLU A 1 597 ? -24.574 26.124 -2.124 1.00 28.34 597 GLU A CA 1
ATOM 4838 C C . GLU A 1 597 ? -23.688 25.246 -3.063 1.00 28.34 597 GLU A C 1
ATOM 4840 O O . GLU A 1 597 ? -22.486 25.479 -3.148 1.00 28.34 597 GLU A O 1
ATOM 4845 N N . PHE A 1 598 ? -24.092 24.142 -3.694 1.00 28.73 598 PHE A N 1
ATOM 4846 C CA . PHE A 1 598 ? -24.884 24.098 -4.925 1.00 28.73 598 PHE A CA 1
ATOM 4847 C C . PHE A 1 598 ? -25.076 22.628 -5.353 1.00 28.73 598 PHE A C 1
ATOM 4849 O O . PHE A 1 598 ? -24.115 21.906 -5.629 1.00 28.73 598 PHE A O 1
ATOM 4856 N N . SER A 1 599 ? -26.330 22.204 -5.461 1.00 21.30 599 SER A N 1
ATOM 4857 C CA . SER A 1 599 ? -26.824 21.339 -6.539 1.00 21.30 599 SER A CA 1
ATOM 4858 C C . SER A 1 599 ? -28.351 21.373 -6.529 1.00 21.30 599 SER A C 1
ATOM 4860 O O . SER A 1 599 ? -28.926 21.213 -5.448 1.00 21.30 599 SER A O 1
ATOM 4862 N N . PRO A 1 600 ? -29.017 21.423 -7.692 1.00 34.25 600 PRO A N 1
ATOM 4863 C CA . PRO A 1 600 ? -28.666 22.078 -8.958 1.00 34.25 600 PRO A CA 1
ATOM 4864 C C . PRO A 1 600 ? -29.065 23.562 -8.989 1.00 34.25 600 PRO A C 1
ATOM 4866 O O . PRO A 1 600 ? -29.996 23.949 -8.246 1.00 34.25 600 PRO A O 1
#

Organism: Symbiodinium pilosum (NCBI:txid2952)

pLDDT: mean 76.19, std 19.61, range [21.3, 94.94]

Sequence (600 aa):
VAMRTVQSEMVAAIPLEANMRALLTPSADPTEVYNALLDASVLAEELLEDLSDADIRNFFSSWEISPYSSTFEKIVKPVQASGAPSSEEEENFVDDVAQYLSEKHFFQERQKYHMRSRHRLAYSFLSRFVRTIEVMTDGNLHYLHFCLPVTAMWYVYGEAKQNILDTVPFNSPEIKARYFIRMCIDLHRESKLIKDLSRFSIVPQRLLKVAQRNIPDWMHRPFQIFLCDDAKNMTRLLRGALYLGLLLAAHTGMFLVPAEDSEDVESRWVSPRAAILAYTLGGLYFLCTATWLLLTIAIKFPIALHEVREDTVGHHIQIPRFVGNLWAIWKLISEGHVAWRFLLLGCCVCAFLFRHFWLLCFILMDFWCQSSVLATVFRAICAPLRSLAMTFLGLVIITFVYAGIGFRYFRDDFHHFCNENIVTCTENILYQGTRAGIVGLSLMLSSTKPGNPDWTERMMYDMSYFIIFGVIVLNTIVGLIVDSFGALRLDMEARENDQRTQTFISCIDRRNVEQVAQMRGIADGFEYHETHRQNKWDYMAFIFHLCETELEELTGPEHHIRTLMDRGDAKWIPIGRSKFLEGSDMGVRPQAGMMREFSP

Secondary structure (DSSP, 8-state):
-HHHHHHHHHHHHS---HHHHHTTSTTS-HHHHHHHHHHHHHHHHHHHHHS-HHHHHHHHHT----TT-HHHHHHHS----SSS---GGGT-----GGGSS-HHHHHHHHHHHHHHHHHHHHHHHHHHHEEEEEEEETTEEEEEEEEPPHHHHHSS-HHHHHHHHHHS--S-HHHHHHHHHHHHHHHHHHHHHHHHHHS--SS-GGGHHHHHHHS-HHHH-HHHHHHHHHHHHHHHHHHHHHHHHHHHHHHHHHHEEE-SS-SS--EEESSHHHHHHHHHHHHHHHHHHHHHHHHHHHHHHHHHHHHHHHHHHHTT----HHHHHHHHHHHHHHSHHHHHHHHHHHHHHHHHHS--GGGGGGGGGHHHHH-HHHHHHHHHHHTTHHHHHHHHHHHHHHHHHHHHHHHHHSTTTTTTTTSS-HHHHHHHHHHHHHHHGGGHHHHHS--PPBTBTTHHHHHHHHHHHIIIIIIIIIHHHHHHHHHHHHHHHHHHHHHHHHHHHB-TTT--BHHHHHHHHHHTT-SSHHHHHHHHTS-HHHHHHHHHHHHHS-TTTS-HHHHHHHHHHHTT--TTS-TT--HHHHTS-------TTSS-----

InterPro domains:
  IPR005821 Ion transport domain [PF00520] (362-488)
  IPR015925 Ryanodine/Inositol 1,4,5-trisphosphate receptor [PTHR13715] (113-584)

Radius of gyration: 35.14 Å; chains: 1; bounding box: 71×65×117 Å

Foldseek 3Di:
DLVVVVVVVVPVLQVQPPVLVVCPDPPHDPVVVVVSVVVSLVVSLVSLLVDDPVVNCVVVVSPPDDCPDVVNCVLAPQDPDDDDPRPPVLLDLDPDCVVDPDPVVNVVSVVSNVVRVVSNVVSVSVVVFKDWAWWADPNDIDIDIDGFDPLLVWQQAPVLVVVLLVVQDPPDQFSSLLSLLVSLVLRLLLSVLLSVLQPDFPDPPVCVVVCVVPPDSCVGRVSVCQRGRNSVNLVVLLVVLLVLLVVLLVLCVPFWDADPPDPDRFIDGNDPVSVVSNVVSLVSSLVSLVVSLVSLCSRQLVVLLVVLVVVCVVVVHDDPSVVSSVVSVVVQCPPPLNVLSVVLSVLSCCCVPVVVVNSSNCSNVSVCVSDPVSVLLVCLLCVCVVVLVVLVVVLLVVLLVLLVVCLVPVVVFLPPQNPPHSVSVSVQQVVQCVVVPLCSVVVRGDDDDPPDPCVVVVVCSSVVSSCPNHVPSVVVSVVSSVVSVVVSVVVVVVSVVQVVQAASQQRAGPVLQVVLCVVVVHDPRRVCCCVRHHPSSSVSSLSSSLVPDDLVPDDPVSNVVNVCVVVSGSNTGNHNDGCSNVVPPDPPDPPPPPPDDDDD

=== Feature glossary ===
Key to the feature types in this record:

— What the protein is —

Primary structure: the covalent order of the twenty standard amino acids along the backbone. Two proteins with the same sequence will (almost always) fold to the same structure; two with 30% identity often share a fold but not the details.

Database cross-references. InterPro integrates a dozen domain/family signature databases into unified entries with residue-range hits. GO terms attach function/process/location labels with evidence codes. CATH codes position the fold in a four-level structural taxonomy. Organism is the NCBI-taxonomy species name.

— Where its atoms are —

The mmCIF block holds the 3D Cartesian coordinates of each backbone atom (N, Cα, C, O) in ångströms. mmCIF is the PDB's canonical archive format — a tagged-loop text representation of the atomic model.

Six rendered views show the 3D structure from the faces of a cube — i.e. along ±x, ±y, ±z. Rendering representation is drawn randomly per protein from cartoon (secondary-structure ribbons), sticks (backbone bonds), or molecular surface; coloring is either N→C rainbow (blue at the N-terminus through red at the C-terminus) or one color per chain.

— Local backbone conformation —

DSSP 8-state secondary structure assigns each residue one of H (α-helix), G (3₁₀-helix), I (π-helix), E (extended β-strand), B (isolated β-bridge), T (hydrogen-bonded turn), S (bend), or '-' (coil). The assignment is computed from backbone hydrogen-bond geometry via the Kabsch–Sander algorithm.

P-SEA three-state annotation labels each residue as helix, strand, or coil based purely on the geometry of the Cα trace. It serves as a fallback when the full backbone (and thus DSSP) is unavailable.

The φ/ψ torsion pair specifies the backbone conformation at each residue. φ rotates about the N–Cα bond, ψ about the Cα–C bond. Steric clashes forbid most of the (φ, ψ) plane — the allowed regions (α-helix basin, β-sheet basin, left-handed helix) are the Ramachandran-allowed regions.

— Global shape and packing —

The geometric summary reports three shape descriptors. Rg (radius of gyration) measures how spread out the Cα atoms are about their centre of mass; compact globular proteins have small Rg, elongated or unfolded ones large. Cα contacts (<8 Å, |i−j|>4) count long-range residue pairs in spatial proximity — high for tightly packed folds, near zero for rods or random coil. The bounding-box extents give the protein's footprint along x, y, z in Å.

Accessible surface area quantifies burial. A residue with SASA near zero is packed into the hydrophobic core; one with SASA >100 Å² sits on the surface. Computed here via the Shrake–Rupley numerical algorithm with a 1.4 Å probe.

Plot images: a contact map (which residues are close in 3D, as an N×N binary image), a Ramachandran scatter (backbone torsion angles, revealing secondary-structure composition at a glance), and — for AlphaFold structures — a PAE heatmap (pairwise prediction confidence).

— Structural neighborhood —

The Foldseek 3Di string encodes local tertiary geometry as a 20-letter alphabet — one character per residue — derived from the relative positions of nearby Cα atoms. Unlike the amino-acid sequence, 3Di is a direct function of the 3D structure, so two proteins with the same fold have similar 3Di strings even at low sequence identity.

Nearest PDB neighbors are the top structural matches found by Foldseek when searching this structure against the entire Protein Data Bank. Each hit reports a TM-score (0 to 1; >0.5 almost always implies the same fold) and an E-value. These are *structural* homologs — they may share no detectable sequence similarity.

— Confidence and disorder —

For AlphaFold models, the B-factor field carries pLDDT — the model's own estimate of local accuracy on a 0–100 scale. Regions with pLDDT<50 should be treated as essentially unmodeled; they often correspond to intrinsically disordered segments.

B-factor (Debye–Waller factor) reflects atomic displacement in the crystal lattice. It is an experimental observable (units Å²), not a prediction; low values mean the atom is pinned down, high values mean it moves or is heterogeneous across the crystal.

Predicted aligned error is AlphaFold's pairwise confidence. Unlike pLDDT (per-residue), PAE is per-residue-pair and captures whether two parts of the structure are correctly placed relative to each other. Units are ångströms of expected positional error.